Protein 5HZ7 (pdb70)

Nearest PDB structures (foldseek):
  5hz7-assembly1_A  TM=1.002E+00  e=0.000E+00  Neisseria meningitidis
  5gpq-assembly1_A  TM=9.845E-01  e=1.764E-76  Escherichia coli O157:H7
  3jyr-assembly1_A  TM=1.000E+00  e=2.667E-74  Salmonella enterica subsp. enterica serovar Typhimurium
  6xrx-assembly1_A  TM=9.271E-01  e=1.474E-76  Escherichia coli K-12
  6xdj-assembly1_A  TM=9.204E-01  e=8.610E-77  Serratia sp. FS14

GO terms:
  GO:0042597 periplasmic space (C, EXP)
  GO:0005515 protein binding (F, IPI)
  GO:0030288 outer membrane-bounded periplasmic space (C, IDA)
  GO:0015768 maltose transport (P, IDA)
  GO:1901982 maltose binding (F, IDA)
  GO:0034289 detection of maltose stimulus (P, IMP)
  GO:0042956 maltodextrin transmembrane transport (P, IMP)
  GO:0015768 maltose transport (P, IMP)
  GO:0060326 cell chemotaxis (P, IMP)
  GO:0042597 periplasmic space (C, IDA)
  GO:0006974 DNA damage response (P, IEP)
  GO:0015768 maltose transport (P, IGI)
  GO:0043190 ATP-binding cassette (ABC) transporter complex (C, IGI)
  GO:0055052 ATP-binding cassette (ABC) transporter complex, substrate-binding subunit-containing (C, IGI)
  GO:0008643 carbohydrate transport (P, IGI)
  GO:0042956 maltodextrin transmembrane transport (P, IDA)
  GO:0016020 membrane (C, IDA)

CATH classification: 3.30.700.50

Sequence (490 aa):
MKIEEGKLVIWINGDKGYNGLAEVGKKFEKDTGIKVTVEHPDDKLEEKFPQVAATGDGPDIIFWAHDRFGGYAQSGLLAEITPAAAFQDKLYPFTWDDAVRYNGKLIAYPIAVEALSLIYNKDLLPNPPKTWEEIPALDKELKAKGKSALMFNLQEPYFTTWPLIAADGGYAFKYAAGKYDIKDVGVDNAGAKAGLTFLVDLIKNKHMNADTDYSIAEAAFNKGETAMTINGPWAWSSNIDTSAVNYGVTVLPTFKGQPSKPFVGVLSAGINAASPNKELAKKKEFLENYLLTDEGLEAVNKDKPLGAVALKSYEEELAKDPRIAATMMENAQKGEIMPNIPQMSAFWYAVRTAVINAASGRQTTVDAALAAAQTNAAAASEFEKAKINAVRAALLENAHFMEKFYLQNGRFKQTSTKWPSLPIKEAEGFCIRLNGIARGALDSKFMMLKAVAIDKDKNPFIIKMNENLVTFICKKSASSCSDGLDYFKGNDKDCKLFK

B-factor: mean 29.07, std 8.74, range [15.07, 70.73]

Foldseek 3Di:
DAADPQEFEEEDAPLFLQVLLLVLQVVLCVVPVHHYHYDHDPPLLVVQLVQLLVNDDGQKYKDWLQSQQQCVLSVWFDFDDDDPVLVVQFDVVQQVSQAYPRTRGWAFWFKKWKWKKFFCVLPVPADQAPVCQVVVQVVVVVVQAAAEAEALLFVLQQQLQLPFQPADQFDQDPHGGHLLHHRLQDPSSLQRLVSVLVCCVVVNYPLPGHHVNRLVCVLAVRYGIYMDIQSSVVSSVVGPTDMDTAFDHHYPPGGRARAMTTTTMTGTSSDPCNVVVSCSVRVRCLDLSNVVSRCVSGNRAQTRRVVNNVVVCPPVNSVRRVVNNVRHDYNHNHSLVVQLRVLSSQLSSCCNVVVDPNNVSSVRSSDSSSDDDPVLVVLVVFVLVLVVQQLVVQVVVCVVPVFQAPDLFGGDDTPPQDDSQWGKAKEDTSHPDDGHKTKMKIGGQDCVSHQWMKMAMNVGWIKIARADPDHPPPPDRYHYDDTHRIDTDD

Structure (mmCIF, N/CA/C/O backbone):
data_5HZ7
#
_entry.id   5HZ7
#
_cell.length_a   63.570
_cell.length_b   68.440
_cell.length_c   109.580
_cell.angle_alpha   90.00
_cell.angle_beta   90.00
_cell.angle_gamma   90.00
#
_symmetry.space_group_name_H-M   'P 21 21 21'
#
loop_
_entity.id
_entity.type
_entity.pdbx_description
1 polymer ComP
2 branched alpha-D-glucopyranose-(1-4)-alpha-D-glucopyranose-(1-4)-alpha-D-glucopyranose
3 non-polymer 1,2-ETHANEDIOL
4 non-polymer beta-D-glucopyranose
5 non-polymer 'SODIUM ION'
6 water water
#
loop_
_atom_site.group_PDB
_atom_site.id
_atom_site.type_symbol
_atom_site.label_atom_id
_atom_site.label_alt_id
_atom_site.label_comp_id
_atom_site.label_asym_id
_atom_site.label_entity_id
_atom_site.label_seq_id
_atom_site.pdbx_PDB_ins_code
_atom_site.Cartn_x
_atom_site.Cartn_y
_atom_site.Cartn_z
_atom_site.occupancy
_atom_site.B_iso_or_equiv
_atom_site.auth_seq_id
_atom_site.auth_comp_id
_atom_site.auth_asym_id
_atom_site.auth_atom_id
_atom_site.pdbx_PDB_model_num
ATOM 1 N N . MET A 1 1 ? 3.997 -18.311 4.320 0.90 47.15 1 MET A N 1
ATOM 2 C CA . MET A 1 1 ? 3.966 -17.560 5.608 0.98 46.74 1 MET A CA 1
ATOM 3 C C . MET A 1 1 ? 4.036 -16.060 5.354 0.54 45.96 1 MET A C 1
ATOM 4 O O . MET A 1 1 ? 3.163 -15.308 5.785 0.72 45.03 1 MET A O 1
ATOM 10 N N . LYS A 1 2 ? 5.076 -15.630 4.647 1.00 45.88 2 LYS A N 1
ATOM 11 C CA . LYS A 1 2 ? 5.287 -14.211 4.412 1.00 45.06 2 LYS A CA 1
ATOM 12 C C . LYS A 1 2 ? 4.439 -13.726 3.242 1.00 40.96 2 LYS A C 1
ATOM 13 O O . LYS A 1 2 ? 4.125 -14.478 2.315 1.00 40.70 2 LYS A O 1
ATOM 23 N N . ILE A 1 3 ? 4.071 -12.447 3.298 1.00 36.13 3 ILE A N 1
ATOM 24 C CA . ILE A 1 3 ? 3.308 -11.830 2.221 1.00 31.24 3 ILE A CA 1
ATOM 25 C C . ILE A 1 3 ? 4.195 -11.702 0.990 1.00 29.08 3 ILE A C 1
ATOM 26 O O . ILE A 1 3 ? 5.369 -11.311 1.082 1.00 28.73 3 ILE A O 1
ATOM 42 N N . GLU A 1 4 ? 3.640 -12.035 -0.174 1.00 27.04 4 GLU A N 1
ATOM 43 C CA . GLU A 1 4 ? 4.422 -12.064 -1.403 1.00 28.42 4 GLU A CA 1
ATOM 44 C C . GLU A 1 4 ? 4.639 -10.654 -1.941 1.00 26.62 4 GLU A C 1
ATOM 45 O O . GLU A 1 4 ? 3.693 -9.871 -2.071 1.00 26.69 4 GLU A O 1
ATOM 57 N N . GLU A 1 5 ? 5.893 -10.337 -2.255 1.00 26.88 5 GLU A N 1
ATOM 58 C CA . GLU A 1 5 ? 6.227 -9.058 -2.862 1.00 27.24 5 GLU A CA 1
ATOM 59 C C . GLU A 1 5 ? 5.834 -9.058 -4.336 1.00 26.81 5 GLU A C 1
ATOM 60 O O . GLU A 1 5 ? 5.994 -10.058 -5.041 1.00 27.64 5 GLU A O 1
ATOM 72 N N . GLY A 1 6 ? 5.304 -7.930 -4.800 1.00 24.94 6 GLY A N 1
ATOM 73 C CA . GLY A 1 6 ? 4.973 -7.777 -6.203 1.00 26.25 6 GLY A CA 1
ATOM 74 C C . GLY A 1 6 ? 3.553 -8.141 -6.566 1.00 27.03 6 GLY A C 1
ATOM 75 O O . GLY A 1 6 ? 3.263 -8.340 -7.751 1.00 28.62 6 GLY A O 1
ATOM 79 N N . LYS A 1 7 ? 2.662 -8.234 -5.580 1.00 26.79 7 LYS A N 1
ATOM 80 C CA . LYS A 1 7 ? 1.257 -8.553 -5.779 1.00 27.72 7 LYS A CA 1
ATOM 81 C C . LYS A 1 7 ? 0.492 -7.893 -4.641 1.00 25.70 7 LYS A C 1
ATOM 82 O O . LYS A 1 7 ? 1.078 -7.511 -3.624 1.00 25.83 7 LYS A O 1
ATOM 101 N N . LEU A 1 8 ? -0.817 -7.731 -4.824 1.00 22.82 8 LEU A N 1
ATOM 102 C CA . LEU A 1 8 ? -1.693 -7.252 -3.761 1.00 21.08 8 LEU A CA 1
ATOM 103 C C . LEU A 1 8 ? -2.766 -8.292 -3.480 1.00 21.21 8 LEU A C 1
ATOM 104 O O . LEU A 1 8 ? -3.482 -8.718 -4.393 1.00 23.40 8 LEU A O 1
ATOM 120 N N . VAL A 1 9 ? -2.864 -8.700 -2.220 1.00 20.10 9 VAL A N 1
ATOM 121 C CA . VAL A 1 9 ? -3.939 -9.556 -1.736 1.00 19.58 9 VAL A CA 1
ATOM 122 C C . VAL A 1 9 ? -4.843 -8.694 -0.866 1.00 18.47 9 VAL A C 1
ATOM 123 O O . VAL A 1 9 ? -4.364 -8.001 0.042 1.00 20.02 9 VAL A O 1
ATOM 136 N N . ILE A 1 10 ? -6.143 -8.717 -1.163 1.00 19.16 10 ILE A N 1
ATOM 137 C CA . ILE A 1 10 ? -7.135 -7.887 -0.492 1.00 19.14 10 ILE A CA 1
ATOM 138 C C . ILE A 1 10 ? -8.170 -8.792 0.157 1.00 20.43 10 ILE A C 1
ATOM 139 O O . ILE A 1 10 ? -8.647 -9.744 -0.468 1.00 20.92 10 ILE A O 1
ATOM 155 N N . TRP A 1 11 ? -8.531 -8.480 1.401 1.00 19.26 11 TRP A N 1
ATOM 156 C CA . TRP A 1 11 ? -9.643 -9.131 2.087 1.00 18.53 11 TRP A CA 1
ATOM 157 C C . TRP A 1 11 ? -10.779 -8.138 2.262 1.00 18.64 11 TRP A C 1
ATOM 158 O O . TRP A 1 11 ? -10.557 -7.006 2.708 1.00 19.25 11 TRP A O 1
ATOM 179 N N . ILE A 1 12 ? -11.989 -8.571 1.921 1.00 19.71 12 ILE A N 1
ATOM 180 C CA . ILE A 1 12 ? -13.191 -7.764 2.092 1.00 18.06 12 ILE A CA 1
ATOM 181 C C . ILE A 1 12 ? -14.341 -8.711 2.395 1.00 18.58 12 ILE A C 1
ATOM 182 O O . ILE A 1 12 ? -14.350 -9.862 1.957 1.00 19.13 12 ILE A O 1
ATOM 198 N N . ASN A 1 13 ? -15.308 -8.228 3.164 1.00 18.67 13 ASN A N 1
ATOM 199 C CA . ASN A 1 13 ? -16.373 -9.095 3.654 1.00 18.28 13 ASN A CA 1
ATOM 200 C C . ASN A 1 13 ? -17.294 -9.544 2.524 1.00 19.42 13 ASN A C 1
ATOM 201 O O . ASN A 1 13 ? -17.498 -8.842 1.532 1.00 20.13 13 ASN A O 1
ATOM 212 N N . GLY A 1 14 ? -17.867 -10.734 2.701 1.00 19.96 14 GLY A N 1
ATOM 213 C CA . GLY A 1 14 ? -18.663 -11.359 1.665 1.00 20.26 14 GLY A CA 1
ATOM 214 C C . GLY A 1 14 ? -19.983 -10.679 1.377 1.00 21.97 14 GLY A C 1
ATOM 215 O O . GLY A 1 14 ? -20.627 -11.037 0.383 1.00 22.99 14 GLY A O 1
ATOM 219 N N . ASP A 1 15 ? -20.406 -9.722 2.206 1.00 21.17 15 ASP A N 1
ATOM 220 C CA . ASP A 1 15 ? -21.598 -8.947 1.902 1.00 21.31 15 ASP A CA 1
ATOM 221 C C . ASP A 1 15 ? -21.312 -7.687 1.093 1.00 20.18 15 ASP A C 1
ATOM 222 O O . ASP A 1 15 ? -22.258 -6.975 0.742 1.00 22.26 15 ASP A O 1
ATOM 231 N N . LYS A 1 16 ? -20.054 -7.417 0.748 1.00 19.28 16 LYS A N 1
ATOM 232 C CA . LYS A 1 16 ? -19.691 -6.242 -0.033 1.00 19.39 16 LYS A CA 1
ATOM 233 C C . LYS A 1 16 ? -19.433 -6.613 -1.498 1.00 18.91 16 LYS A C 1
ATOM 234 O O . LYS A 1 16 ? -19.415 -7.784 -1.880 1.00 20.36 16 LYS A O 1
ATOM 253 N N . GLY A 1 17 ? -19.234 -5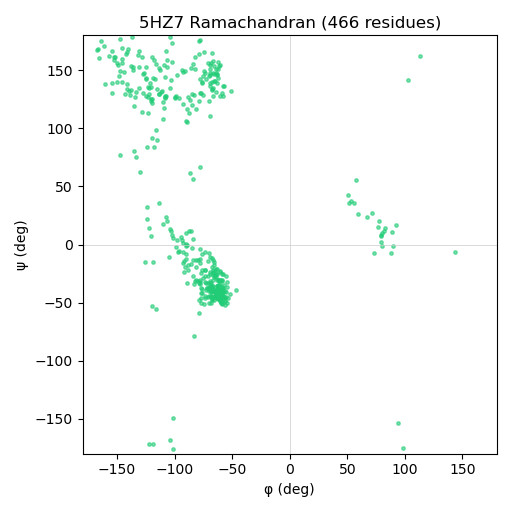.584 -2.323 1.00 20.76 17 GLY A N 1
ATOM 254 C CA . GLY A 1 17 ? -19.065 -5.772 -3.753 1.00 20.24 17 GLY A CA 1
ATOM 255 C C . GLY A 1 17 ? -17.683 -6.248 -4.156 1.00 19.85 17 GLY A C 1
ATOM 256 O O . GLY A 1 17 ? -16.943 -5.531 -4.839 1.00 19.40 17 GLY A O 1
ATOM 260 N N . TYR A 1 18 ? -17.329 -7.474 -3.762 1.00 20.51 18 TYR A N 1
ATOM 261 C CA . TYR A 1 18 ? -15.971 -7.952 -3.997 1.00 19.48 18 TYR A CA 1
ATOM 262 C C . TYR A 1 18 ? -15.694 -8.231 -5.471 1.00 19.70 18 TYR A C 1
ATOM 263 O O . TYR A 1 18 ? -14.538 -8.159 -5.901 1.00 20.58 18 TYR A O 1
ATOM 281 N N . ASN A 1 19 ? -16.715 -8.565 -6.262 1.00 20.81 19 ASN A N 1
ATOM 282 C CA . ASN A 1 19 ? -16.485 -8.741 -7.691 1.00 20.93 19 ASN A CA 1
ATOM 283 C C . ASN A 1 19 ? -16.243 -7.402 -8.381 1.00 20.39 19 ASN A C 1
ATOM 284 O O . ASN A 1 19 ? -15.406 -7.305 -9.287 1.00 21.92 19 ASN A O 1
ATOM 295 N N . GLY A 1 20 ? -16.955 -6.355 -7.960 1.00 20.21 20 GLY A N 1
ATOM 296 C CA . GLY A 1 20 ? -16.648 -5.022 -8.454 1.00 20.23 20 GLY A CA 1
ATOM 297 C C . GLY A 1 20 ? -15.253 -4.574 -8.064 1.00 19.82 20 GLY A C 1
ATOM 298 O O . GLY A 1 20 ? -14.528 -3.983 -8.869 1.00 20.27 20 GLY A O 1
ATOM 302 N N . LEU A 1 21 ? -14.849 -4.858 -6.824 1.00 19.07 21 LEU A N 1
ATOM 303 C CA . LEU A 1 21 ? -13.495 -4.513 -6.404 1.00 19.08 21 LEU A CA 1
ATOM 304 C C . LEU A 1 21 ? -12.457 -5.249 -7.244 1.00 18.06 21 LEU A C 1
ATOM 305 O O . LEU A 1 21 ? -11.419 -4.683 -7.602 1.00 18.67 21 LEU A O 1
ATOM 321 N N . ALA A 1 22 ? -12.715 -6.516 -7.572 1.00 18.93 22 ALA A N 1
ATOM 322 C CA . ALA A 1 22 ? -11.793 -7.249 -8.432 1.00 19.34 22 ALA A CA 1
ATOM 323 C C . ALA A 1 22 ? -11.680 -6.608 -9.811 1.00 19.49 22 ALA A C 1
ATOM 324 O O . ALA A 1 22 ? -10.623 -6.693 -10.446 1.00 19.83 22 ALA A O 1
ATOM 331 N N . GLU A 1 23 ? -12.750 -5.966 -10.298 1.00 20.46 23 GLU A N 1
ATOM 332 C CA . GLU A 1 23 ? -12.655 -5.239 -11.561 1.00 21.73 23 GLU A CA 1
ATOM 333 C C . GLU A 1 23 ? -11.680 -4.074 -11.446 1.00 20.15 23 GLU A C 1
ATOM 334 O O . GLU A 1 23 ? -10.923 -3.793 -12.383 1.00 21.24 23 GLU A O 1
ATOM 346 N N . VAL A 1 24 ? -11.682 -3.385 -10.304 1.00 20.00 24 VAL A N 1
ATOM 347 C CA . VAL A 1 24 ? -10.686 -2.343 -10.071 1.00 19.81 24 VAL A CA 1
ATOM 348 C C . VAL A 1 24 ? -9.291 -2.956 -10.057 1.00 18.57 24 VAL A C 1
ATOM 349 O O . VAL A 1 24 ? -8.343 -2.398 -10.622 1.00 19.26 24 VAL A O 1
ATOM 362 N N . GLY A 1 25 ? -9.152 -4.132 -9.443 1.00 18.65 25 GLY A N 1
ATOM 363 C CA . GLY A 1 25 ? -7.863 -4.808 -9.442 1.00 18.57 25 GLY A CA 1
ATOM 364 C C . GLY A 1 25 ? -7.409 -5.191 -10.838 1.00 19.81 25 GLY A C 1
ATOM 365 O O . GLY A 1 25 ? -6.216 -5.160 -11.146 1.00 20.70 25 GLY A O 1
ATOM 369 N N . LYS A 1 26 ? -8.355 -5.566 -11.702 1.00 21.35 26 LYS A N 1
ATOM 370 C CA . LYS A 1 26 ? -8.013 -5.883 -13.084 1.00 22.60 26 LYS A CA 1
ATOM 371 C C . LYS A 1 26 ? -7.449 -4.660 -13.800 1.00 21.45 26 LYS A C 1
ATOM 372 O O . LYS A 1 26 ? -6.457 -4.758 -14.533 1.00 22.15 26 LYS A O 1
ATOM 381 N N . LYS A 1 27 ? -8.063 -3.494 -13.595 1.00 21.44 27 LYS A N 1
ATOM 382 C CA . LYS A 1 27 ? -7.534 -2.276 -14.198 1.00 22.38 27 LYS A CA 1
ATOM 383 C C . LYS A 1 27 ? -6.148 -1.954 -13.652 1.00 22.14 27 LYS A C 1
ATOM 384 O O . LYS A 1 27 ? -5.259 -1.532 -14.402 1.00 23.20 27 LYS A O 1
ATOM 403 N N . PHE A 1 28 ? -5.946 -2.139 -12.345 1.00 22.10 28 PHE A N 1
ATOM 404 C CA . PHE A 1 28 ? -4.637 -1.888 -11.752 1.00 22.19 28 PHE A CA 1
ATOM 405 C C . PHE A 1 28 ? -3.576 -2.774 -12.393 1.00 20.88 28 PHE A C 1
ATOM 406 O O . PHE A 1 28 ? -2.480 -2.304 -12.726 1.00 21.65 28 PHE A O 1
ATOM 423 N N . GLU A 1 29 ? -3.896 -4.053 -12.607 1.00 22.03 29 GLU A N 1
ATOM 424 C CA . GLU A 1 29 ? -2.932 -4.969 -13.211 1.00 21.35 29 GLU A CA 1
ATOM 425 C C . GLU A 1 29 ? -2.644 -4.595 -14.661 1.00 22.38 29 GLU A C 1
ATOM 426 O O . GLU A 1 29 ? -1.500 -4.702 -15.119 1.00 22.25 29 GLU A O 1
ATOM 438 N N . LYS A 1 30 ? -3.664 -4.167 -15.406 1.00 23.35 30 LYS A N 1
ATOM 439 C CA . LYS A 1 30 ? -3.429 -3.736 -16.779 1.00 24.60 30 LYS A CA 1
ATOM 440 C C . LYS A 1 30 ? -2.434 -2.580 -16.825 1.00 24.58 30 LYS A C 1
ATOM 441 O O . LYS A 1 30 ? -1.569 -2.532 -17.705 1.00 26.58 30 LYS A O 1
ATOM 460 N N . ASP A 1 31 ? -2.531 -1.647 -15.873 1.00 24.05 31 ASP A N 1
ATOM 461 C CA . ASP A 1 31 ? -1.697 -0.448 -15.906 1.00 25.55 31 ASP A CA 1
ATOM 462 C C . ASP A 1 31 ? -0.302 -0.682 -15.342 1.00 26.24 31 ASP A C 1
ATOM 463 O O . ASP A 1 31 ? 0.649 -0.023 -15.776 1.00 28.22 31 ASP A O 1
ATOM 472 N N . THR A 1 32 ? -0.160 -1.585 -14.369 1.00 25.65 32 THR A N 1
ATOM 473 C CA . THR A 1 32 ? 1.063 -1.702 -13.590 1.00 25.35 32 THR A CA 1
ATOM 474 C C . THR A 1 32 ? 1.752 -3.049 -13.712 1.00 25.44 32 THR A C 1
ATOM 475 O O . THR A 1 32 ? 2.919 -3.159 -13.319 1.00 27.39 32 THR A O 1
ATOM 486 N N . GLY A 1 33 ? 1.074 -4.070 -14.225 1.00 25.71 33 GLY A N 1
ATOM 487 C CA . GLY A 1 33 ? 1.591 -5.417 -14.196 1.00 26.08 33 GLY A CA 1
ATOM 488 C C . GLY A 1 33 ? 1.408 -6.133 -12.876 1.00 25.96 33 GLY A C 1
ATOM 489 O O . GLY A 1 33 ? 1.787 -7.308 -12.772 1.00 27.45 33 GLY A O 1
ATOM 493 N N . ILE A 1 34 ? 0.834 -5.472 -11.874 1.00 25.16 34 ILE A N 1
ATOM 494 C CA . ILE A 1 34 ? 0.703 -6.031 -10.533 1.00 25.07 34 ILE A CA 1
ATOM 495 C C . ILE A 1 34 ? -0.651 -6.716 -10.429 1.00 23.90 34 ILE A C 1
ATOM 496 O O . ILE A 1 34 ? -1.696 -6.081 -10.598 1.00 24.38 34 ILE A O 1
ATOM 512 N N . LYS A 1 35 ? -0.638 -8.009 -10.137 1.00 23.78 35 LYS A N 1
ATOM 513 C CA . LYS A 1 35 ? -1.884 -8.736 -9.981 1.00 23.57 35 LYS A CA 1
ATOM 514 C C . LYS A 1 35 ? -2.501 -8.436 -8.624 1.00 24.10 35 LYS A C 1
ATOM 515 O O . LYS A 1 35 ? -1.799 -8.301 -7.617 1.00 25.05 35 LYS A O 1
ATOM 524 N N . VAL A 1 36 ? -3.826 -8.343 -8.605 1.00 23.56 36 VAL A N 1
ATOM 525 C CA . VAL A 1 36 ? -4.594 -8.057 -7.400 1.00 22.23 36 VAL A CA 1
ATOM 526 C C . VAL A 1 36 ? -5.519 -9.242 -7.167 1.00 22.81 36 VAL A C 1
ATOM 527 O O . VAL A 1 36 ? -6.315 -9.591 -8.045 1.00 25.04 36 VAL A O 1
ATOM 540 N N . THR A 1 37 ? -5.398 -9.872 -6.001 1.00 21.72 37 THR A N 1
ATOM 541 C CA . THR A 1 37 ? -6.265 -10.975 -5.606 1.00 20.32 37 THR A CA 1
ATOM 542 C C . THR A 1 37 ? -7.187 -10.496 -4.494 1.00 19.72 37 THR A C 1
ATOM 553 N N . VAL A 1 38 ? -8.493 -10.517 -4.779 1.00 19.48 38 VAL A N 1
ATOM 554 C CA . VAL A 1 38 ? -9.528 -10.165 -3.821 1.00 20.00 38 VAL A CA 1
ATOM 555 C C . VAL A 1 38 ? -10.101 -11.450 -3.256 1.00 21.74 38 VAL A C 1
ATOM 556 O O . VAL A 1 38 ? -10.548 -12.322 -4.009 1.00 22.26 38 VAL A O 1
ATOM 569 N N . GLU A 1 39 ? -10.101 -11.560 -1.936 1.00 21.21 39 GLU A N 1
ATOM 570 C CA . GLU A 1 39 ? -10.644 -12.712 -1.239 1.00 20.55 39 GLU A CA 1
ATOM 571 C C . GLU A 1 39 ? -11.677 -12.224 -0.235 1.00 20.58 39 GLU A C 1
ATOM 572 O O . GLU A 1 39 ? -11.607 -11.087 0.242 1.00 20.93 39 GLU A O 1
ATOM 584 N N . HIS A 1 40 ? -12.647 -13.083 0.079 1.00 20.19 40 HIS A N 1
ATOM 585 C CA . HIS A 1 40 ? -13.686 -12.764 1.060 1.00 19.62 40 HIS A CA 1
ATOM 586 C C . HIS A 1 40 ? -13.816 -13.886 2.087 1.00 21.01 40 HIS A C 1
ATOM 587 O O . HIS A 1 40 ? -14.873 -14.503 2.234 1.00 22.53 40 HIS A O 1
ATOM 601 N N . PRO A 1 41 ? -12.758 -14.149 2.849 1.00 20.42 41 PRO A N 1
ATOM 602 C CA . PRO A 1 41 ? -12.815 -15.243 3.825 1.00 21.46 41 PRO A CA 1
ATOM 603 C C . PRO A 1 41 ? -13.846 -14.983 4.912 1.00 21.36 41 PRO A C 1
ATOM 604 O O . PRO A 1 41 ? -14.107 -13.842 5.300 1.00 22.36 41 PRO A O 1
ATOM 615 N N . ASP A 1 42 ? -14.455 -16.064 5.395 1.00 23.11 42 ASP A N 1
ATOM 616 C CA A ASP A 1 42 ? -15.324 -15.973 6.560 0.52 24.64 42 ASP A CA 1
ATOM 617 C CA B ASP A 1 42 ? -15.328 -15.939 6.548 0.48 23.83 42 ASP A CA 1
ATOM 618 C C . ASP A 1 42 ? -14.518 -15.512 7.768 1.00 23.70 42 ASP A C 1
ATOM 619 O O . ASP A 1 42 ? -13.349 -15.870 7.929 1.00 24.50 42 ASP A O 1
ATOM 635 N N . LYS A 1 43 ? -15.155 -14.724 8.628 1.00 23.68 43 LYS A N 1
ATOM 636 C CA . LYS A 1 43 ? -14.543 -14.274 9.878 1.00 25.12 43 LYS A CA 1
ATOM 637 C C . LYS A 1 43 ? -13.219 -13.556 9.632 1.00 22.41 43 LYS A C 1
ATOM 638 O O . LYS A 1 43 ? -12.286 -13.663 10.428 1.00 21.67 43 LYS A O 1
ATOM 657 N N . LEU A 1 44 ? -13.135 -12.811 8.525 1.00 21.55 44 LEU A N 1
ATOM 658 C CA . LEU A 1 44 ? -11.866 -12.189 8.161 1.00 20.91 44 LEU A CA 1
ATOM 659 C C . LEU A 1 44 ? -11.401 -11.209 9.227 1.00 20.88 44 LEU A C 1
ATOM 660 O O . LEU A 1 44 ? -10.193 -11.016 9.409 1.00 20.77 44 LEU A O 1
ATOM 676 N N . GLU A 1 45 ? -12.339 -10.581 9.936 1.00 20.26 45 GLU A N 1
ATOM 677 C CA . GLU A 1 45 ? -11.977 -9.589 10.941 1.00 20.65 45 GLU A CA 1
ATOM 678 C C . GLU A 1 45 ? -11.394 -10.227 12.193 1.00 20.84 45 GLU A C 1
ATOM 679 O O . GLU A 1 45 ? -10.687 -9.549 12.948 1.00 22.10 45 GLU A O 1
ATOM 691 N N . GLU A 1 46 ? -11.678 -11.508 12.431 1.00 21.78 46 GLU A N 1
ATOM 692 C CA . GLU A 1 46 ? -11.014 -12.268 13.481 1.00 22.92 46 GLU A CA 1
ATOM 693 C C . GLU A 1 46 ? -9.744 -12.948 12.992 1.00 23.31 46 GLU A C 1
ATOM 694 O O . GLU A 1 46 ? -8.791 -13.086 13.766 1.00 24.27 46 GLU A O 1
ATOM 706 N N . LYS A 1 47 ? -9.711 -13.377 11.727 1.00 22.94 47 LYS A N 1
ATOM 707 C CA . LYS A 1 47 ? -8.513 -14.014 11.188 1.00 22.66 47 LYS A CA 1
ATOM 708 C C . LYS A 1 47 ? -7.373 -13.018 11.034 1.00 23.04 47 LYS A C 1
ATOM 709 O O . LYS A 1 47 ? -6.206 -13.370 11.250 1.00 23.95 47 LYS A O 1
ATOM 728 N N . PHE A 1 48 ? -7.682 -11.776 10.659 1.00 22.55 48 PHE A N 1
ATOM 729 C CA . PHE A 1 48 ? -6.620 -10.815 10.370 1.00 22.27 48 PHE A CA 1
ATOM 730 C C . PHE A 1 48 ? -5.653 -10.635 11.529 1.00 22.89 48 PHE A C 1
ATOM 731 O O . PHE A 1 48 ? -4.433 -10.742 11.311 1.00 24.11 48 PHE A O 1
ATOM 748 N N . PRO A 1 49 ? -6.097 -10.351 12.755 1.00 24.81 49 PRO A N 1
ATOM 749 C CA . PRO A 1 49 ? -5.131 -10.174 13.850 1.00 26.61 49 PRO A CA 1
ATOM 750 C C . PRO A 1 49 ? -4.389 -11.446 14.206 1.00 29.54 49 PRO A C 1
ATOM 751 O O . PRO A 1 49 ? -3.283 -11.369 14.759 1.00 31.30 49 PRO A O 1
ATOM 762 N N . GLN A 1 50 ? -4.958 -12.612 13.903 1.00 31.17 50 GLN A N 1
ATOM 763 C CA . GLN A 1 50 ? -4.257 -13.866 14.143 1.00 33.14 50 GLN A CA 1
ATOM 764 C C . GLN A 1 50 ? -3.090 -14.030 13.177 1.00 32.99 50 GLN A C 1
ATOM 765 O O . GLN A 1 50 ? -1.960 -14.311 13.595 1.00 36.14 50 GLN A O 1
ATOM 779 N N . VAL A 1 51 ? -3.339 -13.843 11.881 1.00 32.27 51 VAL A N 1
ATOM 780 C CA . VAL A 1 51 ? -2.300 -14.089 10.884 1.00 31.68 51 VAL A CA 1
ATOM 781 C C . VAL A 1 51 ? -1.374 -12.888 10.726 1.00 31.50 51 VAL A C 1
ATOM 782 O O . VAL A 1 51 ? -0.175 -13.057 10.469 1.00 33.19 51 VAL A O 1
ATOM 795 N N . ALA A 1 52 ? -1.896 -11.668 10.870 1.00 31.37 52 ALA A N 1
ATOM 796 C CA . ALA A 1 52 ? -1.053 -10.486 10.741 1.00 30.42 52 ALA A CA 1
ATOM 797 C C . ALA A 1 52 ? -0.069 -10.356 11.895 1.00 31.40 52 ALA A C 1
ATOM 798 O O . ALA A 1 52 ? 0.975 -9.715 11.733 1.00 31.10 52 ALA A O 1
ATOM 805 N N . ALA A 1 53 ? -0.374 -10.952 13.050 1.00 32.68 53 ALA A N 1
ATOM 806 C CA . ALA A 1 53 ? 0.563 -10.924 14.167 1.00 34.70 53 ALA A CA 1
ATOM 807 C C . ALA A 1 53 ? 1.859 -11.643 13.825 1.00 36.23 53 ALA A C 1
ATOM 808 O O . ALA A 1 53 ? 2.907 -11.346 14.412 1.00 36.43 53 ALA A O 1
ATOM 815 N N . THR A 1 54 ? 1.813 -12.584 12.884 1.00 36.72 54 THR A N 1
ATOM 816 C CA . THR A 1 54 ? 2.981 -13.363 12.498 1.00 36.83 54 THR A CA 1
ATOM 817 C C . THR A 1 54 ? 3.658 -12.826 11.243 1.00 35.89 54 THR A C 1
ATOM 818 O O . THR A 1 54 ? 4.620 -13.435 10.766 1.00 37.66 54 THR A O 1
ATOM 829 N N . GLY A 1 55 ? 3.186 -11.707 10.700 1.00 34.37 55 GLY A N 1
ATOM 830 C CA . GLY A 1 55 ? 3.702 -11.188 9.452 1.00 34.76 55 GLY A CA 1
ATOM 831 C C . GLY A 1 55 ? 3.001 -11.717 8.223 1.00 34.84 55 GLY A C 1
ATOM 832 O O . GLY A 1 55 ? 3.488 -11.498 7.107 1.00 36.98 55 GLY A O 1
ATOM 836 N N . ASP A 1 56 ? 1.880 -12.407 8.397 1.00 32.21 56 ASP A N 1
ATOM 837 C CA . ASP A 1 56 ? 1.101 -12.995 7.324 1.00 31.37 56 ASP A CA 1
ATOM 838 C C . ASP A 1 56 ? -0.133 -12.126 7.082 1.00 29.76 56 ASP A C 1
ATOM 839 O O . ASP A 1 56 ? -0.233 -11.003 7.589 1.00 29.37 56 ASP A O 1
ATOM 848 N N . GLY A 1 57 ? -1.088 -12.642 6.307 1.00 27.66 57 GLY A N 1
ATOM 849 C CA . GLY A 1 57 ? -2.314 -11.934 6.032 1.00 26.60 57 GLY A CA 1
ATOM 850 C C . GLY A 1 57 ? -2.302 -11.204 4.701 1.00 24.58 57 GLY A C 1
ATOM 851 O O . GLY A 1 57 ? -1.359 -11.302 3.910 1.00 24.77 57 GLY A O 1
ATOM 855 N N . PRO A 1 58 ? -3.364 -10.455 4.436 1.00 21.28 58 PRO A N 1
ATOM 856 C CA . PRO A 1 58 ? -3.460 -9.702 3.185 1.00 21.21 58 PRO A CA 1
ATOM 857 C C . PRO A 1 58 ? -2.639 -8.427 3.255 1.00 20.55 58 PRO A C 1
ATOM 858 O O . PRO A 1 58 ? -2.253 -7.963 4.327 1.00 21.04 58 PRO A O 1
ATOM 869 N N . ASP A 1 59 ? -2.384 -7.853 2.078 1.00 18.81 59 ASP A N 1
ATOM 870 C CA . ASP A 1 59 ? -1.793 -6.519 2.036 1.00 18.27 59 ASP A CA 1
ATOM 871 C C . ASP A 1 59 ? -2.785 -5.466 2.502 1.00 17.94 59 ASP A C 1
ATOM 872 O O . ASP A 1 59 ? -2.398 -4.493 3.158 1.00 18.67 59 ASP A O 1
ATOM 881 N N . ILE A 1 60 ? -4.061 -5.637 2.160 1.00 17.15 60 ILE A N 1
ATOM 882 C CA . ILE A 1 60 ? -5.101 -4.653 2.438 1.00 17.34 60 ILE A CA 1
ATOM 883 C C . ILE A 1 60 ? -6.276 -5.377 3.074 1.00 17.37 60 ILE A C 1
ATOM 884 O O . ILE A 1 60 ? -6.710 -6.419 2.572 1.00 17.58 60 ILE A O 1
ATOM 900 N N . ILE A 1 61 ? -6.815 -4.808 4.146 1.00 18.28 61 ILE A N 1
ATOM 901 C CA . ILE A 1 61 ? -7.967 -5.371 4.840 1.00 18.23 61 ILE A CA 1
ATOM 902 C C . ILE A 1 61 ? -9.080 -4.332 4.869 1.00 17.76 61 ILE A C 1
ATOM 903 O O . ILE A 1 61 ? -8.853 -3.176 5.247 1.00 17.78 61 ILE A O 1
ATOM 919 N N . PHE A 1 62 ? -10.276 -4.745 4.453 1.00 18.82 62 PHE A N 1
ATOM 920 C CA . PHE A 1 62 ? -11.476 -3.919 4.516 1.00 18.30 62 PHE A CA 1
ATOM 921 C C . PHE A 1 62 ? -12.367 -4.374 5.664 1.00 18.55 62 PHE A C 1
ATOM 922 O O . PHE A 1 62 ? -12.624 -5.570 5.823 1.00 18.98 62 PHE A O 1
ATOM 939 N N . TRP A 1 63 ? -12.865 -3.412 6.439 1.00 17.14 63 TRP A N 1
ATOM 940 C CA . TRP A 1 63 ? -13.903 -3.643 7.443 1.00 17.18 63 TRP A CA 1
ATOM 941 C C . TRP A 1 63 ? -14.420 -2.270 7.846 1.00 15.71 63 TRP A C 1
ATOM 942 O O . TRP A 1 63 ? -13.821 -1.247 7.510 1.00 17.73 63 TRP A O 1
ATOM 963 N N . ALA A 1 64 ? -15.533 -2.243 8.575 1.00 16.52 64 ALA A N 1
ATOM 964 C CA . ALA A 1 64 ? -15.931 -0.985 9.189 1.00 16.51 64 ALA A CA 1
ATOM 965 C C . ALA A 1 64 ? -14.855 -0.536 10.172 1.00 16.73 64 ALA A C 1
ATOM 966 O O . ALA A 1 64 ? -14.107 -1.348 10.729 1.00 17.95 64 ALA A O 1
ATOM 973 N N . HIS A 1 65 ? -14.787 0.776 10.387 1.00 17.63 65 HIS A N 1
ATOM 974 C CA . HIS A 1 65 ? -13.675 1.366 11.119 1.00 16.93 65 HIS A CA 1
ATOM 975 C C . HIS A 1 65 ? -13.633 0.949 12.583 1.00 17.23 65 HIS A C 1
ATOM 976 O O . HIS A 1 65 ? -12.599 1.135 13.230 1.00 17.59 65 HIS A O 1
ATOM 990 N N . ASP A 1 66 ? -14.710 0.379 13.126 1.00 16.70 66 ASP A N 1
ATOM 991 C CA . ASP A 1 66 ? -14.719 0.073 14.551 1.00 17.49 66 ASP A CA 1
ATOM 992 C C . ASP A 1 66 ? -13.691 -0.983 14.931 1.00 17.87 66 ASP A C 1
ATOM 993 O O . ASP A 1 66 ? -13.288 -1.036 16.095 1.00 19.20 66 ASP A O 1
ATOM 1002 N N . ARG A 1 67 ? -13.265 -1.819 13.988 1.00 17.89 67 ARG A N 1
ATOM 1003 C CA . ARG A 1 67 ? -12.256 -2.835 14.265 1.00 18.09 67 ARG A CA 1
ATOM 1004 C C . ARG A 1 67 ? -10.833 -2.298 14.244 1.00 17.22 67 ARG A C 1
ATOM 1005 O O . ARG A 1 67 ? -9.926 -2.990 14.722 1.00 18.25 67 ARG A O 1
ATOM 1026 N N . PHE A 1 68 ? -10.611 -1.090 13.724 1.00 17.71 68 PHE A N 1
ATOM 1027 C CA . PHE A 1 68 ? -9.257 -0.709 13.331 1.00 16.70 68 PHE A CA 1
ATOM 1028 C C . PHE A 1 68 ? -8.394 -0.237 14.496 1.00 17.26 68 PHE A C 1
ATOM 1029 O O . PHE A 1 68 ? -7.174 -0.431 14.463 1.00 17.13 68 PHE A O 1
ATOM 1046 N N . GLY A 1 69 ? -8.974 0.367 15.532 1.00 17.87 69 GLY A N 1
ATOM 1047 C CA . GLY A 1 69 ? -8.165 0.719 16.690 1.00 17.19 69 GLY A CA 1
ATOM 1048 C C . GLY A 1 69 ? -7.509 -0.492 17.327 1.00 18.43 69 GLY A C 1
ATOM 1049 O O . GLY A 1 69 ? -6.343 -0.444 17.725 1.00 18.62 69 GLY A O 1
ATOM 1053 N N . GLY A 1 70 ? -8.248 -1.596 17.430 1.00 17.62 70 GLY A N 1
ATOM 1054 C CA . GLY A 1 70 ? -7.660 -2.824 17.942 1.00 20.00 70 GLY A CA 1
ATOM 1055 C C . GLY A 1 70 ? -6.517 -3.327 17.081 1.00 18.69 70 GLY A C 1
ATOM 1056 O O . GLY A 1 70 ? -5.490 -3.782 17.597 1.00 20.23 70 GLY A O 1
ATOM 1060 N N . TYR A 1 71 ? -6.679 -3.270 15.756 1.00 17.93 71 TYR A N 1
ATOM 1061 C CA . TYR A 1 71 ? -5.587 -3.677 14.874 1.00 18.11 71 TYR A CA 1
ATOM 1062 C C . TYR A 1 71 ? -4.374 -2.780 15.066 1.00 18.06 71 TYR A C 1
ATOM 1063 O O . TYR A 1 71 ? -3.232 -3.254 15.061 1.00 19.61 71 TYR A O 1
ATOM 1081 N N . ALA A 1 72 ? -4.596 -1.477 15.234 1.00 18.19 72 ALA A N 1
ATOM 1082 C CA . ALA A 1 72 ? -3.480 -0.559 15.431 1.00 19.91 72 ALA A CA 1
ATOM 1083 C C . ALA A 1 72 ? -2.803 -0.795 16.772 1.00 19.77 72 ALA A C 1
ATOM 1084 O O . ALA A 1 72 ? -1.573 -0.730 16.867 1.00 20.67 72 ALA A O 1
ATOM 1091 N N . GLN A 1 73 ? -3.584 -1.060 17.820 1.00 19.54 73 GLN A N 1
ATOM 1092 C CA . GLN A 1 73 ? -2.999 -1.367 19.122 1.00 21.96 73 GLN A CA 1
ATOM 1093 C C . GLN A 1 73 ? -2.059 -2.563 19.035 1.00 23.13 73 GLN A C 1
ATOM 1094 O O . GLN A 1 73 ? -1.042 -2.617 19.737 1.00 24.07 73 GLN A O 1
ATOM 1108 N N . SER A 1 74 ? -2.390 -3.535 18.188 1.00 23.43 74 SER A N 1
ATOM 1109 C CA . SER A 1 74 ? -1.581 -4.729 17.987 1.00 24.26 74 SER A CA 1
ATOM 1110 C C . SER A 1 74 ? -0.453 -4.521 16.982 1.00 23.99 74 SER A C 1
ATOM 1111 O O . SER A 1 74 ? 0.253 -5.488 16.667 1.00 25.20 74 SER A O 1
ATOM 1119 N N . GLY A 1 75 ? -0.260 -3.298 16.485 1.00 24.04 75 GLY A N 1
ATOM 1120 C CA . GLY A 1 75 ? 0.833 -3.007 15.572 1.00 23.59 75 GLY A CA 1
ATOM 1121 C C . GLY A 1 75 ? 0.669 -3.598 14.193 1.00 23.49 75 GLY A C 1
ATOM 1122 O O . GLY A 1 75 ? 1.666 -3.850 13.507 1.00 25.01 75 GLY A O 1
ATOM 1126 N N . LEU A 1 76 ? -0.566 -3.808 13.752 1.00 21.12 76 LEU A N 1
ATOM 1127 C CA . LEU A 1 76 ? -0.831 -4.535 12.521 1.00 20.43 76 LEU A CA 1
ATOM 1128 C C . LEU A 1 76 ? -1.050 -3.644 11.308 1.00 19.98 76 LEU A C 1
ATOM 1129 O O . LEU A 1 76 ? -1.174 -4.175 10.199 1.00 20.42 76 LEU A O 1
ATOM 1145 N N . LEU A 1 77 ? -1.117 -2.322 11.476 1.00 19.41 77 LEU A N 1
ATOM 1146 C CA . LEU A 1 77 ? -1.481 -1.418 10.393 1.00 19.75 77 LEU A CA 1
ATOM 1147 C C . LEU A 1 77 ? -0.386 -0.395 10.127 1.00 20.29 77 LEU A C 1
ATOM 1148 O O . LEU A 1 77 ? 0.208 0.159 11.060 1.00 21.99 77 LEU A O 1
ATOM 1164 N N . ALA A 1 78 ? -0.142 -0.139 8.842 1.00 19.82 78 ALA A N 1
ATOM 1165 C CA . ALA A 1 78 ? 0.735 0.947 8.430 1.00 19.67 78 ALA A CA 1
ATOM 1166 C C . ALA A 1 78 ? 0.036 2.291 8.599 1.00 19.09 78 ALA A C 1
ATOM 1167 O O . ALA A 1 78 ? -1.170 2.412 8.384 1.00 19.98 78 ALA A O 1
ATOM 1174 N N . GLU A 1 79 ? 0.800 3.315 8.967 1.00 19.49 79 GLU A N 1
ATOM 1175 C CA . GLU A 1 79 ? 0.234 4.655 9.016 1.00 19.48 79 GLU A CA 1
ATOM 1176 C C . GLU A 1 79 ? -0.070 5.139 7.603 1.00 20.10 79 GLU A C 1
ATOM 1177 O O . GLU A 1 79 ? 0.706 4.915 6.669 1.00 21.02 79 GLU A O 1
ATOM 1189 N N . ILE A 1 80 ? -1.217 5.798 7.457 1.00 19.77 80 ILE A N 1
ATOM 1190 C CA . ILE A 1 80 ? -1.686 6.353 6.191 1.00 21.92 80 ILE A CA 1
ATOM 1191 C C . ILE A 1 80 ? -1.352 7.842 6.174 1.00 22.47 80 ILE A C 1
ATOM 1192 O O . ILE A 1 80 ? -1.688 8.572 7.115 1.00 21.84 80 ILE A O 1
ATOM 1208 N N . THR A 1 81 ? -0.691 8.296 5.108 1.00 22.12 81 THR A N 1
ATOM 1209 C CA . THR A 1 81 ? -0.209 9.678 5.001 1.00 24.13 81 THR A CA 1
ATOM 1210 C C . THR A 1 81 ? -0.556 10.245 3.630 1.00 24.41 81 THR A C 1
ATOM 1211 O O . THR A 1 81 ? 0.314 10.403 2.766 1.00 25.29 81 THR A O 1
ATOM 1222 N N . PRO A 1 82 ? -1.816 10.594 3.406 1.00 24.62 82 PRO A N 1
ATOM 1223 C CA . PRO A 1 82 ? -2.191 11.172 2.115 1.00 24.78 82 PRO A CA 1
ATOM 1224 C C . PRO A 1 82 ? -1.709 12.609 2.002 1.00 25.40 82 PRO A C 1
ATOM 1225 O O . PRO A 1 82 ? -1.598 13.333 2.994 1.00 26.30 82 PRO A O 1
ATOM 1236 N N . ALA A 1 83 ? -1.414 13.015 0.772 1.00 25.21 83 ALA A N 1
ATOM 1237 C CA . ALA A 1 83 ? -1.163 14.420 0.499 1.00 28.03 83 ALA A CA 1
ATOM 1238 C C . ALA A 1 83 ? -2.415 15.233 0.811 1.00 28.35 83 ALA A C 1
ATOM 1239 O O . ALA A 1 83 ? -3.536 14.717 0.820 1.00 27.77 83 ALA A O 1
ATOM 1246 N N . ALA A 1 84 ? -2.215 16.527 1.067 1.00 29.93 84 ALA A N 1
ATOM 1247 C CA . ALA A 1 84 ? -3.335 17.381 1.450 1.00 30.73 84 ALA A CA 1
ATOM 1248 C C . ALA A 1 84 ? -4.401 17.415 0.360 1.00 30.00 84 ALA A C 1
ATOM 1249 O O . ALA A 1 84 ? -5.603 17.384 0.654 1.00 29.09 84 ALA A O 1
ATOM 1256 N N . ALA A 1 85 ? -3.984 17.465 -0.907 1.00 29.15 85 ALA A N 1
ATOM 1257 C CA . ALA A 1 85 ? -4.954 17.522 -1.995 1.00 28.36 85 ALA A CA 1
ATOM 1258 C C . ALA A 1 85 ? -5.813 16.266 -2.032 1.00 26.91 85 ALA A C 1
ATOM 1259 O O . ALA A 1 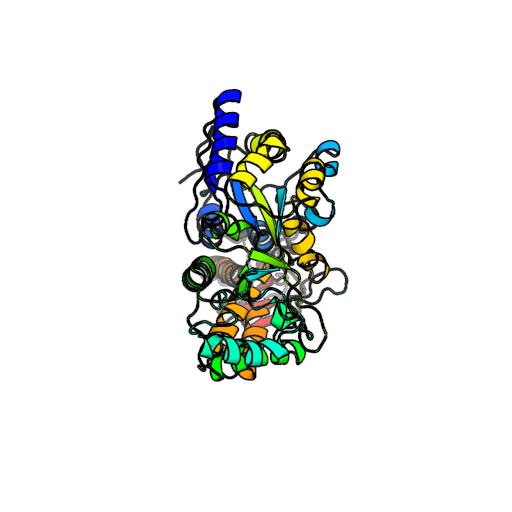85 ? -7.005 16.335 -2.348 1.00 27.90 85 ALA A O 1
ATOM 1266 N N . PHE A 1 86 ? -5.232 15.107 -1.713 1.00 24.93 86 PHE A N 1
ATOM 1267 C CA . PHE A 1 86 ? -6.043 13.895 -1.676 1.00 23.44 86 PHE A CA 1
ATOM 1268 C C . PHE A 1 86 ? -6.948 13.883 -0.453 1.00 22.89 86 PHE A C 1
ATOM 1269 O O . PHE A 1 86 ? -8.134 13.556 -0.551 1.00 22.30 86 PHE A O 1
ATOM 1286 N N . GLN A 1 87 ? -6.406 14.242 0.705 1.00 23.29 87 GLN A N 1
ATOM 1287 C CA . GLN A 1 87 ? -7.202 14.246 1.924 1.00 24.30 87 GLN A CA 1
ATOM 1288 C C . GLN A 1 87 ? -8.450 15.109 1.764 1.00 23.25 87 GLN A C 1
ATOM 1289 O O . GLN A 1 87 ? -9.545 14.717 2.188 1.00 23.10 87 GLN A O 1
ATOM 1303 N N . ASP A 1 88 ? -8.318 16.267 1.111 1.00 23.64 88 ASP A N 1
ATOM 1304 C CA . ASP A 1 88 ? -9.456 17.162 0.926 1.00 24.09 88 ASP A CA 1
ATOM 1305 C C . ASP A 1 88 ? -10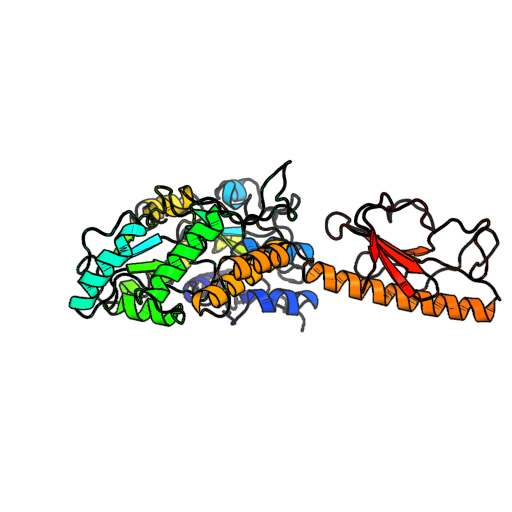.530 16.591 0.005 1.00 22.54 88 ASP A C 1
ATOM 1306 O O . ASP A 1 88 ? -11.626 17.158 -0.058 1.00 22.11 88 ASP A O 1
ATOM 1315 N N . LYS A 1 89 ? -10.257 15.500 -0.708 1.00 20.81 89 LYS A N 1
ATOM 1316 C CA . LYS A 1 89 ? -11.268 14.899 -1.569 1.00 20.06 89 LYS A CA 1
ATOM 1317 C C . LYS A 1 89 ? -12.284 14.070 -0.796 1.00 18.08 89 LYS A C 1
ATOM 1318 O O . LYS A 1 89 ? -13.303 13.682 -1.380 1.00 18.45 89 LYS A O 1
ATOM 1337 N N . LEU A 1 90 ? -12.020 13.761 0.474 1.00 18.19 90 LEU A N 1
ATOM 1338 C CA . LEU A 1 90 ? -12.906 12.952 1.300 1.00 19.21 90 LEU A CA 1
ATOM 1339 C C . LEU A 1 90 ? -13.431 13.784 2.468 1.00 19.12 90 LEU A C 1
ATOM 1340 O O . LEU A 1 90 ? -12.807 14.764 2.887 1.00 20.04 90 LEU A O 1
ATOM 1356 N N . TYR A 1 91 ? -14.589 13.396 2.995 1.00 18.74 91 TYR A N 1
ATOM 1357 C CA . TYR A 1 91 ? -15.215 14.174 4.064 1.00 18.91 91 TYR A CA 1
ATOM 1358 C C . TYR A 1 91 ? -14.384 14.092 5.343 1.00 17.37 91 TYR A C 1
ATOM 1359 O O . TYR A 1 91 ? -13.956 12.996 5.734 1.00 17.59 91 TYR A O 1
ATOM 1377 N N . PRO A 1 92 ? -14.131 15.216 6.020 1.00 18.37 92 PRO A N 1
ATOM 1378 C CA . PRO A 1 92 ? -13.317 15.161 7.246 1.00 17.84 92 PRO A CA 1
ATOM 1379 C C . PRO A 1 92 ? -13.805 14.183 8.299 1.00 17.14 92 PRO A C 1
ATOM 1380 O O . PRO A 1 92 ? -12.979 13.583 8.994 1.00 18.37 92 PRO A O 1
ATOM 1391 N N . PHE A 1 93 ? -15.119 14.015 8.468 1.00 18.51 93 PHE A N 1
ATOM 1392 C CA . PHE A 1 93 ? -15.576 13.104 9.510 1.00 17.82 93 PHE A CA 1
ATOM 1393 C C . PHE A 1 93 ? -15.208 11.662 9.197 1.00 17.61 93 PHE A C 1
ATOM 1394 O O . PHE A 1 93 ? -15.119 10.848 10.122 1.00 17.75 93 PHE A O 1
ATOM 1411 N N . THR A 1 94 ? -14.964 11.336 7.923 1.00 16.33 94 THR A N 1
ATOM 1412 C CA . THR A 1 94 ? -14.570 9.971 7.591 1.00 16.63 94 THR A CA 1
ATOM 1413 C C . THR A 1 94 ? -13.106 9.729 7.936 1.00 15.88 94 THR A C 1
ATOM 1414 O O . THR A 1 94 ? -12.762 8.651 8.427 1.00 17.30 94 THR A O 1
ATOM 1425 N N . TRP A 1 95 ? -12.243 10.730 7.720 1.00 16.81 95 TRP A N 1
ATOM 1426 C CA . TRP A 1 95 ? -10.873 10.652 8.213 1.00 17.34 95 TRP A CA 1
ATOM 1427 C C . TRP A 1 95 ? -10.841 10.551 9.730 1.00 18.17 95 TRP A C 1
ATOM 1428 O O . TRP A 1 95 ? -10.024 9.815 10.292 1.00 18.53 95 TRP A O 1
ATOM 1449 N N A ASP A 1 96 ? -11.722 11.272 10.417 0.58 18.44 96 ASP A N 1
ATOM 1450 N N B ASP A 1 96 ? -11.713 11.310 10.412 0.42 18.87 96 ASP A N 1
ATOM 1451 C CA A ASP A 1 96 ? -11.702 11.211 11.870 0.58 19.49 96 ASP A CA 1
ATOM 1452 C CA B ASP A 1 96 ? -11.806 11.253 11.871 0.42 19.81 96 ASP A CA 1
ATOM 1453 C C A ASP A 1 96 ? -12.105 9.830 12.372 0.58 19.62 96 ASP A C 1
ATOM 1454 C C B ASP A 1 96 ? -12.092 9.835 12.345 0.42 19.41 96 ASP A C 1
ATOM 1455 O O A ASP A 1 96 ? -11.627 9.391 13.427 0.58 20.28 96 ASP A O 1
ATOM 1456 O O B ASP A 1 96 ? -11.534 9.378 13.351 0.42 19.79 96 ASP A O 1
ATOM 1473 N N . ALA A 1 97 ? -12.962 9.125 11.626 1.00 17.84 97 ALA A N 1
ATOM 1474 C CA . ALA A 1 97 ? -13.319 7.761 12.000 1.00 17.16 97 ALA A CA 1
ATOM 1475 C C . ALA A 1 97 ? -12.122 6.819 11.948 1.00 17.34 97 ALA A C 1
ATOM 1476 O O . ALA A 1 97 ? -12.098 5.816 12.673 1.00 19.62 97 ALA A O 1
ATOM 1483 N N . VAL A 1 98 ? -11.129 7.118 11.111 1.00 16.92 98 VAL A N 1
ATOM 1484 C CA . VAL A 1 98 ? -9.961 6.260 10.936 1.00 17.19 98 VAL A CA 1
ATOM 1485 C C . VAL A 1 98 ? -8.705 6.894 11.527 1.00 17.22 98 VAL A C 1
ATOM 1486 O O . VAL A 1 98 ? -7.597 6.481 11.202 1.00 17.63 98 VAL A O 1
ATOM 1499 N N . ARG A 1 99 ? -8.861 7.882 12.399 1.00 18.61 99 ARG A N 1
ATOM 1500 C CA . ARG A 1 99 ? -7.735 8.495 13.087 1.00 17.52 99 ARG A CA 1
ATOM 1501 C C . ARG A 1 99 ? -7.642 7.898 14.483 1.00 18.50 99 ARG A C 1
ATOM 1502 O O . ARG A 1 99 ? -8.626 7.893 15.229 1.00 19.14 99 ARG A O 1
ATOM 1523 N N . TYR A 1 100 ? -6.462 7.396 14.831 1.00 19.28 100 TYR A N 1
ATOM 1524 C CA . TYR A 1 100 ? -6.265 6.693 16.091 1.00 20.15 100 TYR A CA 1
ATOM 1525 C C . TYR A 1 100 ? -4.980 7.193 16.718 1.00 21.05 100 TYR A C 1
ATOM 1526 O O . TYR A 1 100 ? -3.910 7.056 16.123 1.00 20.46 100 TYR A O 1
ATOM 1544 N N . ASN A 1 101 ? -5.095 7.772 17.910 1.00 23.47 101 ASN A N 1
ATOM 1545 C CA . ASN A 1 101 ? -3.945 8.324 18.619 1.00 25.62 101 ASN A CA 1
ATOM 1546 C C . ASN A 1 101 ? -3.131 9.252 17.719 1.00 24.51 101 ASN A C 1
ATOM 1547 O O . ASN A 1 101 ? -1.898 9.231 17.717 1.00 26.32 101 ASN A O 1
ATOM 1558 N N . GLY A 1 102 ? -3.837 10.088 16.956 1.00 24.71 102 GLY A N 1
ATOM 1559 C CA . GLY A 1 102 ? -3.219 11.119 16.150 1.00 25.18 102 GLY A CA 1
ATOM 1560 C C . GLY A 1 102 ? -2.803 10.701 14.753 1.00 23.68 102 GLY A C 1
ATOM 1561 O O . GLY A 1 102 ? -2.397 11.564 13.962 1.00 26.57 102 GLY A O 1
ATOM 1565 N N . LYS A 1 103 ? -2.889 9.418 14.418 1.00 21.80 103 LYS A N 1
ATOM 1566 C CA . LYS A 1 103 ? -2.428 8.913 13.133 1.00 21.79 103 LYS A CA 1
ATOM 1567 C C . LYS A 1 103 ? -3.601 8.341 12.352 1.00 19.30 103 LYS A C 1
ATOM 1568 O O . LYS A 1 103 ? -4.496 7.714 12.927 1.00 19.56 103 LYS A O 1
ATOM 1583 N N . LEU A 1 104 ? -3.596 8.558 11.043 1.00 18.24 104 LEU A N 1
ATOM 1584 C CA . LEU A 1 104 ? -4.551 7.888 10.173 1.00 17.48 104 LEU A CA 1
ATOM 1585 C C . LEU A 1 104 ? -4.105 6.448 9.969 1.00 18.27 104 LEU A C 1
ATOM 1586 O O . LEU A 1 104 ? -2.939 6.192 9.646 1.00 18.67 104 LEU A O 1
ATOM 1602 N N . ILE A 1 105 ? -5.031 5.506 10.165 1.00 17.35 105 ILE A N 1
ATOM 1603 C CA . ILE A 1 105 ? -4.700 4.089 10.150 1.00 17.46 105 ILE A CA 1
ATOM 1604 C C . ILE A 1 105 ? -5.472 3.320 9.086 1.00 15.57 105 ILE A C 1
ATOM 1605 O O . ILE A 1 105 ? -5.367 2.091 9.014 1.00 17.00 105 ILE A O 1
ATOM 1621 N N . ALA A 1 106 ? -6.210 4.018 8.228 1.00 16.35 106 ALA A N 1
ATOM 1622 C CA . ALA A 1 106 ? -6.921 3.396 7.120 1.00 17.80 106 ALA A CA 1
ATOM 1623 C C . ALA A 1 106 ? -7.386 4.498 6.183 1.00 17.52 106 ALA A C 1
ATOM 1624 O O . ALA A 1 106 ? -7.342 5.684 6.520 1.00 17.85 106 ALA A O 1
ATOM 1631 N N . TYR A 1 107 ? -7.821 4.086 4.987 1.00 16.95 107 TYR A N 1
ATOM 1632 C CA . TYR A 1 107 ? -8.518 4.971 4.061 1.00 16.23 107 TYR A CA 1
ATOM 1633 C C . TYR A 1 107 ? -10.011 4.772 4.227 1.00 16.53 107 TYR A C 1
ATOM 1634 O O . TYR A 1 107 ? -10.486 3.632 4.120 1.00 17.10 107 TYR A O 1
ATOM 1652 N N . PRO A 1 108 ? -10.785 5.825 4.465 1.00 16.31 108 PRO A N 1
ATOM 1653 C CA . PRO A 1 108 ? -12.244 5.675 4.465 1.00 16.53 108 PRO A CA 1
ATOM 1654 C C . PRO A 1 108 ? -12.789 5.493 3.057 1.00 16.00 108 PRO A C 1
ATOM 1655 O O . PRO A 1 108 ? -12.321 6.122 2.106 1.00 18.16 108 PRO A O 1
ATOM 1666 N N . ILE A 1 109 ? -13.808 4.636 2.933 1.00 15.32 109 ILE A N 1
ATOM 1667 C CA . ILE A 1 109 ? -14.411 4.302 1.652 1.00 16.24 109 ILE A CA 1
ATOM 1668 C C . ILE A 1 109 ? -15.870 4.743 1.578 1.00 16.70 109 ILE A C 1
ATOM 1669 O O . ILE A 1 109 ? -16.266 5.460 0.657 1.00 16.70 109 ILE A O 1
ATOM 1685 N N . ALA A 1 110 ? -16.693 4.297 2.528 1.00 16.60 110 ALA A N 1
ATOM 1686 C CA . ALA A 1 110 ? -18.126 4.531 2.444 1.00 17.33 110 ALA A CA 1
ATOM 1687 C C . ALA A 1 110 ? -18.721 4.645 3.837 1.00 17.17 110 ALA A C 1
ATOM 1688 O O . ALA A 1 110 ? -18.198 4.087 4.801 1.00 18.44 110 ALA A O 1
ATOM 1695 N N . VAL A 1 111 ? -19.843 5.351 3.922 1.00 16.88 111 VAL A N 1
ATOM 1696 C CA . VAL A 1 111 ? -20.531 5.603 5.183 1.00 16.81 111 VAL A CA 1
ATOM 1697 C C . VAL A 1 111 ? -21.825 4.804 5.187 1.00 16.61 111 VAL A C 1
ATOM 1698 O O . VAL A 1 111 ? -22.665 4.963 4.291 1.00 18.36 111 VAL A O 1
ATOM 1711 N N . GLU A 1 112 ? -21.977 3.953 6.198 1.00 17.59 112 GLU A N 1
ATOM 1712 C CA . GLU A 1 112 ? -23.055 2.974 6.280 1.00 16.80 112 GLU A CA 1
ATOM 1713 C C . GLU A 1 112 ? -23.960 3.276 7.463 1.00 16.96 112 GLU A C 1
ATOM 1714 O O . GLU A 1 112 ? -23.482 3.489 8.582 1.00 18.30 112 GLU A O 1
ATOM 1726 N N . ALA A 1 113 ? -25.269 3.231 7.228 1.00 17.86 113 ALA A N 1
ATOM 1727 C CA . ALA A 1 113 ? -26.235 3.220 8.311 1.00 16.94 113 ALA A CA 1
ATOM 1728 C C . ALA A 1 113 ? -27.392 2.326 7.913 1.00 18.09 113 ALA A C 1
ATOM 1729 O O . ALA A 1 113 ? -27.732 2.219 6.733 1.00 18.10 113 ALA A O 1
ATOM 1736 N N . LEU A 1 114 ? -27.991 1.685 8.912 1.00 17.92 114 LEU A N 1
ATOM 1737 C CA . LEU A 1 114 ? -29.168 0.867 8.690 1.00 17.40 114 LEU A CA 1
ATOM 1738 C C . LEU A 1 114 ? -30.382 1.752 8.443 1.00 18.47 114 LEU A C 1
ATOM 1739 O O . LEU A 1 114 ? -30.496 2.855 8.986 1.00 19.25 114 LEU A O 1
ATOM 1755 N N . SER A 1 115 ? -31.288 1.255 7.608 1.00 17.01 115 SER A N 1
ATOM 1756 C CA . SER A 1 115 ? -32.575 1.886 7.377 1.00 18.08 115 SER A CA 1
ATOM 1757 C C . SER A 1 115 ? -33.675 0.844 7.504 1.00 17.82 115 SER A C 1
ATOM 1758 O O . SER A 1 115 ? -33.436 -0.368 7.510 1.00 18.38 115 SER A O 1
ATOM 1766 N N . LEU A 1 116 ? -34.899 1.337 7.584 1.00 20.26 116 LEU A N 1
ATOM 1767 C CA . LEU A 1 116 ? -36.079 0.492 7.501 1.00 18.56 116 LEU A CA 1
ATOM 1768 C C . LEU A 1 116 ? -36.432 0.314 6.029 1.00 19.98 116 LEU A C 1
ATOM 1769 O O . LEU A 1 116 ? -36.581 1.302 5.301 1.00 20.91 116 LEU A O 1
ATOM 1785 N N . ILE A 1 117 ? -36.522 -0.938 5.588 1.00 20.42 117 ILE A N 1
ATOM 1786 C CA . ILE A 1 117 ? -36.842 -1.284 4.206 1.00 18.71 117 ILE A CA 1
ATOM 1787 C C . ILE A 1 117 ? -38.219 -1.929 4.211 1.00 20.50 117 ILE A C 1
ATOM 1788 O O . ILE A 1 117 ? -38.477 -2.823 5.021 1.00 21.30 117 ILE A O 1
ATOM 1804 N N . TYR A 1 118 ? -39.107 -1.469 3.327 1.00 20.85 118 TYR A N 1
ATOM 1805 C CA . TYR A 1 118 ? -40.500 -1.896 3.380 1.00 21.29 118 TYR A CA 1
ATOM 1806 C C . TYR A 1 118 ? -41.033 -2.223 1.991 1.00 20.95 118 TYR A C 1
ATOM 1807 O O . TYR A 1 118 ? -40.604 -1.657 0.983 1.00 21.93 118 TYR A O 1
ATOM 1825 N N . ASN A 1 119 ? -41.988 -3.152 1.965 1.00 20.41 119 ASN A N 1
ATOM 1826 C CA . ASN A 1 119 ? -42.638 -3.605 0.740 1.00 21.33 119 ASN A CA 1
ATOM 1827 C C . ASN A 1 119 ? -43.823 -2.686 0.465 1.00 22.81 119 ASN A C 1
ATOM 1828 O O . ASN A 1 119 ? -44.810 -2.701 1.206 1.00 23.01 119 ASN A O 1
ATOM 1839 N N . LYS A 1 120 ? -43.745 -1.906 -0.618 1.00 22.97 120 LYS A N 1
ATOM 1840 C CA . LYS A 1 120 ? -44.766 -0.893 -0.866 1.00 24.13 120 LYS A CA 1
ATOM 1841 C C . LYS A 1 120 ? -46.119 -1.491 -1.221 1.00 24.86 120 LYS A C 1
ATOM 1842 O O . LYS A 1 120 ? -47.138 -0.827 -1.017 1.00 25.66 120 LYS A O 1
ATOM 1861 N N . ASP A 1 121 ? -46.161 -2.711 -1.762 1.00 26.13 121 ASP A N 1
ATOM 1862 C CA . ASP A 1 121 ? -47.452 -3.318 -2.074 1.00 27.05 121 ASP A CA 1
ATOM 1863 C C . ASP A 1 121 ? -48.146 -3.824 -0.816 1.00 28.74 121 ASP A C 1
ATOM 1864 O O . ASP A 1 121 ? -49.366 -3.695 -0.685 1.00 30.99 121 ASP A O 1
ATOM 1873 N N . LEU A 1 122 ? -47.394 -4.390 0.129 1.00 28.05 122 LEU A N 1
ATOM 1874 C CA . LEU A 1 122 ? -48.005 -4.808 1.385 1.00 28.95 122 LEU A CA 1
ATOM 1875 C C . LEU A 1 122 ? -48.238 -3.633 2.321 1.00 28.97 122 LEU A C 1
ATOM 1876 O O . LEU A 1 122 ? -49.183 -3.653 3.115 1.00 31.62 122 LEU A O 1
ATOM 1892 N N . LEU A 1 123 ? -47.394 -2.608 2.252 1.00 28.54 123 LEU A N 1
ATOM 1893 C CA . LEU A 1 123 ? -47.349 -1.576 3.286 1.00 29.12 123 LEU A CA 1
ATOM 1894 C C . LEU A 1 123 ? -46.982 -0.241 2.657 1.00 29.63 123 LEU A C 1
ATOM 1895 O O . LEU A 1 123 ? -45.841 0.226 2.761 1.00 29.31 123 LEU A O 1
ATOM 1911 N N . PRO A 1 124 ? -47.934 0.406 1.981 1.00 29.89 124 PRO A N 1
ATOM 1912 C CA . PRO A 1 124 ? -47.618 1.696 1.346 1.00 32.00 124 PRO A CA 1
ATOM 1913 C C . PRO A 1 124 ? -47.270 2.798 2.329 1.00 32.58 124 PRO A C 1
ATOM 1914 O O . PRO A 1 124 ? -46.545 3.725 1.951 1.00 32.63 124 PRO A O 1
ATOM 1925 N N . ASN A 1 125 ? -47.756 2.730 3.573 1.00 33.35 125 ASN A N 1
ATOM 1926 C CA . ASN A 1 125 ? -47.478 3.736 4.599 1.00 34.76 125 ASN A CA 1
ATOM 1927 C C . ASN A 1 125 ? -46.860 3.044 5.812 1.00 32.94 125 ASN A C 1
ATOM 1928 O O . ASN A 1 125 ? -47.563 2.716 6.779 1.00 33.56 125 ASN A O 1
ATOM 1939 N N . PRO A 1 126 ? -45.549 2.821 5.807 1.00 31.55 126 PRO A N 1
ATOM 1940 C CA . PRO A 1 126 ? -44.924 2.065 6.899 1.00 30.58 126 PRO A CA 1
ATOM 1941 C C . PRO A 1 126 ? -44.997 2.822 8.213 1.00 29.04 126 PRO A C 1
ATOM 1942 O O . PRO A 1 126 ? -45.145 4.055 8.231 1.00 28.69 126 PRO A O 1
ATOM 1953 N N . PRO A 1 127 ? -44.888 2.114 9.336 1.00 28.73 127 PRO A N 1
ATOM 1954 C CA . PRO A 1 127 ? -45.051 2.761 10.642 1.00 28.68 127 PRO A CA 1
ATOM 1955 C C . PRO A 1 127 ? -43.912 3.711 10.968 1.00 28.87 127 PRO A C 1
ATOM 1956 O O . PRO A 1 127 ? -42.752 3.470 10.627 1.00 29.73 127 PRO A O 1
ATOM 1967 N N . LYS A 1 128 ? -44.260 4.791 11.661 1.00 28.21 128 LYS A N 1
ATOM 1968 C CA . LYS A 1 128 ? -43.277 5.723 12.189 1.00 26.80 128 LYS A CA 1
ATOM 1969 C C . LYS A 1 128 ? -42.739 5.316 13.556 1.00 26.66 128 LYS A C 1
ATOM 1970 O O . LYS A 1 128 ? -41.684 5.825 13.959 1.00 26.27 128 LYS A O 1
ATOM 1989 N N . THR A 1 129 ? -43.419 4.412 14.273 1.00 26.04 129 THR A N 1
ATOM 1990 C CA . THR A 1 129 ? -43.034 4.032 15.627 1.00 25.51 129 THR A CA 1
ATOM 1991 C C . THR A 1 129 ? -42.890 2.519 15.740 1.00 25.71 129 THR A C 1
ATOM 1992 O O . THR A 1 129 ? -43.593 1.758 15.070 1.00 25.86 129 THR A O 1
ATOM 2003 N N . TRP A 1 130 ? -41.964 2.090 16.606 1.00 24.95 130 TRP A N 1
ATOM 2004 C CA . TRP A 1 130 ? -41.878 0.674 16.950 1.00 25.67 130 TRP A CA 1
ATOM 2005 C C . TRP A 1 130 ? -43.151 0.216 17.634 1.00 27.05 130 TRP A C 1
ATOM 2006 O O . TRP A 1 130 ? -43.557 -0.946 17.494 1.00 27.04 130 TRP A O 1
ATOM 2027 N N . GLU A 1 131 ? -43.797 1.128 18.363 1.00 26.95 131 GLU A N 1
ATOM 2028 C CA . GLU A 1 131 ? -44.925 0.765 19.209 1.00 28.02 131 GLU A CA 1
ATOM 2029 C C . GLU A 1 131 ? -46.101 0.241 18.399 1.00 28.08 131 GLU A C 1
ATOM 2030 O O . GLU A 1 131 ? -46.908 -0.541 18.917 1.00 27.97 131 GLU A O 1
ATOM 2042 N N . GLU A 1 132 ? -46.217 0.635 17.133 1.00 28.56 132 GLU A N 1
ATOM 2043 C CA . GLU A 1 132 ? -47.340 0.181 16.326 1.00 31.67 132 GLU A CA 1
ATOM 2044 C C . GLU A 1 132 ? -47.052 -1.115 15.573 1.00 29.85 132 GLU A C 1
ATOM 2045 O O . GLU A 1 132 ? -47.944 -1.636 14.898 1.00 29.07 132 GLU A O 1
ATOM 2057 N N . ILE A 1 133 ? -45.844 -1.670 15.690 1.00 29.20 133 ILE A N 1
ATOM 2058 C CA . ILE A 1 133 ? -45.525 -2.914 14.978 1.00 29.40 133 ILE A CA 1
ATOM 2059 C C . ILE A 1 133 ? -46.356 -4.094 15.454 1.00 28.90 133 ILE A C 1
ATOM 2060 O O . ILE A 1 133 ? -46.779 -4.906 14.616 1.00 29.67 133 ILE A O 1
ATOM 2072 N N . PRO A 1 134 ? -46.613 -4.285 16.753 1.00 29.19 134 PRO A N 1
ATOM 2073 C CA . PRO A 1 134 ? -47.450 -5.427 17.164 1.00 29.02 134 PRO A CA 1
ATOM 2074 C C . PRO A 1 134 ? -48.821 -5.444 16.504 1.00 28.64 134 PRO A C 1
ATOM 2075 O O . PRO A 1 134 ? -49.247 -6.484 15.983 1.00 28.29 134 PRO A O 1
ATOM 2086 N N . ALA A 1 135 ? -49.529 -4.313 16.513 1.00 29.07 135 ALA A N 1
ATOM 2087 C CA . ALA A 1 135 ? -50.831 -4.256 15.857 1.00 29.88 135 ALA A CA 1
ATOM 2088 C C . ALA A 1 135 ? -50.704 -4.534 14.365 1.00 28.76 135 ALA A C 1
ATOM 2089 O O . ALA A 1 135 ? -51.508 -5.276 13.793 1.00 29.87 135 ALA A O 1
ATOM 2096 N N . LEU A 1 136 ? -49.693 -3.955 13.714 1.00 27.55 136 LEU A N 1
ATOM 2097 C CA . LEU A 1 136 ? -49.525 -4.175 12.282 1.00 28.26 136 LEU A CA 1
ATOM 2098 C C . LEU A 1 136 ? -49.256 -5.645 11.980 1.00 28.23 136 LEU A C 1
ATOM 2099 O O . LEU A 1 136 ? -49.770 -6.189 10.992 1.00 26.70 136 LEU A O 1
ATOM 2111 N N . ASP A 1 137 ? -48.449 -6.304 12.817 1.00 27.83 137 ASP A N 1
ATOM 2112 C CA . ASP A 1 137 ? -48.176 -7.723 12.616 1.00 28.20 137 ASP A CA 1
ATOM 2113 C C . ASP A 1 137 ? -49.449 -8.551 12.745 1.00 29.26 137 ASP A C 1
ATOM 2114 O O . ASP A 1 137 ? -49.666 -9.497 11.979 1.00 28.89 137 ASP A O 1
ATOM 2123 N N . LYS A 1 138 ? -50.306 -8.213 13.711 1.00 29.93 138 LYS A N 1
ATOM 2124 C CA . LYS A 1 138 ? -51.568 -8.932 13.853 1.00 30.87 138 LYS A CA 1
ATOM 2125 C C . LYS A 1 138 ? -52.371 -8.871 12.559 1.00 30.38 138 LYS A C 1
ATOM 2126 O O . LYS A 1 138 ? -52.885 -9.894 12.091 1.00 30.11 138 LYS A O 1
ATOM 2145 N N . GLU A 1 139 ? -52.458 -7.686 11.948 1.00 29.63 139 GLU A N 1
ATOM 2146 C CA . GLU A 1 139 ? -53.197 -7.548 10.697 1.00 31.14 139 GLU A CA 1
ATOM 2147 C C . GLU A 1 139 ? -52.561 -8.383 9.593 1.00 30.41 139 GLU A C 1
ATOM 2148 O O . GLU A 1 139 ? -53.260 -9.055 8.826 1.00 30.40 139 GLU A O 1
ATOM 2160 N N . LEU A 1 140 ? -51.234 -8.361 9.507 1.00 29.63 140 LEU A N 1
ATOM 2161 C CA . LEU A 1 140 ? -50.540 -9.088 8.450 1.00 29.63 140 LEU A CA 1
ATOM 2162 C C . LEU A 1 140 ? -50.571 -10.591 8.682 1.00 29.13 140 LEU A C 1
ATOM 2163 O O . LEU A 1 140 ? -50.614 -11.362 7.716 1.00 28.38 140 LEU A O 1
ATOM 2179 N N . LYS A 1 141 ? -50.543 -11.026 9.945 1.00 30.06 141 LYS A N 1
ATOM 2180 C CA . LYS A 1 141 ? -50.664 -12.450 10.240 1.00 31.74 141 LYS A CA 1
ATOM 2181 C C . LYS A 1 141 ? -51.990 -13.010 9.749 1.00 32.25 141 LYS A C 1
ATOM 2182 O O . LYS A 1 141 ? -52.051 -14.171 9.326 1.00 31.21 141 LYS A O 1
ATOM 2201 N N . ALA A 1 142 ? -53.060 -12.208 9.789 1.00 32.35 142 ALA A N 1
ATOM 2202 C CA . ALA A 1 142 ? -54.339 -12.647 9.242 1.00 33.79 142 ALA A CA 1
ATOM 2203 C C . ALA A 1 142 ? -54.281 -12.830 7.732 1.00 34.85 142 ALA A C 1
ATOM 2204 O O . ALA A 1 142 ? -55.156 -13.497 7.164 1.00 34.91 142 ALA A O 1
ATOM 2211 N N . LYS A 1 143 ? -53.277 -12.251 7.075 1.00 35.55 143 LYS A N 1
ATOM 2212 C CA . LYS A 1 143 ? -53.085 -12.374 5.637 1.00 36.89 143 LYS A CA 1
ATOM 2213 C C . LYS A 1 143 ? -51.980 -13.362 5.275 1.00 35.71 143 LYS A C 1
ATOM 2214 O O . LYS A 1 143 ? -51.562 -13.414 4.113 1.00 36.55 143 LYS A O 1
ATOM 2226 N N . GLY A 1 144 ? -51.505 -14.151 6.238 1.00 34.08 144 GLY A N 1
ATOM 2227 C CA . GLY A 1 144 ? -50.429 -15.090 5.993 1.00 33.74 144 GLY A CA 1
ATOM 2228 C C . GLY A 1 144 ? -49.048 -14.481 5.914 1.00 33.77 144 GLY A C 1
ATOM 2229 O O . GLY A 1 144 ? -48.124 -15.151 5.437 1.00 35.60 144 GLY A O 1
ATOM 2233 N N . LYS A 1 145 ? -48.877 -13.239 6.361 1.00 32.30 145 LYS A N 1
ATOM 2234 C CA . LYS A 1 145 ? -47.603 -12.531 6.315 1.00 31.89 145 LYS A CA 1
ATOM 2235 C C . LYS A 1 145 ? -47.163 -12.185 7.737 1.00 30.04 145 LYS A C 1
ATOM 2236 O O . LYS A 1 145 ? -47.757 -12.623 8.724 1.00 30.55 145 LYS A O 1
ATOM 2255 N N . SER A 1 146 ? -46.108 -11.379 7.832 1.00 28.16 146 SER A N 1
ATOM 2256 C CA . SER A 1 146 ? -45.683 -10.807 9.100 1.00 25.98 146 SER A CA 1
ATOM 2257 C C . SER A 1 146 ? -45.231 -9.375 8.855 1.00 24.96 146 SER A C 1
ATOM 2258 O O . SER A 1 146 ? -45.011 -8.959 7.717 1.00 24.78 146 SER A O 1
ATOM 2266 N N . ALA A 1 147 ? -45.097 -8.619 9.943 1.00 24.71 147 ALA A N 1
ATOM 2267 C CA . ALA A 1 147 ? -44.747 -7.206 9.822 1.00 24.63 147 ALA A CA 1
ATOM 2268 C C . ALA A 1 147 ? -43.265 -7.010 9.523 1.00 24.69 147 ALA A C 1
ATOM 2269 O O . ALA A 1 147 ? -42.904 -6.220 8.643 1.00 24.66 147 ALA A O 1
ATOM 2276 N N . LEU A 1 148 ? -42.392 -7.718 10.241 1.00 24.62 148 LEU A N 1
ATOM 2277 C CA . LEU A 1 148 ? -40.995 -7.313 10.328 1.00 24.20 148 LEU A CA 1
ATOM 2278 C C . LEU A 1 148 ? -40.118 -8.521 10.621 1.00 24.41 148 LEU A C 1
ATOM 2279 O O . LEU A 1 148 ? -40.390 -9.278 11.558 1.00 26.62 148 LEU A O 1
ATOM 2295 N N . MET A 1 149 ? -39.051 -8.675 9.841 1.00 22.86 149 MET A N 1
ATOM 2296 C CA . MET A 1 149 ? -38.031 -9.677 10.115 1.00 22.94 149 MET A CA 1
ATOM 2297 C C . MET A 1 149 ? -36.673 -9.058 9.836 1.00 21.92 149 MET A C 1
ATOM 2298 O O . MET A 1 149 ? -36.485 -8.416 8.800 1.00 21.43 149 MET A O 1
ATOM 2312 N N . PHE A 1 150 ? -35.746 -9.234 10.774 1.00 21.38 150 PHE A N 1
ATOM 2313 C CA . PHE A 1 150 ? -34.389 -8.742 10.605 1.00 21.81 150 PHE A CA 1
ATOM 2314 C C . PHE A 1 150 ? -33.457 -9.589 11.460 1.00 22.99 150 PHE A C 1
ATOM 2315 O O . PHE A 1 150 ? -33.893 -10.357 12.321 1.00 23.90 150 PHE A O 1
ATOM 2332 N N . ASN A 1 151 ? -32.158 -9.452 11.200 1.00 23.14 151 ASN A N 1
ATOM 2333 C CA . ASN A 1 151 ? -31.149 -10.331 11.786 1.00 24.16 151 ASN A CA 1
ATOM 2334 C C . ASN A 1 151 ? -31.030 -10.076 13.283 1.00 25.12 151 ASN A C 1
ATOM 2335 O O . ASN A 1 151 ? -30.523 -9.029 13.698 1.00 26.62 151 ASN A O 1
ATOM 2346 N N . LEU A 1 152 ? -31.476 -11.033 14.098 1.00 26.39 152 LEU A N 1
ATOM 2347 C CA . LEU A 1 152 ? -31.370 -10.918 15.547 1.00 27.35 152 LEU A CA 1
ATOM 2348 C C . LEU A 1 152 ? -30.111 -11.566 16.110 1.00 28.79 152 LEU A C 1
ATOM 2349 O O . LEU A 1 152 ? -29.949 -11.601 17.334 1.00 30.72 152 LEU A O 1
ATOM 2365 N N . GLN A 1 153 ? -29.229 -12.088 15.260 1.00 27.29 153 GLN A N 1
ATOM 2366 C CA . GLN A 1 153 ? -28.023 -12.752 15.722 1.00 27.41 153 GLN A CA 1
ATOM 2367 C C . GLN A 1 153 ? -26.838 -11.808 15.824 1.00 27.29 153 GLN A C 1
ATOM 2368 O O . GLN A 1 153 ? -25.837 -12.165 16.453 1.00 28.84 153 GLN A O 1
ATOM 2382 N N . GLU A 1 154 ? -26.930 -10.619 15.234 1.00 24.70 154 GLU A N 1
ATOM 2383 C CA . GLU A 1 154 ? -25.845 -9.656 15.262 1.00 22.56 154 GLU A CA 1
ATOM 2384 C C . GLU A 1 154 ? -26.310 -8.371 15.938 1.00 21.78 154 GLU A C 1
ATOM 2385 O O . GLU A 1 154 ? -27.317 -7.784 15.517 1.00 22.67 154 GLU A O 1
ATOM 2397 N N . PRO A 1 155 ? -25.611 -7.902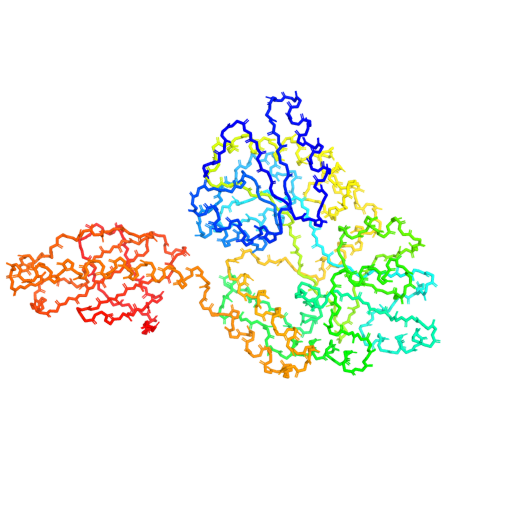 16.976 1.00 21.77 155 PRO A N 1
ATOM 2398 C CA . PRO A 1 155 ? -26.105 -6.739 17.737 1.00 21.07 155 PRO A CA 1
ATOM 2399 C C . PRO A 1 155 ? -26.171 -5.448 16.936 1.00 22.42 155 PRO A C 1
ATOM 2400 O O . PRO A 1 155 ? -26.899 -4.525 17.325 1.00 21.74 155 PRO A O 1
ATOM 2411 N N . TYR A 1 156 ? -25.420 -5.349 15.844 1.00 20.32 156 TYR A N 1
ATOM 2412 C CA . TYR A 1 156 ? -25.502 -4.200 14.948 1.00 20.05 156 TYR A CA 1
ATOM 2413 C C . TYR A 1 156 ? -26.947 -3.837 14.620 1.00 20.62 156 TYR A C 1
ATOM 2414 O O . TYR A 1 156 ? -27.298 -2.653 14.544 1.00 18.94 156 TYR A O 1
ATOM 2432 N N . PHE A 1 157 ? -27.800 -4.845 14.425 1.00 19.75 157 PHE A N 1
ATOM 2433 C CA . PHE A 1 157 ? -29.155 -4.601 13.934 1.00 20.58 157 PHE A CA 1
ATOM 2434 C C . PHE A 1 157 ? -30.125 -4.228 15.048 1.00 22.03 157 PHE A C 1
ATOM 2435 O O . PHE A 1 157 ? -31.123 -3.544 14.787 1.00 23.19 157 PHE A O 1
ATOM 2452 N N A THR A 1 158 ? -29.864 -4.664 16.277 0.71 21.55 158 THR A N 1
ATOM 2453 N N B THR A 1 158 ? -29.863 -4.673 16.278 0.29 21.13 158 THR A N 1
ATOM 2454 C CA A THR A 1 158 ? -30.722 -4.319 17.400 0.71 22.94 158 THR A CA 1
ATOM 2455 C CA B THR A 1 158 ? -30.710 -4.340 17.416 0.29 20.63 158 THR A CA 1
ATOM 2456 C C A THR A 1 158 ? -30.254 -3.069 18.130 0.71 23.07 158 THR A C 1
ATOM 2457 C C B THR A 1 158 ? -30.242 -3.098 18.161 0.29 21.61 158 THR A C 1
ATOM 2458 O O A THR A 1 158 ? -31.063 -2.421 18.805 0.71 23.29 158 THR A O 1
ATOM 2459 O O B THR A 1 158 ? -31.036 -2.496 18.893 0.29 21.60 158 THR A O 1
ATOM 2480 N N . TRP A 1 159 ? -28.981 -2.707 17.998 1.00 22.13 159 TRP A N 1
ATOM 2481 C CA . TRP A 1 159 ? -28.469 -1.526 18.685 1.00 21.71 159 TRP A CA 1
ATOM 2482 C C . TRP A 1 159 ? -29.281 -0.259 18.449 1.00 20.97 159 TRP A C 1
ATOM 2483 O O . TRP A 1 159 ? -29.423 0.529 19.397 1.00 22.35 159 TRP A O 1
ATOM 2504 N N . PRO A 1 160 ? -29.793 0.031 17.253 1.00 22.09 160 PRO A N 1
ATOM 2505 C CA . PRO A 1 160 ? -30.512 1.305 17.090 1.00 20.67 160 PRO A CA 1
ATOM 2506 C C . PRO A 1 160 ? -31.700 1.438 18.037 1.00 21.72 160 PRO A C 1
ATOM 2507 O O . PRO A 1 160 ? -32.016 2.551 18.485 1.00 22.19 160 PRO A O 1
ATOM 2518 N N . LEU A 1 161 ? -32.347 0.321 18.379 1.00 21.44 161 LEU A N 1
ATOM 2519 C CA . LEU A 1 161 ? -33.447 0.321 19.342 1.00 22.30 161 LEU A CA 1
ATOM 2520 C C . LEU A 1 161 ? -32.949 0.422 20.785 1.00 23.49 161 LEU A C 1
ATOM 2521 O O . LEU A 1 161 ? -33.546 1.136 21.600 1.00 23.65 161 LEU A O 1
ATOM 2537 N N . ILE A 1 162 ? -31.879 -0.305 21.125 1.00 22.73 162 ILE A N 1
ATOM 2538 C CA . ILE A 1 162 ? -31.293 -0.229 22.464 1.00 23.89 162 ILE A CA 1
ATOM 2539 C C . ILE A 1 162 ? -30.829 1.191 22.770 1.00 23.94 162 ILE A C 1
ATOM 2540 O O . ILE A 1 162 ? -30.988 1.684 23.894 1.00 24.59 162 ILE A O 1
ATOM 2556 N N . ALA A 1 163 ? -30.233 1.864 21.783 1.00 23.57 163 ALA A N 1
ATOM 2557 C CA . ALA A 1 163 ? -29.699 3.205 21.990 1.00 24.27 163 ALA A CA 1
ATOM 2558 C C . ALA A 1 163 ? -30.781 4.278 22.033 1.00 24.69 163 ALA A C 1
ATOM 2559 O O . ALA A 1 163 ? -30.543 5.357 22.588 1.00 25.39 163 ALA A O 1
ATOM 2566 N N . ALA A 1 164 ? -31.958 4.010 21.470 1.00 25.09 164 ALA A N 1
ATOM 2567 C CA . ALA A 1 164 ? -32.939 5.069 21.245 1.00 26.41 164 ALA A CA 1
ATOM 2568 C C . ALA A 1 164 ? -33.286 5.813 22.534 1.00 27.46 164 ALA A C 1
ATOM 2569 O O . ALA A 1 164 ? -33.294 7.051 22.565 1.00 25.85 164 ALA A O 1
ATOM 2576 N N . ASP A 1 165 ? -33.585 5.079 23.607 1.00 27.59 165 ASP A N 1
ATOM 2577 C CA . ASP A 1 165 ? -34.030 5.687 24.856 1.00 28.66 165 ASP A CA 1
ATOM 2578 C C . ASP A 1 165 ? -32.897 5.928 25.856 1.00 27.50 165 ASP A C 1
ATOM 2579 O O . ASP A 1 165 ? -33.171 6.325 26.994 1.00 28.97 165 ASP A O 1
ATOM 2588 N N . GLY A 1 166 ? -31.637 5.708 25.472 1.00 27.36 166 GLY A N 1
ATOM 2589 C CA . GLY A 1 166 ? -30.541 6.087 26.350 1.00 27.75 166 GLY A CA 1
ATOM 2590 C C . GLY A 1 166 ? -29.338 5.165 26.370 1.00 25.38 166 GLY A C 1
ATOM 2591 O O . GLY A 1 166 ? -28.328 5.477 27.011 1.00 26.16 166 GLY A O 1
ATOM 2595 N N . GLY A 1 167 ? -29.422 4.022 25.697 1.00 24.97 167 GLY A N 1
ATOM 2596 C CA . GLY A 1 167 ? -28.276 3.136 25.640 1.00 23.97 167 GLY A CA 1
ATOM 2597 C C . GLY A 1 167 ? -27.103 3.790 24.936 1.00 23.47 167 GLY A C 1
ATOM 2598 O O . GLY A 1 167 ? -27.270 4.592 24.016 1.00 24.08 167 GLY A O 1
ATOM 2602 N N . TYR A 1 168 ? -25.897 3.447 25.389 1.00 21.80 168 TYR A N 1
ATOM 2603 C CA . TYR A 1 168 ? -24.679 3.879 24.721 1.00 22.79 168 TYR A CA 1
ATOM 2604 C C . TYR A 1 168 ? -23.588 2.862 25.002 1.00 22.05 168 TYR A C 1
ATOM 2605 O O . TYR A 1 168 ? -23.696 2.048 25.921 1.00 23.14 168 TYR A O 1
ATOM 2623 N N . ALA A 1 169 ? -22.545 2.901 24.175 1.00 21.68 169 ALA A N 1
ATOM 2624 C CA . ALA A 1 169 ? -21.408 2.007 24.337 1.00 21.99 169 ALA A CA 1
ATOM 2625 C C . ALA A 1 169 ? -20.453 2.571 25.378 1.00 22.00 169 ALA A C 1
ATOM 2626 O O . ALA A 1 169 ? -20.460 2.126 26.526 1.00 23.97 169 ALA A O 1
ATOM 2633 N N . PHE A 1 170 ? -19.646 3.558 24.993 1.00 21.76 170 PHE A N 1
ATOM 2634 C CA . PHE A 1 170 ? -18.700 4.202 25.895 1.00 21.76 170 PHE A CA 1
ATOM 2635 C C . PHE A 1 170 ? -18.965 5.698 25.866 1.00 22.63 170 PHE A C 1
ATOM 2636 O O . PHE A 1 170 ? -19.025 6.302 24.791 1.00 24.92 170 PHE A O 1
ATOM 2653 N N . LYS A 1 171 ? -19.139 6.288 27.043 1.00 23.27 171 LYS A N 1
ATOM 2654 C CA . LYS A 1 171 ? -19.374 7.720 27.126 1.00 24.31 171 LYS A CA 1
ATOM 2655 C C . LYS A 1 171 ? -18.133 8.474 26.680 1.00 24.69 171 LYS A C 1
ATOM 2656 O O . LYS A 1 171 ? -17.012 8.143 27.076 1.00 24.90 171 LYS A O 1
ATOM 2668 N N . TYR A 1 172 ? -18.330 9.490 25.848 1.00 23.82 172 TYR A N 1
ATOM 2669 C CA . TYR A 1 172 ? -17.236 10.366 25.450 1.00 24.12 172 TYR A CA 1
ATOM 2670 C C . TYR A 1 172 ? -17.144 11.506 26.455 1.00 26.43 172 TYR A C 1
ATOM 2671 O O . TYR A 1 172 ? -18.080 12.301 26.590 1.00 28.76 172 TYR A O 1
ATOM 2689 N N . ALA A 1 173 ? -16.021 11.578 27.164 1.00 27.48 173 ALA A N 1
ATOM 2690 C CA . ALA A 1 173 ? -15.833 12.599 28.183 1.00 30.11 173 ALA A CA 1
ATOM 2691 C C . ALA A 1 173 ? -14.359 12.960 28.263 1.00 30.85 173 ALA A C 1
ATOM 2692 O O . ALA A 1 173 ? -13.484 12.110 28.080 1.00 31.64 173 ALA A O 1
ATOM 2699 N N . ALA A 1 174 ? -14.094 14.235 28.538 1.00 31.70 174 ALA A N 1
ATOM 2700 C CA . ALA A 1 174 ? -12.728 14.715 28.731 1.00 32.20 174 ALA A CA 1
ATOM 2701 C C . ALA A 1 174 ? -11.834 14.332 27.553 1.00 31.24 174 ALA A C 1
ATOM 2702 O O . ALA A 1 174 ? -10.662 13.978 27.717 1.00 31.22 174 ALA A O 1
ATOM 2709 N N . GLY A 1 175 ? -12.403 14.387 26.352 1.00 30.40 175 GLY A N 1
ATOM 2710 C CA . GLY A 1 175 ? -11.644 14.205 25.132 1.00 28.29 175 GLY A CA 1
ATOM 2711 C C . GLY A 1 175 ? -11.368 12.776 24.727 1.00 26.72 175 GLY A C 1
ATOM 2712 O O . GLY A 1 175 ? -10.554 12.560 23.824 1.00 28.68 175 GLY A O 1
ATOM 2716 N N . LYS A 1 176 ? -12.013 11.792 25.350 1.00 26.77 176 LYS A N 1
ATOM 2717 C CA . LYS A 1 176 ? -11.818 10.407 24.946 1.00 25.55 176 LYS A CA 1
ATOM 2718 C C . LYS A 1 176 ? -13.068 9.604 25.268 1.00 23.69 176 LYS A C 1
ATOM 2719 O O . LYS A 1 176 ? -13.875 9.983 26.121 1.00 25.45 176 LYS A O 1
ATOM 2738 N N . TYR A 1 177 ? -13.215 8.477 24.580 1.00 23.29 177 TYR A N 1
ATOM 2739 C CA . TYR A 1 177 ? -14.209 7.494 24.983 1.00 23.36 177 TYR A CA 1
ATOM 2740 C C . TYR A 1 177 ? -13.748 6.841 26.283 1.00 24.23 177 TYR A C 1
ATOM 2741 O O . TYR A 1 177 ? -12.625 6.329 26.372 1.00 25.49 177 TYR A O 1
ATOM 2759 N N . ASP A 1 178 ? -14.596 6.909 27.303 1.00 24.19 178 ASP A N 1
ATOM 2760 C CA . ASP A 1 178 ? -14.267 6.443 28.645 1.00 24.32 178 ASP A CA 1
ATOM 2761 C C . ASP A 1 178 ? -14.676 4.980 28.756 1.00 24.58 178 ASP A C 1
ATOM 2762 O O . ASP A 1 178 ? -15.866 4.667 28.850 1.00 24.29 178 ASP A O 1
ATOM 2771 N N . ILE A 1 179 ? -13.694 4.077 28.753 1.00 24.86 179 ILE A N 1
ATOM 2772 C CA . ILE A 1 179 ? -14.014 2.654 28.755 1.00 27.27 179 ILE A CA 1
ATOM 2773 C C . ILE A 1 179 ? -14.528 2.169 30.101 1.00 28.14 179 ILE A C 1
ATOM 2774 O O . ILE A 1 179 ? -14.952 1.015 30.205 1.00 28.76 179 ILE A O 1
ATOM 2790 N N . LYS A 1 180 ? -14.500 3.016 31.130 1.00 28.64 180 LYS A N 1
ATOM 2791 C CA . LYS A 1 180 ? -15.102 2.682 32.414 1.00 29.82 180 LYS A CA 1
ATOM 2792 C C . LYS A 1 180 ? -16.542 3.155 32.529 1.00 29.21 180 LYS A C 1
ATOM 2793 O O . LYS A 1 180 ? -17.200 2.839 33.525 1.00 32.15 180 LYS A O 1
ATOM 2802 N N . ASP A 1 181 ? -17.042 3.905 31.551 1.00 27.37 181 ASP A N 1
ATOM 2803 C CA . ASP A 1 181 ? -18.408 4.424 31.574 1.00 26.07 181 ASP A CA 1
ATOM 2804 C C . ASP A 1 181 ? -19.165 3.787 30.411 1.00 26.40 181 ASP A C 1
ATOM 2805 O O . ASP A 1 181 ? -19.192 4.324 29.302 1.00 26.22 181 ASP A O 1
ATOM 2814 N N . VAL A 1 182 ? -19.776 2.635 30.679 1.00 25.97 182 VAL A N 1
ATOM 2815 C CA . VAL A 1 182 ? -20.492 1.855 29.677 1.00 25.47 182 VAL A CA 1
ATOM 2816 C C . VAL A 1 182 ? -21.983 2.073 29.880 1.00 25.65 182 VAL A C 1
ATOM 2817 O O . VAL A 1 182 ? -22.459 2.145 31.022 1.00 27.42 182 VAL A O 1
ATOM 2830 N N . GLY A 1 183 ? -22.724 2.169 28.775 1.00 25.47 183 GLY A N 1
ATOM 2831 C CA . GLY A 1 183 ? -24.146 2.479 28.820 1.00 24.70 183 GLY A CA 1
ATOM 2832 C C . GLY A 1 183 ? -25.045 1.349 28.357 1.00 23.73 183 GLY A C 1
ATOM 2833 O O . GLY A 1 183 ? -26.087 1.586 27.739 1.00 25.75 183 GLY A O 1
ATOM 2837 N N . VAL A 1 184 ? -24.652 0.113 28.656 1.00 23.88 184 VAL A N 1
ATOM 2838 C CA . VAL A 1 184 ? -25.372 -1.064 28.178 1.00 25.05 184 VAL A CA 1
ATOM 2839 C C . VAL A 1 184 ? -26.501 -1.510 29.105 1.00 25.42 184 VAL A C 1
ATOM 2840 O O . VAL A 1 184 ? -27.425 -2.206 28.652 1.00 25.26 184 VAL A O 1
ATOM 2853 N N . ASP A 1 185 ? -26.465 -1.133 30.383 1.00 26.65 185 ASP A N 1
ATOM 2854 C CA . ASP A 1 185 ? -27.468 -1.598 31.336 1.00 27.86 185 ASP A CA 1
ATOM 2855 C C . ASP A 1 185 ? -28.185 -0.454 32.046 1.00 28.25 185 ASP A C 1
ATOM 2856 O O . ASP A 1 185 ? -28.749 -0.658 33.126 1.00 30.13 185 ASP A O 1
ATOM 2865 N N . ASN A 1 186 ? -28.192 0.742 31.460 1.00 26.83 186 ASN A N 1
ATOM 2866 C CA . ASN A 1 186 ? -28.984 1.825 32.019 1.00 27.38 186 ASN A CA 1
ATOM 2867 C C . ASN A 1 186 ? -30.454 1.628 31.649 1.00 27.86 186 ASN A C 1
ATOM 2868 O O . ASN A 1 186 ? -30.824 0.706 30.914 1.00 28.81 186 ASN A O 1
ATOM 2879 N N . ALA A 1 187 ? -31.306 2.512 32.169 1.00 28.54 187 ALA A N 1
ATOM 2880 C CA . ALA A 1 187 ? -32.744 2.341 31.996 1.00 29.02 187 ALA A CA 1
ATOM 2881 C C . ALA A 1 187 ? -33.132 2.362 30.524 1.00 29.22 187 ALA A C 1
ATOM 2882 O O . ALA A 1 187 ? -33.999 1.593 30.095 1.00 29.53 187 ALA A O 1
ATOM 2889 N N . GLY A 1 188 ? -32.488 3.221 29.731 1.00 28.69 188 GLY A N 1
ATOM 2890 C CA . GLY A 1 188 ? -32.857 3.337 28.329 1.00 28.59 188 GLY A CA 1
ATOM 2891 C C . GLY A 1 188 ? -32.518 2.088 27.538 1.00 28.81 188 GLY A C 1
ATOM 2892 O O . GLY A 1 188 ? -33.319 1.612 26.728 1.00 28.53 188 GLY A O 1
ATOM 2896 N N . ALA A 1 189 ? -31.316 1.553 27.746 1.00 28.09 189 ALA A N 1
ATOM 2897 C CA . ALA A 1 189 ? -30.934 0.302 27.101 1.00 27.29 189 ALA A CA 1
ATOM 2898 C C . ALA A 1 189 ? -31.909 -0.812 27.462 1.00 27.97 189 ALA A C 1
ATOM 2899 O O . ALA A 1 189 ? -32.349 -1.575 26.593 1.00 27.76 189 ALA A O 1
ATOM 2906 N N . LYS A 1 190 ? -32.259 -0.915 28.748 1.00 28.17 190 LYS A N 1
ATOM 2907 C CA . LYS A 1 190 ? -33.185 -1.952 29.191 1.00 28.09 190 LYS A CA 1
ATOM 2908 C C . LYS A 1 190 ? -34.561 -1.777 28.554 1.00 28.49 190 LYS A C 1
ATOM 2909 O O . LYS A 1 190 ? -35.204 -2.762 28.171 1.00 28.79 190 LYS A O 1
ATOM 2924 N N . ALA A 1 191 ? -35.033 -0.533 28.434 1.00 27.13 191 ALA A N 1
ATOM 2925 C CA . ALA A 1 191 ? -36.318 -0.293 27.789 1.00 28.71 191 ALA A CA 1
ATOM 2926 C C . ALA A 1 191 ? -36.314 -0.815 26.355 1.00 27.27 191 ALA A C 1
ATOM 2927 O O . ALA A 1 191 ? -37.250 -1.495 25.926 1.00 26.63 191 ALA A O 1
ATOM 2934 N N . GLY A 1 192 ? -35.260 -0.516 25.597 1.00 26.94 192 GLY A N 1
ATOM 2935 C CA . GLY A 1 192 ? -35.248 -0.909 24.198 1.00 27.43 192 GLY A CA 1
ATOM 2936 C C . GLY A 1 192 ? -35.161 -2.413 24.007 1.00 25.79 192 GLY A C 1
ATOM 2937 O O . GLY A 1 192 ? -35.865 -2.983 23.171 1.00 24.66 192 GLY A O 1
ATOM 2941 N N . LEU A 1 193 ? -34.286 -3.080 24.760 1.00 24.76 193 LEU A N 1
ATOM 2942 C CA . LEU A 1 193 ? -34.189 -4.529 24.615 1.00 27.19 193 LEU A CA 1
ATOM 2943 C C . LEU A 1 193 ? -35.445 -5.212 25.131 1.00 28.43 193 LEU A C 1
ATOM 2944 O O . LEU A 1 193 ? -35.864 -6.246 24.592 1.00 27.49 193 LEU A O 1
ATOM 2960 N N . THR A 1 194 ? -36.064 -4.645 26.165 1.00 29.75 194 THR A N 1
ATOM 2961 C CA . THR A 1 194 ? -37.323 -5.190 26.649 1.00 29.36 194 THR A CA 1
ATOM 2962 C C . THR A 1 194 ? -38.359 -5.201 25.541 1.00 30.04 194 THR A C 1
ATOM 2963 O O . THR A 1 194 ? -39.107 -6.172 25.387 1.00 30.48 194 THR A O 1
ATOM 2972 N N . PHE A 1 195 ? -38.401 -4.139 24.738 1.00 28.24 195 PHE A N 1
ATOM 2973 C CA . PHE A 1 195 ? -39.402 -4.085 23.683 1.00 27.98 195 PHE A CA 1
ATOM 2974 C C . PHE A 1 195 ? -39.148 -5.163 22.636 1.00 27.60 195 PHE A C 1
ATOM 2975 O O . PHE A 1 195 ? -40.079 -5.839 22.191 1.00 27.71 195 PHE A O 1
ATOM 2992 N N . LEU A 1 196 ? -37.891 -5.335 22.229 1.00 27.56 196 LEU A N 1
ATOM 2993 C CA . LEU A 1 196 ? -37.553 -6.416 21.308 1.00 28.88 196 LEU A CA 1
ATOM 2994 C C . LEU A 1 196 ? -37.949 -7.769 21.888 1.00 29.70 196 LEU A C 1
ATOM 2995 O O . LEU A 1 196 ? -38.505 -8.618 21.186 1.00 29.67 196 LEU A O 1
ATOM 3007 N N . VAL A 1 197 ? -37.652 -7.997 23.169 1.00 30.78 197 VAL A N 1
ATOM 3008 C CA . VAL A 1 197 ? -38.018 -9.272 23.784 1.00 33.07 197 VAL A CA 1
ATOM 3009 C C . VAL A 1 197 ? -39.533 -9.430 23.822 1.00 33.32 197 VAL A C 1
ATOM 3010 O O . VAL A 1 197 ? -40.060 -10.528 23.602 1.00 33.80 197 VAL A O 1
ATOM 3023 N N . ASP A 1 198 ? -40.259 -8.342 24.097 1.00 33.70 198 ASP A N 1
ATOM 3024 C CA . ASP A 1 198 ? -41.717 -8.416 24.090 1.00 36.32 198 ASP A CA 1
ATOM 3025 C C . ASP A 1 198 ? -42.242 -8.847 22.723 1.00 34.51 198 ASP A C 1
ATOM 3026 O O . ASP A 1 198 ? -43.159 -9.670 22.636 1.00 34.56 198 ASP A O 1
ATOM 3035 N N . LEU A 1 199 ? -41.665 -8.318 21.641 1.00 31.79 199 LEU A N 1
ATOM 3036 C CA . LEU A 1 199 ? -42.083 -8.736 20.305 1.00 30.92 199 LEU A CA 1
ATOM 3037 C C . LEU A 1 199 ? -41.905 -10.238 20.116 1.00 31.55 199 LEU A C 1
ATOM 3038 O O . LEU A 1 199 ? -42.734 -10.894 19.476 1.00 30.64 199 LEU A O 1
ATOM 3054 N N . ILE A 1 200 ? -40.825 -10.799 20.659 1.00 32.45 200 ILE A N 1
ATOM 3055 C CA . ILE A 1 200 ? -40.559 -12.225 20.490 1.00 34.34 200 ILE A CA 1
ATOM 3056 C C . ILE A 1 200 ? -41.509 -13.047 21.351 1.00 37.70 200 ILE A C 1
ATOM 3057 O O . ILE A 1 200 ? -42.092 -14.037 20.892 1.00 36.95 200 ILE A O 1
ATOM 3073 N N . LYS A 1 201 ? -41.669 -12.653 22.618 1.00 41.04 201 LYS A N 1
ATOM 3074 C CA . LYS A 1 201 ? -42.621 -13.330 23.492 1.00 42.80 201 LYS A CA 1
ATOM 3075 C C . LYS A 1 201 ? -43.992 -13.417 22.839 1.00 41.45 201 LYS A C 1
ATOM 3076 O O . LYS A 1 201 ? -44.649 -14.463 22.888 1.00 40.72 201 LYS A O 1
ATOM 3080 N N . ASN A 1 202 ? -44.430 -12.331 22.204 1.00 40.23 202 ASN A N 1
ATOM 3081 C CA . ASN A 1 202 ? -45.759 -12.248 21.616 1.00 38.25 202 ASN A CA 1
ATOM 3082 C C . ASN A 1 202 ? -45.815 -12.780 20.189 1.00 37.76 202 ASN A C 1
ATOM 3083 O O . ASN A 1 202 ? -46.821 -12.571 19.502 1.00 37.72 202 ASN A O 1
ATOM 3094 N N . LYS A 1 203 ? -44.767 -13.462 19.730 1.00 38.40 203 LYS A N 1
ATOM 3095 C CA . LYS A 1 203 ? -44.764 -14.148 18.443 1.00 38.67 203 LYS A CA 1
ATOM 3096 C C . LYS A 1 203 ? -44.820 -13.188 17.263 1.00 37.32 203 LYS A C 1
ATOM 3097 O O . LYS A 1 203 ? -45.271 -13.566 16.177 1.00 38.76 203 LYS A O 1
ATOM 3112 N N . HIS A 1 204 ? -44.382 -11.944 17.456 1.00 34.29 204 HIS A N 1
ATOM 3113 C CA . HIS A 1 204 ? -44.221 -11.012 16.352 1.00 32.13 204 HIS A CA 1
ATOM 3114 C C . HIS A 1 204 ? -42.850 -11.119 15.714 1.00 31.65 204 HIS A C 1
ATOM 3115 O O . HIS A 1 204 ? -42.661 -10.639 14.592 1.00 32.53 204 HIS A O 1
ATOM 3129 N N . MET A 1 205 ? -41.897 -11.730 16.411 1.00 31.67 205 MET A N 1
ATOM 3130 C CA . MET A 1 205 ? -40.611 -12.079 15.835 1.00 30.83 205 MET A CA 1
ATOM 3131 C C . MET A 1 205 ? -40.154 -13.380 16.472 1.00 30.82 205 MET A C 1
ATOM 3132 O O . MET A 1 205 ? -40.616 -13.761 17.550 1.00 31.28 205 MET A O 1
ATOM 3146 N N . ASN A 1 206 ? -39.245 -14.062 15.787 1.00 31.91 206 ASN A N 1
ATOM 3147 C CA . ASN A 1 206 ? -38.683 -15.316 16.264 1.00 32.73 206 ASN A CA 1
ATOM 3148 C C . ASN A 1 206 ? -37.203 -15.120 16.565 1.00 32.33 206 ASN A C 1
ATOM 3149 O O . ASN A 1 206 ? -36.456 -14.585 15.734 1.00 31.38 206 ASN A O 1
ATOM 3156 N N . ALA A 1 207 ? -36.790 -15.542 17.762 1.00 31.72 207 ALA A N 1
ATOM 3157 C CA . ALA A 1 207 ? -35.438 -15.277 18.239 1.00 32.39 207 ALA A CA 1
ATOM 3158 C C . ALA A 1 207 ? -34.369 -15.878 17.338 1.00 32.31 207 ALA A C 1
ATOM 3159 O O . ALA A 1 207 ? -33.227 -15.406 17.356 1.00 32.91 207 ALA A O 1
ATOM 3166 N N . ASP A 1 208 ? -34.702 -16.903 16.557 1.00 32.41 208 ASP A N 1
ATOM 3167 C CA . ASP A 1 208 ? -33.712 -17.584 15.733 1.00 33.50 208 ASP A CA 1
ATOM 3168 C C . ASP A 1 208 ? -33.472 -16.898 14.392 1.00 31.73 208 ASP A C 1
ATOM 3169 O O . ASP A 1 208 ? -32.602 -17.343 13.634 1.00 32.82 208 ASP A O 1
ATOM 3178 N N . THR A 1 209 ? -34.199 -15.825 14.087 1.00 29.00 209 THR A N 1
ATOM 3179 C CA . THR A 1 209 ? -34.091 -15.200 12.775 1.00 28.36 209 THR A CA 1
ATOM 3180 C C . THR A 1 209 ? -32.689 -14.632 12.577 1.00 28.45 209 THR A C 1
ATOM 3181 O O . THR A 1 209 ? -32.162 -13.923 13.443 1.00 29.15 209 THR A O 1
ATOM 3192 N N . ASP A 1 210 ? -32.085 -14.948 11.434 1.00 27.84 210 ASP A N 1
ATOM 3193 C CA . ASP A 1 210 ? -30.738 -14.496 11.109 1.00 26.47 210 ASP A CA 1
ATOM 3194 C C . ASP A 1 210 ? -30.767 -13.710 9.793 1.00 24.85 210 ASP A C 1
ATOM 3195 O O . ASP A 1 210 ? -31.832 -13.398 9.253 1.00 25.23 210 ASP A O 1
ATOM 3204 N N . TYR A 1 211 ? -29.580 -13.374 9.280 1.00 24.84 211 TYR A N 1
ATOM 3205 C CA . TYR A 1 211 ? -29.506 -12.547 8.079 1.00 23.89 211 TYR A CA 1
ATOM 3206 C C . TYR A 1 211 ? -30.199 -13.219 6.899 1.00 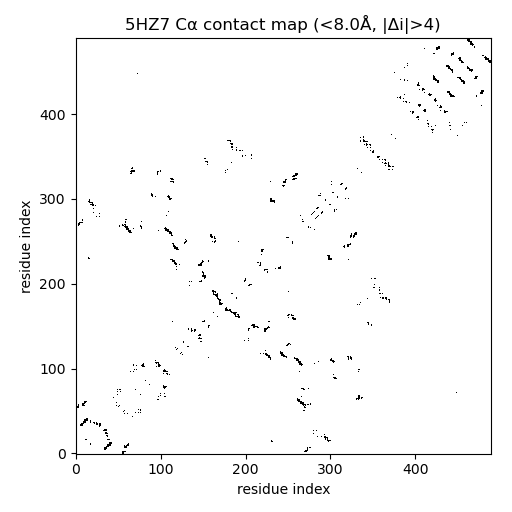24.62 211 TYR A C 1
ATOM 3207 O O . TYR A 1 211 ? -31.012 -12.598 6.207 1.00 24.56 211 TYR A O 1
ATOM 3225 N N . SER A 1 212 ? -29.883 -14.493 6.644 1.00 25.17 212 SER A N 1
ATOM 3226 C CA . SER A 1 212 ? -30.418 -15.147 5.454 1.00 27.00 212 SER A CA 1
ATOM 3227 C C . SER A 1 212 ? -31.919 -15.386 5.578 1.00 26.12 212 SER A C 1
ATOM 3228 O O . SER A 1 212 ? -32.656 -15.235 4.598 1.00 25.79 212 SER A O 1
ATOM 3236 N N . ILE A 1 213 ? -32.387 -15.756 6.773 1.00 26.17 213 ILE A N 1
ATOM 3237 C CA . ILE A 1 213 ? -33.818 -15.972 6.995 1.00 27.07 213 ILE A CA 1
ATOM 3238 C C . ILE A 1 213 ? -34.595 -14.687 6.733 1.00 25.40 213 ILE A C 1
ATOM 3239 O O . ILE A 1 213 ? -35.624 -14.685 6.042 1.00 25.13 213 ILE A O 1
ATOM 3255 N N . ALA A 1 214 ? -34.126 -13.575 7.300 1.00 25.71 214 ALA A N 1
ATOM 3256 C CA . ALA A 1 214 ? -34.846 -12.316 7.149 1.00 24.11 214 ALA A CA 1
ATOM 3257 C C . ALA A 1 214 ? -34.777 -11.811 5.714 1.00 23.05 214 ALA A C 1
ATOM 3258 O O . ALA A 1 214 ? -35.757 -11.266 5.193 1.00 23.92 214 ALA A O 1
ATOM 3265 N N . GLU A 1 215 ? -33.631 -11.990 5.055 1.00 22.60 215 GLU A N 1
ATOM 3266 C CA . GLU A 1 215 ? -33.495 -11.552 3.670 1.00 22.49 215 GLU A CA 1
ATOM 3267 C C . GLU A 1 215 ? -34.422 -12.335 2.750 1.00 23.12 215 GLU A C 1
ATOM 3268 O O . GLU A 1 215 ? -35.066 -11.760 1.865 1.00 24.74 215 GLU A O 1
ATOM 3280 N N . ALA A 1 216 ? -34.487 -13.654 2.925 1.00 23.15 216 ALA A N 1
ATOM 3281 C CA . ALA A 1 216 ? -35.350 -14.456 2.070 1.00 23.69 216 ALA A CA 1
ATOM 3282 C C . ALA A 1 216 ? -36.812 -14.092 2.281 1.00 24.44 216 ALA A C 1
ATOM 3283 O O . ALA A 1 216 ? -37.573 -13.963 1.314 1.00 25.74 216 ALA A O 1
ATOM 3290 N N . ALA A 1 217 ? -37.222 -13.901 3.537 1.00 24.06 217 ALA A N 1
ATOM 3291 C CA . ALA A 1 217 ? -38.617 -13.573 3.809 1.00 25.24 217 ALA A CA 1
ATOM 3292 C C . ALA A 1 217 ? -38.996 -12.242 3.181 1.00 23.31 217 ALA A C 1
ATOM 3293 O O . ALA A 1 217 ? -40.060 -12.121 2.565 1.00 24.13 217 ALA A O 1
ATOM 3300 N N . PHE A 1 218 ? -38.141 -11.226 3.316 1.00 22.40 218 PHE A N 1
ATOM 3301 C CA . PHE A 1 218 ? -38.477 -9.941 2.718 1.00 22.71 218 PHE A CA 1
ATOM 3302 C C . PHE A 1 218 ? -38.468 -10.026 1.200 1.00 22.32 218 PHE A C 1
ATOM 3303 O O . PHE A 1 218 ? -39.396 -9.556 0.533 1.00 22.48 218 PHE A O 1
ATOM 3320 N N . ASN A 1 219 ? -37.418 -10.613 0.628 1.00 22.15 219 ASN A N 1
ATOM 3321 C CA . ASN A 1 219 ? -37.277 -10.608 -0.819 1.00 22.31 219 ASN A CA 1
ATOM 3322 C C . ASN A 1 219 ? -38.297 -11.508 -1.508 1.00 23.53 219 ASN A C 1
ATOM 3323 O O . ASN A 1 219 ? -38.486 -11.382 -2.724 1.00 25.69 219 ASN A O 1
ATOM 3334 N N . LYS A 1 220 ? -38.967 -12.390 -0.766 1.00 22.79 220 LYS A N 1
ATOM 3335 C CA . LYS A 1 220 ? -40.020 -13.236 -1.316 1.00 23.82 220 LYS A CA 1
ATOM 3336 C C . LYS A 1 220 ? -41.416 -12.725 -0.983 1.00 23.56 220 LYS A C 1
ATOM 3337 O O . LYS A 1 220 ? -42.405 -13.397 -1.302 1.00 23.87 220 LYS A O 1
ATOM 3356 N N . GLY A 1 221 ? -41.517 -11.554 -0.363 1.00 23.77 221 GLY A N 1
ATOM 3357 C CA . GLY A 1 221 ? -42.803 -10.938 -0.109 1.00 24.85 221 GLY A CA 1
ATOM 3358 C C . GLY A 1 221 ? -43.564 -11.521 1.054 1.00 25.97 221 GLY A C 1
ATOM 3359 O O . GLY A 1 221 ? -44.782 -11.332 1.138 1.00 25.61 221 GLY A O 1
ATOM 3363 N N . GLU A 1 222 ? -42.880 -12.212 1.963 1.00 26.10 222 GLU A N 1
ATOM 3364 C CA . GLU A 1 222 ? -43.522 -12.870 3.091 1.00 25.10 222 GLU A CA 1
ATOM 3365 C C . GLU A 1 222 ? -43.594 -11.990 4.328 1.00 25.48 222 GLU A C 1
ATOM 3366 O O . GLU A 1 222 ? -44.447 -12.228 5.190 1.00 25.48 222 GLU A O 1
ATOM 3378 N N . THR A 1 223 ? -42.713 -10.999 4.448 1.00 24.80 223 THR A N 1
ATOM 3379 C CA . THR A 1 223 ? -42.751 -10.048 5.546 1.00 24.32 223 THR A CA 1
ATOM 3380 C C . THR A 1 223 ? -42.735 -8.644 4.962 1.00 23.98 223 THR A C 1
ATOM 3381 O O . THR A 1 223 ? -42.141 -8.405 3.908 1.00 24.49 223 THR A O 1
ATOM 3392 N N . ALA A 1 224 ? -43.424 -7.722 5.642 1.00 22.07 224 ALA A N 1
ATOM 3393 C CA . ALA A 1 224 ? -43.622 -6.381 5.110 1.00 20.90 224 ALA A CA 1
ATOM 3394 C C . ALA A 1 224 ? -42.396 -5.492 5.242 1.00 21.44 224 ALA A C 1
ATOM 3395 O O . ALA A 1 224 ? -42.267 -4.533 4.473 1.00 20.94 224 ALA A O 1
ATOM 3402 N N . MET A 1 225 ? -41.510 -5.775 6.193 1.00 21.61 225 MET A N 1
ATOM 3403 C CA . MET A 1 225 ? -40.396 -4.882 6.482 1.00 21.23 225 MET A CA 1
ATOM 3404 C C . MET A 1 225 ? -39.174 -5.682 6.899 1.00 20.68 225 MET A C 1
ATOM 3405 O O . MET A 1 225 ? -39.275 -6.806 7.399 1.00 22.10 225 MET A O 1
ATOM 3419 N N . THR A 1 226 ? -38.011 -5.062 6.704 1.00 20.85 226 THR A N 1
ATOM 3420 C CA . THR A 1 226 ? -36.757 -5.566 7.232 1.00 21.01 226 THR A CA 1
ATOM 3421 C C . THR A 1 226 ? -35.894 -4.365 7.600 1.00 21.59 226 THR A C 1
ATOM 3422 O O . THR A 1 226 ? -36.225 -3.217 7.289 1.00 20.61 226 THR A O 1
ATOM 3433 N N . ILE A 1 227 ? -34.799 -4.635 8.307 1.00 20.56 227 ILE A N 1
ATOM 3434 C CA . ILE A 1 227 ? -33.803 -3.631 8.661 1.00 19.67 227 ILE A CA 1
ATOM 3435 C C . ILE A 1 227 ? -32.491 -4.098 8.067 1.00 19.02 227 ILE A C 1
ATOM 3436 O O . ILE A 1 227 ? -32.041 -5.218 8.338 1.00 20.13 227 ILE A O 1
ATOM 3452 N N . ASN A 1 228 ? -31.885 -3.261 7.239 1.00 18.87 228 ASN A N 1
ATOM 3453 C CA . ASN A 1 228 ? -30.643 -3.673 6.613 1.00 19.32 228 ASN A CA 1
ATOM 3454 C C . ASN A 1 228 ? -29.949 -2.447 6.055 1.00 19.05 228 ASN A C 1
ATOM 3455 O O . ASN A 1 228 ? -30.472 -1.332 6.112 1.00 18.19 228 ASN A O 1
ATOM 3466 N N . GLY A 1 229 ? -28.740 -2.675 5.547 1.00 18.60 229 GLY A N 1
ATOM 3467 C CA . GLY A 1 229 ? -27.914 -1.626 4.995 1.00 18.35 229 GLY A CA 1
ATOM 3468 C C . GLY A 1 229 ? -27.889 -1.629 3.479 1.00 17.58 229 GLY A C 1
ATOM 3469 O O . GLY A 1 229 ? -28.519 -2.464 2.819 1.00 17.89 229 GLY A O 1
ATOM 3473 N N . PRO A 1 230 ? -27.164 -0.672 2.896 1.00 17.98 230 PRO A N 1
ATOM 3474 C CA . PRO A 1 230 ? -27.188 -0.523 1.429 1.00 18.04 230 PRO A CA 1
ATOM 3475 C C . PRO A 1 230 ? -26.713 -1.742 0.660 1.00 18.39 230 PRO A C 1
ATOM 3476 O O . PRO A 1 230 ? -27.184 -1.973 -0.460 1.00 18.41 230 PRO A O 1
ATOM 3487 N N . TRP A 1 231 ? -25.796 -2.528 1.228 1.00 18.78 231 TRP A N 1
ATOM 3488 C CA . TRP A 1 231 ? -25.302 -3.729 0.557 1.00 19.82 231 TRP A CA 1
ATOM 3489 C C . TRP A 1 231 ? -26.430 -4.695 0.217 1.00 20.66 231 TRP A C 1
ATOM 3490 O O . TRP A 1 231 ? -26.299 -5.501 -0.713 1.00 21.63 231 TRP A O 1
ATOM 3511 N N . ALA A 1 232 ? -27.537 -4.633 0.957 1.00 18.86 232 ALA A N 1
ATOM 3512 C CA . ALA A 1 232 ? -28.653 -5.553 0.769 1.00 20.08 232 ALA A CA 1
ATOM 3513 C C . ALA A 1 232 ? -29.529 -5.203 -0.425 1.00 19.37 232 ALA A C 1
ATOM 3514 O O . ALA A 1 232 ? -30.306 -6.053 -0.873 1.00 20.08 232 ALA A O 1
ATOM 3521 N N . TRP A 1 233 ? -29.429 -3.986 -0.962 1.00 20.24 233 TRP A N 1
ATOM 3522 C CA . TRP A 1 233 ? -30.386 -3.569 -1.981 1.00 20.73 233 TRP A CA 1
ATOM 3523 C C . TRP A 1 233 ? -30.237 -4.369 -3.271 1.00 20.30 233 TRP A C 1
ATOM 3524 O O . TRP A 1 233 ? -31.218 -4.538 -4.003 1.00 20.79 233 TRP A O 1
ATOM 3545 N N A SER A 1 234 ? -29.029 -4.853 -3.577 0.49 21.40 234 SER A N 1
ATOM 3546 N N B SER A 1 234 ? -29.033 -4.867 -3.564 0.51 21.34 234 SER A N 1
ATOM 3547 C CA A SER A 1 234 ? -28.818 -5.585 -4.824 0.49 22.25 234 SER A CA 1
ATOM 3548 C CA B SER A 1 234 ? -28.805 -5.581 -4.817 0.51 21.63 234 SER A CA 1
ATOM 3549 C C A SER A 1 234 ? -29.747 -6.787 -4.919 0.49 21.59 234 SER A C 1
ATOM 3550 C C B SER A 1 234 ? -29.711 -6.802 -4.932 0.51 21.01 234 SER A C 1
ATOM 3551 O O A SER A 1 234 ? -30.429 -6.983 -5.932 0.49 21.39 234 SER A O 1
ATOM 3552 O O B SER A 1 234 ? -30.339 -7.029 -5.973 0.51 20.08 234 SER A O 1
ATOM 3567 N N . ASN A 1 235 ? -29.777 -7.614 -3.874 1.00 21.52 235 ASN A N 1
ATOM 3568 C CA . ASN A 1 235 ? -30.614 -8.805 -3.914 1.00 21.05 235 ASN A CA 1
ATOM 3569 C C . ASN A 1 235 ? -32.092 -8.448 -3.943 1.00 21.06 235 ASN A C 1
ATOM 3570 O O . ASN A 1 235 ? -32.886 -9.172 -4.548 1.00 22.60 235 ASN A O 1
ATOM 3581 N N . ILE A 1 236 ? -32.482 -7.326 -3.335 1.00 21.52 236 ILE A N 1
ATOM 3582 C CA . ILE A 1 236 ? -33.879 -6.919 -3.429 1.00 20.64 236 ILE A CA 1
ATOM 3583 C C . ILE A 1 236 ? -34.219 -6.511 -4.859 1.00 21.35 236 ILE A C 1
ATOM 3584 O O . ILE A 1 236 ? -35.309 -6.803 -5.361 1.00 21.88 236 ILE A O 1
ATOM 3600 N N . ASP A 1 237 ? -33.295 -5.834 -5.545 1.00 20.43 237 ASP A N 1
ATOM 3601 C CA . ASP A 1 237 ? -33.538 -5.460 -6.935 1.00 21.42 237 ASP A CA 1
ATOM 3602 C C . ASP A 1 237 ? -33.802 -6.687 -7.797 1.00 22.48 237 ASP A C 1
ATOM 3603 O O . ASP A 1 237 ? -34.606 -6.635 -8.735 1.00 22.83 237 ASP A O 1
ATOM 3612 N N . THR A 1 238 ? -33.111 -7.792 -7.516 1.00 23.48 238 THR A N 1
ATOM 3613 C CA . THR A 1 238 ? -33.332 -9.014 -8.282 1.00 25.36 238 THR A CA 1
ATOM 3614 C C . THR A 1 238 ? -34.724 -9.579 -8.029 1.00 25.33 238 THR A C 1
ATOM 3615 O O . THR A 1 238 ? -35.284 -10.268 -8.889 1.00 26.87 238 THR A O 1
ATOM 3626 N N . SER A 1 239 ? -35.292 -9.287 -6.868 1.00 24.25 239 SER A N 1
ATOM 3627 C CA . SER A 1 239 ? -36.580 -9.817 -6.464 1.00 24.77 239 SER A CA 1
ATOM 3628 C C . SER A 1 239 ? -37.716 -9.058 -7.147 1.00 25.11 239 SER A C 1
ATOM 3629 O O . SER A 1 239 ? -37.511 -8.066 -7.852 1.00 25.78 239 SER A O 1
ATOM 3637 N N . ALA A 1 240 ? -38.937 -9.541 -6.926 1.00 25.24 240 ALA A N 1
ATOM 3638 C CA . ALA A 1 240 ? -40.135 -8.893 -7.438 1.00 26.60 240 ALA A CA 1
ATOM 3639 C C . ALA A 1 240 ? -40.720 -7.872 -6.467 1.00 26.54 240 ALA A C 1
ATOM 3640 O O . ALA A 1 240 ? -41.830 -7.384 -6.696 1.00 29.06 240 ALA A O 1
ATOM 3647 N N . VAL A 1 241 ? -40.015 -7.531 -5.396 1.00 25.59 241 VAL A N 1
ATOM 3648 C CA . VAL A 1 241 ? -40.558 -6.631 -4.385 1.00 25.00 241 VAL A CA 1
ATOM 3649 C C . VAL A 1 241 ? -40.308 -5.190 -4.807 1.00 24.64 241 VAL A C 1
ATOM 3650 O O . VAL A 1 241 ? -39.178 -4.815 -5.148 1.00 24.51 241 VAL A O 1
ATOM 3663 N N . ASN A 1 242 ? -41.362 -4.377 -4.773 1.00 23.94 242 ASN A N 1
ATOM 3664 C CA . ASN A 1 242 ? -41.233 -2.935 -4.934 1.00 25.44 242 ASN A CA 1
ATOM 3665 C C . ASN A 1 242 ? -41.005 -2.354 -3.547 1.00 25.23 242 ASN A C 1
ATOM 3666 O O . ASN A 1 242 ? -41.934 -2.278 -2.737 1.00 26.19 242 ASN A O 1
ATOM 3677 N N . TYR A 1 243 ? -39.773 -1.951 -3.265 1.00 23.11 243 TYR A N 1
ATOM 3678 C CA . TYR A 1 243 ? -39.389 -1.610 -1.908 1.00 22.16 243 TYR A CA 1
ATOM 3679 C C . TYR A 1 243 ? -39.082 -0.126 -1.782 1.00 22.73 243 TYR A C 1
ATOM 3680 O O . TYR A 1 243 ? -38.691 0.535 -2.751 1.00 22.95 243 TYR A O 1
ATOM 3698 N N . GLY A 1 244 ? -39.293 0.384 -0.573 1.00 22.60 244 GLY A N 1
ATOM 3699 C CA . GLY A 1 244 ? -38.830 1.702 -0.196 1.00 22.23 244 GLY A CA 1
ATOM 3700 C C . GLY A 1 244 ? -37.841 1.616 0.946 1.00 21.34 244 GLY A C 1
ATOM 3701 O O . GLY A 1 244 ? -37.796 0.611 1.667 1.00 19.86 244 GLY A O 1
ATOM 3705 N N . VAL A 1 245 ? -37.025 2.658 1.092 1.00 20.73 245 VAL A N 1
ATOM 3706 C CA . VAL A 1 245 ? -36.024 2.766 2.144 1.00 19.30 245 VAL A CA 1
ATOM 3707 C C . VAL A 1 245 ? -36.318 4.050 2.904 1.00 19.19 245 VAL A C 1
ATOM 3708 O O . VAL A 1 245 ? -36.437 5.120 2.296 1.00 21.32 245 VAL A O 1
ATOM 3721 N N . THR A 1 246 ? -36.442 3.953 4.223 1.00 18.98 246 THR A N 1
ATOM 3722 C CA . THR A 1 246 ? -36.943 5.091 4.978 1.00 18.15 246 THR A CA 1
ATOM 3723 C C . THR A 1 246 ? -36.303 5.143 6.364 1.00 20.00 246 THR A C 1
ATOM 3724 O O . THR A 1 246 ? -35.509 4.280 6.753 1.00 20.11 246 THR A O 1
ATOM 3735 N N . VAL A 1 247 ? -36.659 6.195 7.104 1.00 21.59 247 VAL A N 1
ATOM 3736 C CA . VAL A 1 247 ? -36.188 6.369 8.471 1.00 22.91 247 VAL A CA 1
ATOM 3737 C C . VAL A 1 247 ? -36.681 5.222 9.345 1.00 21.97 247 VAL A C 1
ATOM 3738 O O . VAL A 1 247 ? -37.814 4.741 9.210 1.00 22.81 247 VAL A O 1
ATOM 3751 N N . LEU A 1 248 ? -35.833 4.807 10.276 1.00 21.34 248 LEU A N 1
ATOM 3752 C CA . LEU A 1 248 ? -36.175 3.756 11.215 1.00 20.82 248 LEU A CA 1
ATOM 3753 C C . LEU A 1 248 ? -37.298 4.226 12.143 1.00 22.38 248 LEU A C 1
ATOM 3754 O O . LEU A 1 248 ? -37.457 5.430 12.380 1.00 22.86 248 LEU A O 1
ATOM 3770 N N . PRO A 1 249 ? -38.092 3.298 12.686 1.00 22.46 249 PRO A N 1
ATOM 3771 C CA . PRO A 1 249 ? -39.161 3.702 13.604 1.00 24.81 249 PRO A CA 1
ATOM 3772 C C . PRO A 1 249 ? -38.586 4.325 14.865 1.00 24.44 249 PRO A C 1
ATOM 3773 O O . PRO A 1 249 ? -37.468 4.016 15.285 1.00 26.00 249 PRO A O 1
ATOM 3784 N N . THR A 1 250 ? -39.357 5.226 15.466 1.00 25.70 250 THR A N 1
ATOM 3785 C CA . THR A 1 250 ? -38.980 5.783 16.754 1.00 26.38 250 THR A CA 1
ATOM 3786 C C . THR A 1 250 ? -39.387 4.830 17.874 1.00 26.20 250 THR A C 1
ATOM 3787 O O . THR A 1 250 ? -40.231 3.948 17.699 1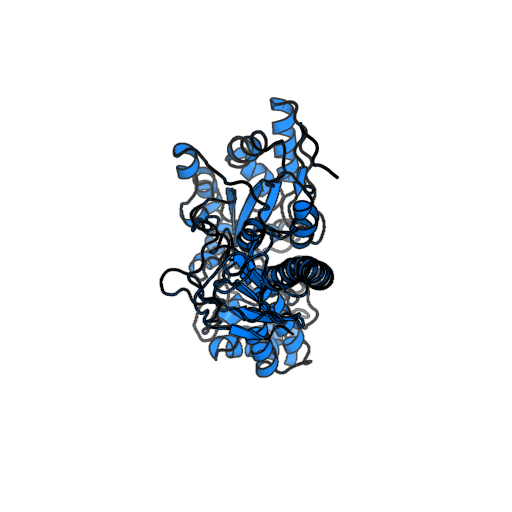.00 27.14 250 THR A O 1
ATOM 3798 N N . PHE A 1 251 ? -38.778 5.025 19.042 1.00 26.29 251 PHE A N 1
ATOM 3799 C CA . PHE A 1 251 ? -39.113 4.263 20.239 1.00 26.79 251 PHE A CA 1
ATOM 3800 C C . PHE A 1 251 ? -39.238 5.233 21.401 1.00 26.91 251 PHE A C 1
ATOM 3801 O O . PHE A 1 251 ? -38.329 6.030 21.645 1.00 27.86 251 PHE A O 1
ATOM 3818 N N . LYS A 1 252 ? -40.366 5.173 22.107 1.00 27.06 252 LYS A N 1
ATOM 3819 C CA . LYS A 1 252 ? -40.665 6.143 23.161 1.00 27.52 252 LYS A CA 1
ATOM 3820 C C . LYS A 1 252 ? -40.512 7.575 22.647 1.00 26.35 252 LYS A C 1
ATOM 3821 O O . LYS A 1 252 ? -40.092 8.484 23.367 1.00 27.42 252 LYS A O 1
ATOM 3836 N N . GLY A 1 253 ? -40.876 7.778 21.385 1.00 27.37 253 GLY A N 1
ATOM 3837 C CA . GLY A 1 253 ? -40.854 9.091 20.780 1.00 27.94 253 GLY A CA 1
ATOM 3838 C C . GLY A 1 253 ? -39.492 9.572 20.329 1.00 28.92 253 GLY A C 1
ATOM 3839 O O . GLY A 1 253 ? -39.385 10.702 19.837 1.00 31.16 253 GLY A O 1
ATOM 3843 N N . GLN A 1 254 ? -38.448 8.758 20.471 1.00 28.28 254 GLN A N 1
ATOM 3844 C CA . GLN A 1 254 ? -37.111 9.184 20.111 1.00 26.97 254 GLN A CA 1
ATOM 3845 C C . GLN A 1 254 ? -36.610 8.387 18.909 1.00 25.97 254 GLN A C 1
ATOM 3846 O O . GLN A 1 254 ? -36.999 7.230 18.724 1.00 26.57 254 GLN A O 1
ATOM 3860 N N . PRO A 1 255 ? -35.752 8.971 18.067 1.00 26.47 255 PRO A N 1
ATOM 3861 C CA . PRO A 1 255 ? -35.260 8.233 16.897 1.00 26.44 255 PRO A CA 1
ATOM 3862 C C . PRO A 1 255 ? -34.456 7.006 17.289 1.00 24.66 255 PRO A C 1
ATOM 3863 O O . PRO A 1 255 ? -33.748 6.990 18.300 1.00 24.67 255 PRO A O 1
ATOM 3874 N N . SER A 1 256 ? -34.567 5.964 16.472 1.00 23.15 256 SER A N 1
ATOM 3875 C CA . SER A 1 256 ? -33.601 4.883 16.557 1.00 23.59 256 SER A CA 1
ATOM 3876 C C . SER A 1 256 ? -32.255 5.446 16.138 1.00 23.72 256 SER A C 1
ATOM 3877 O O . SER A 1 256 ? -32.179 6.284 15.235 1.00 24.88 256 SER A O 1
ATOM 3885 N N . LYS A 1 257 ? -31.195 5.017 16.829 1.00 22.68 257 LYS A N 1
ATOM 3886 C CA . LYS A 1 257 ? -29.866 5.611 16.703 1.00 23.47 257 LYS A CA 1
ATOM 3887 C C . LYS A 1 257 ? -28.902 4.553 16.192 1.00 22.15 257 LYS A C 1
ATOM 3888 O O . LYS A 1 257 ? -28.196 3.912 16.986 1.00 22.88 257 LYS A O 1
ATOM 3907 N N . PRO A 1 258 ? -28.825 4.341 14.885 1.00 21.34 258 PRO A N 1
ATOM 3908 C CA . PRO A 1 258 ? -27.898 3.333 14.375 1.00 21.34 258 PRO A CA 1
ATOM 3909 C C . PRO A 1 258 ? -26.466 3.758 14.623 1.00 19.63 258 PRO A C 1
ATOM 3910 O O . PRO A 1 258 ? -26.141 4.945 14.654 1.00 21.57 258 PRO A O 1
ATOM 3921 N N . PHE A 1 259 ? -25.615 2.770 14.844 1.00 18.88 259 PHE A N 1
ATOM 3922 C CA . PHE A 1 259 ? -24.185 3.027 14.899 1.00 18.90 259 PHE A CA 1
ATOM 3923 C C . PHE A 1 259 ? -23.687 3.141 13.463 1.00 20.64 259 PHE A C 1
ATOM 3924 O O . PHE A 1 259 ? -23.890 2.227 12.653 1.00 23.02 259 PHE A O 1
ATOM 3941 N N . VAL A 1 260 ? -23.068 4.266 13.133 1.00 18.86 260 VAL A N 1
ATOM 3942 C CA . VAL A 1 260 ? -22.656 4.540 11.763 1.00 19.11 260 VAL A CA 1
ATOM 3943 C C . VAL A 1 260 ? -21.259 3.976 11.560 1.00 17.17 260 VAL A C 1
ATOM 3944 O O . VAL A 1 260 ? -20.339 4.254 12.346 1.00 18.15 260 VAL A O 1
ATOM 3957 N N . GLY A 1 261 ? -21.107 3.158 10.528 1.00 17.71 261 GLY A N 1
ATOM 3958 C CA . GLY A 1 261 ? -19.829 2.548 10.190 1.00 17.43 261 GLY A CA 1
ATOM 3959 C C . GLY A 1 261 ? -19.255 3.159 8.927 1.00 17.42 261 GLY A C 1
ATOM 3960 O O . GLY A 1 261 ? -19.984 3.505 7.996 1.00 19.40 261 GLY A O 1
ATOM 3964 N N . VAL A 1 262 ? -17.938 3.292 8.906 1.00 16.42 262 VAL A N 1
ATOM 3965 C CA . VAL A 1 262 ? -17.210 3.731 7.729 1.00 17.15 262 VAL A CA 1
ATOM 3966 C C . VAL A 1 262 ? -16.442 2.517 7.230 1.00 16.22 262 VAL A C 1
ATOM 3967 O O . VAL A 1 262 ? -15.485 2.070 7.872 1.00 16.50 262 VAL A O 1
ATOM 3980 N N . LEU A 1 263 ? -16.881 1.950 6.110 1.00 15.98 263 LEU A N 1
ATOM 3981 C CA . LEU A 1 263 ? -16.087 0.919 5.464 1.00 16.08 263 LEU A CA 1
ATOM 3982 C C . LEU A 1 263 ? -14.735 1.533 5.166 1.00 15.07 263 LEU A C 1
ATOM 3983 O O . LEU A 1 263 ? -14.658 2.622 4.586 1.00 17.02 263 LEU A O 1
ATOM 3999 N N . SER A 1 264 ? -13.678 0.846 5.592 1.00 15.97 264 SER A N 1
ATOM 4000 C CA . SER A 1 264 ? -12.333 1.397 5.577 1.00 16.74 264 SER A CA 1
ATOM 4001 C C . SER A 1 264 ? -11.362 0.336 5.093 1.00 17.20 264 SER A C 1
ATOM 4002 O O . SER A 1 264 ? -11.607 -0.861 5.255 1.00 16.50 264 SER A O 1
ATOM 4010 N N . ALA A 1 265 ? -10.244 0.789 4.516 1.00 17.46 265 ALA A N 1
ATOM 4011 C CA . ALA A 1 265 ? -9.212 -0.085 3.964 1.00 17.14 265 ALA A CA 1
ATOM 4012 C C . ALA A 1 265 ? -7.887 0.238 4.639 1.00 16.55 265 ALA A C 1
ATOM 4013 O O . ALA A 1 265 ? -7.344 1.334 4.460 1.00 18.70 265 ALA A O 1
ATOM 4020 N N . GLY A 1 266 ? -7.371 -0.716 5.414 1.00 17.26 266 GLY A N 1
ATOM 4021 C CA . GLY A 1 266 ? -6.077 -0.584 6.044 1.00 17.46 266 GLY A CA 1
ATOM 4022 C C . GLY A 1 266 ? -5.006 -1.369 5.312 1.00 17.88 266 GLY A C 1
ATOM 4023 O O . GLY A 1 266 ? -5.290 -2.323 4.595 1.00 19.54 266 GLY A O 1
ATOM 4027 N N . ILE A 1 267 ? -3.755 -0.955 5.509 1.00 17.28 267 ILE A N 1
ATOM 4028 C CA . ILE A 1 267 ? -2.599 -1.609 4.908 1.00 17.19 267 ILE A CA 1
ATOM 4029 C C . ILE A 1 267 ? -1.855 -2.364 6.001 1.00 17.76 267 ILE A C 1
ATOM 4030 O O . ILE A 1 267 ? -1.526 -1.793 7.047 1.00 19.19 267 ILE A O 1
ATOM 4046 N N . ASN A 1 268 ? -1.601 -3.648 5.755 1.00 18.14 268 ASN A N 1
ATOM 4047 C CA . ASN A 1 268 ? -0.895 -4.500 6.701 1.00 17.05 268 ASN A CA 1
ATOM 4048 C C . ASN A 1 268 ? 0.510 -3.966 6.961 1.00 19.01 268 ASN A C 1
ATOM 4049 O O . ASN A 1 268 ? 1.282 -3.732 6.025 1.00 19.95 268 ASN A O 1
ATOM 4060 N N . ALA A 1 269 ? 0.845 -3.796 8.245 1.00 19.16 269 ALA A N 1
ATOM 4061 C CA . ALA A 1 269 ? 2.166 -3.300 8.621 1.00 21.27 269 ALA A CA 1
ATOM 4062 C C . ALA A 1 269 ? 3.275 -4.198 8.094 1.00 20.91 269 ALA A C 1
ATOM 4063 O O . ALA A 1 269 ? 4.410 -3.736 7.913 1.00 21.96 269 ALA A O 1
ATOM 4070 N N . ALA A 1 270 ? 2.981 -5.478 7.860 1.00 20.44 270 ALA A N 1
ATOM 4071 C CA . ALA A 1 270 ? 3.980 -6.422 7.371 1.00 21.66 270 ALA A CA 1
ATOM 4072 C C . ALA A 1 270 ? 4.004 -6.529 5.851 1.00 20.72 270 ALA A C 1
ATOM 4073 O O . ALA A 1 270 ? 4.792 -7.311 5.309 1.00 21.83 270 ALA A O 1
ATOM 4080 N N . SER A 1 271 ? 3.181 -5.774 5.152 1.00 21.20 271 SER A N 1
ATOM 4081 C CA . SER A 1 271 ? 3.157 -5.864 3.702 1.00 20.97 271 SER A CA 1
ATOM 4082 C C . SER A 1 271 ? 4.466 -5.332 3.124 1.00 20.74 271 SER A C 1
ATOM 4083 O O . SER A 1 271 ? 4.926 -4.261 3.546 1.00 21.27 271 SER A O 1
ATOM 4091 N N . PRO A 1 272 ? 5.089 -6.033 2.190 1.00 20.93 272 PRO A N 1
ATOM 4092 C CA . PRO A 1 272 ? 6.197 -5.449 1.417 1.00 20.66 272 PRO A CA 1
ATOM 4093 C C . PRO A 1 272 ? 5.742 -4.661 0.200 1.00 20.90 272 PRO A C 1
ATOM 4094 O O . PRO A 1 272 ? 6.583 -4.297 -0.629 1.00 22.27 272 PRO A O 1
ATOM 4105 N N . ASN A 1 273 ? 4.442 -4.388 0.098 1.00 20.01 273 ASN A N 1
ATOM 4106 C CA . ASN A 1 273 ? 3.838 -3.735 -1.053 1.00 20.13 273 ASN A CA 1
ATOM 4107 C C . ASN A 1 273 ? 3.081 -2.477 -0.640 1.00 20.26 273 ASN A C 1
ATOM 4108 O O . ASN A 1 273 ? 2.076 -2.125 -1.255 1.00 20.39 273 ASN A O 1
ATOM 4119 N N . LYS A 1 274 ? 3.556 -1.782 0.395 1.00 19.74 274 LYS A N 1
ATOM 4120 C CA . LYS A 1 274 ? 2.788 -0.666 0.948 1.00 20.69 274 LYS A CA 1
ATOM 4121 C C . LYS A 1 274 ? 2.586 0.452 -0.073 1.00 21.67 274 LYS A C 1
ATOM 4122 O O . LYS A 1 274 ? 1.517 1.066 -0.127 1.00 20.07 274 LYS A O 1
ATOM 4141 N N . GLU A 1 275 ? 3.595 0.747 -0.886 1.00 22.14 275 GLU A N 1
ATOM 4142 C CA . GLU A 1 275 ? 3.438 1.851 -1.828 1.00 23.00 275 GLU A CA 1
ATOM 4143 C C . GLU A 1 275 ? 2.481 1.486 -2.954 1.00 20.52 275 GLU A C 1
ATOM 4144 O O . GLU A 1 275 ? 1.688 2.326 -3.394 1.00 20.22 275 GLU A O 1
ATOM 4156 N N . LEU A 1 276 ? 2.516 0.232 -3.413 1.00 20.04 276 LEU A N 1
ATOM 4157 C CA . LEU A 1 276 ? 1.519 -0.235 -4.372 1.00 19.47 276 LEU A CA 1
ATOM 4158 C C . LEU A 1 276 ? 0.124 -0.186 -3.773 1.00 18.97 276 LEU A C 1
ATOM 4159 O O . LEU A 1 276 ? -0.838 0.201 -4.447 1.00 18.25 276 LEU A O 1
ATOM 4175 N N . ALA A 1 277 ? -0.006 -0.579 -2.507 1.00 18.63 277 ALA A N 1
ATOM 4176 C CA . ALA A 1 277 ? -1.309 -0.543 -1.859 1.00 18.21 277 ALA A CA 1
ATOM 4177 C C . ALA A 1 277 ? -1.846 0.882 -1.802 1.00 18.80 277 ALA A C 1
ATOM 4178 O O . ALA A 1 277 ? -3.027 1.120 -2.079 1.00 18.86 277 ALA A O 1
ATOM 4185 N N A LYS A 1 278 ? -0.994 1.845 -1.456 0.45 18.51 278 LYS A N 1
ATOM 4186 N N C LYS A 1 278 ? -0.989 1.837 -1.434 0.34 19.08 278 LYS A N 1
ATOM 4187 N N D LYS A 1 278 ? -0.990 1.837 -1.438 0.21 19.18 278 LYS A N 1
ATOM 4188 C CA A LYS A 1 278 ? -1.438 3.235 -1.416 0.45 18.50 278 LYS A CA 1
ATOM 4189 C CA C LYS A 1 278 ? -1.383 3.243 -1.412 0.34 19.69 278 LYS A CA 1
ATOM 4190 C CA D LYS A 1 278 ? -1.397 3.237 -1.410 0.21 19.94 278 LYS A CA 1
ATOM 4191 C C A LYS A 1 278 ? -1.851 3.719 -2.800 0.45 19.06 278 LYS A C 1
ATOM 4192 C C C LYS A 1 278 ? -1.842 3.706 -2.789 0.34 19.74 278 LYS A C 1
ATOM 4193 C C D LYS A 1 278 ? -1.847 3.703 -2.790 0.21 19.77 278 LYS A C 1
ATOM 4194 O O A LYS A 1 278 ? -2.837 4.451 -2.944 0.45 18.11 278 LYS A O 1
ATOM 4195 O O C LYS A 1 278 ? -2.852 4.408 -2.916 0.34 19.19 278 LYS A O 1
ATOM 4196 O O D LYS A 1 278 ? -2.855 4.408 -2.919 0.21 19.29 278 LYS A O 1
ATOM 4251 N N . GLU A 1 279 ? -1.109 3.323 -3.834 1.00 19.37 279 GLU A N 1
ATOM 4252 C CA . GLU A 1 279 ? -1.476 3.729 -5.183 1.00 20.70 279 GLU A CA 1
ATOM 4253 C C . GLU A 1 279 ? -2.795 3.103 -5.604 1.00 18.51 279 GLU A C 1
ATOM 4254 O O . GLU A 1 279 ? -3.636 3.767 -6.220 1.00 18.32 279 GLU A O 1
ATOM 4266 N N . PHE A 1 280 ? -3.010 1.835 -5.262 1.00 18.19 280 PHE A N 1
ATOM 4267 C CA . PHE A 1 280 ? -4.280 1.203 -5.588 1.00 18.18 280 PHE A CA 1
ATOM 4268 C C . PHE A 1 280 ? -5.440 1.937 -4.928 1.00 18.75 280 PHE A C 1
ATOM 4269 O O . PHE A 1 280 ? -6.447 2.248 -5.578 1.00 18.79 280 PHE A O 1
ATOM 4286 N N . LEU A 1 281 ? -5.318 2.213 -3.632 1.00 18.38 281 LEU A N 1
ATOM 4287 C CA . LEU A 1 281 ? -6.430 2.786 -2.887 1.00 18.11 281 LEU A CA 1
ATOM 4288 C C . LEU A 1 281 ? -6.681 4.232 -3.288 1.00 17.37 281 LEU A C 1
ATOM 4289 O O . LEU A 1 281 ? -7.828 4.625 -3.526 1.00 18.01 281 LEU A O 1
ATOM 4305 N N . GLU A 1 282 ? -5.622 5.034 -3.401 1.00 17.92 282 GLU A N 1
ATOM 4306 C CA . GLU A 1 282 ? -5.789 6.452 -3.700 1.00 18.77 282 GLU A CA 1
ATOM 4307 C C . GLU A 1 282 ? -6.133 6.701 -5.162 1.00 19.62 282 GLU A C 1
ATOM 4308 O O . GLU A 1 282 ? -6.968 7.558 -5.465 1.00 20.05 282 GLU A O 1
ATOM 4320 N N . ASN A 1 283 ? -5.484 5.993 -6.086 1.00 19.15 283 ASN A N 1
ATOM 4321 C CA . ASN A 1 283 ? -5.535 6.368 -7.493 1.00 20.09 283 ASN A CA 1
ATOM 4322 C C . ASN A 1 283 ? -6.433 5.472 -8.327 1.00 19.78 283 ASN A C 1
ATOM 4323 O O . ASN A 1 283 ? -6.721 5.820 -9.476 1.00 20.94 283 ASN A O 1
ATOM 4334 N N . TYR A 1 284 ? -6.896 4.351 -7.779 1.00 19.54 284 TYR A N 1
ATOM 4335 C CA . TYR A 1 284 ? -7.802 3.460 -8.487 1.00 19.20 284 TYR A CA 1
ATOM 4336 C C . TYR A 1 284 ? -9.130 3.305 -7.769 1.00 18.82 284 TYR A C 1
ATOM 4337 O O . TYR A 1 284 ? -10.182 3.562 -8.370 1.00 19.15 284 TYR A O 1
ATOM 4355 N N . LEU A 1 285 ? -9.121 2.946 -6.485 1.00 17.90 285 LEU A N 1
ATOM 4356 C CA . LEU A 1 285 ? -10.386 2.717 -5.791 1.00 17.04 285 LEU A CA 1
ATOM 4357 C C . LEU A 1 285 ? -11.095 4.030 -5.476 1.00 17.09 285 LEU A C 1
ATOM 4358 O O . LEU A 1 285 ? -12.280 4.184 -5.770 1.00 17.75 285 LEU A O 1
ATOM 4374 N N . LEU A 1 286 ? -10.395 4.983 -4.858 1.00 16.74 286 LEU A N 1
ATOM 4375 C CA . L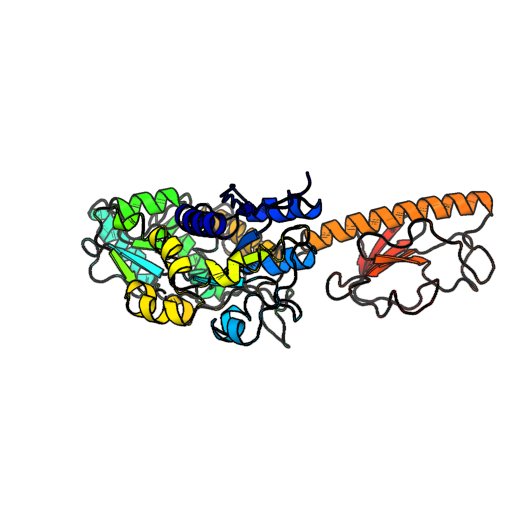EU A 1 286 ? -11.023 6.229 -4.408 1.00 17.10 286 LEU A CA 1
ATOM 4376 C C . LEU A 1 286 ? -11.098 7.258 -5.539 1.00 17.01 286 LEU A C 1
ATOM 4377 O O . LEU A 1 286 ? -10.613 8.389 -5.447 1.00 18.56 286 LEU A O 1
ATOM 4393 N N . THR A 1 287 ? -11.739 6.825 -6.621 1.00 18.10 287 THR A N 1
ATOM 4394 C CA . THR A 1 287 ? -12.079 7.661 -7.759 1.00 18.60 287 THR A CA 1
ATOM 4395 C C . THR A 1 287 ? -13.543 7.399 -8.077 1.00 18.76 287 THR A C 1
ATOM 4396 O O . THR A 1 287 ? -14.113 6.406 -7.630 1.00 18.57 287 THR A O 1
ATOM 4407 N N . ASP A 1 288 ? -14.156 8.294 -8.850 1.00 18.31 288 ASP A N 1
ATOM 4408 C CA . ASP A 1 288 ? -15.542 8.070 -9.255 1.00 18.68 288 ASP A CA 1
ATOM 4409 C C . ASP A 1 288 ? -15.701 6.704 -9.918 1.00 18.72 288 ASP A C 1
ATOM 4410 O O . ASP A 1 288 ? -16.638 5.958 -9.614 1.00 18.07 288 ASP A O 1
ATOM 4419 N N . GLU A 1 289 ? -14.790 6.362 -10.834 1.00 19.18 289 GLU A N 1
ATOM 4420 C CA . GLU A 1 289 ? -14.915 5.111 -11.581 1.00 19.37 289 GLU A CA 1
ATOM 4421 C C . GLU A 1 289 ? -14.659 3.902 -10.692 1.00 18.65 289 GLU A C 1
ATOM 4422 O O . GLU A 1 289 ? -15.300 2.858 -10.856 1.00 19.26 289 GLU A O 1
ATOM 4428 N N . GLY A 1 290 ? -13.713 4.012 -9.760 1.00 18.88 290 GLY A N 1
ATOM 4429 C CA . GLY A 1 290 ? -13.414 2.878 -8.905 1.00 18.64 290 GLY A CA 1
ATOM 4430 C C . GLY A 1 290 ? -14.555 2.568 -7.957 1.00 18.21 290 GLY A C 1
ATOM 4431 O O . GLY A 1 290 ? -14.992 1.421 -7.843 1.00 17.97 290 GLY A O 1
ATOM 4435 N N . LEU A 1 291 ? -15.048 3.588 -7.257 1.00 16.64 291 LEU A N 1
ATOM 4436 C CA . LEU A 1 291 ? -16.172 3.377 -6.354 1.00 17.05 291 LEU A CA 1
ATOM 4437 C C . LEU A 1 291 ? -17.410 2.923 -7.116 1.00 17.50 291 LEU A C 1
ATOM 4438 O O . LEU A 1 291 ? -18.184 2.098 -6.617 1.00 18.56 291 LEU A O 1
ATOM 4454 N N . GLU A 1 292 ? -17.622 3.453 -8.323 1.00 17.86 292 GLU A N 1
ATOM 4455 C CA . GLU A 1 292 ? -18.762 3.014 -9.124 1.00 18.25 292 GLU A CA 1
ATOM 4456 C C . GLU A 1 292 ? -18.709 1.519 -9.393 1.00 18.01 292 GLU A C 1
ATOM 4457 O O . GLU A 1 292 ? -19.738 0.836 -9.347 1.00 18.87 292 GLU A O 1
ATOM 4469 N N . ALA A 1 293 ? -17.527 0.993 -9.707 1.00 17.77 293 ALA A N 1
ATOM 4470 C CA . ALA A 1 293 ? -17.416 -0.431 -10.011 1.00 18.55 293 ALA A CA 1
ATOM 4471 C C . ALA A 1 293 ? -17.810 -1.281 -8.810 1.00 18.70 293 ALA A C 1
ATOM 4472 O O . ALA A 1 293 ? -18.499 -2.298 -8.955 1.00 19.28 293 ALA A O 1
ATOM 4479 N N . VAL A 1 294 ? -17.382 -0.885 -7.611 1.00 18.28 294 VAL A N 1
ATOM 4480 C CA . VAL A 1 294 ? -17.799 -1.600 -6.409 1.00 17.96 294 VAL A CA 1
ATOM 4481 C C . VAL A 1 294 ? -19.283 -1.393 -6.170 1.00 18.01 294 VAL A C 1
ATOM 4482 O O . VAL A 1 294 ? -20.020 -2.345 -5.887 1.00 18.71 294 VAL A O 1
ATOM 4495 N N . ASN A 1 295 ? -19.746 -0.151 -6.324 1.00 19.10 295 ASN A N 1
ATOM 4496 C CA . ASN A 1 295 ? -21.127 0.196 -6.020 1.00 18.79 295 ASN A CA 1
ATOM 4497 C C . ASN A 1 295 ? -22.100 -0.559 -6.913 1.00 19.91 295 ASN A C 1
ATOM 4498 O O . ASN A 1 295 ? -23.187 -0.943 -6.465 1.00 20.43 295 ASN A O 1
ATOM 4509 N N . LYS A 1 296 ? -21.730 -0.773 -8.182 1.00 20.55 296 LYS A N 1
ATOM 4510 C CA . LYS A 1 296 ? -22.584 -1.507 -9.113 1.00 20.83 296 LYS A CA 1
ATOM 4511 C C . LYS A 1 296 ? -22.765 -2.954 -8.678 1.00 21.46 296 LYS A C 1
ATOM 4512 O O . LYS A 1 296 ? -23.787 -3.577 -8.984 1.00 23.62 296 LYS A O 1
ATOM 4524 N N . ASP A 1 297 ? -21.785 -3.503 -7.968 1.00 21.21 297 ASP A N 1
ATOM 4525 C CA . ASP A 1 297 ? -21.863 -4.880 -7.502 1.00 21.74 297 ASP A CA 1
ATOM 4526 C C . ASP A 1 297 ? -22.758 -4.971 -6.270 1.00 21.40 297 ASP A C 1
ATOM 4527 O O . ASP A 1 297 ? -23.777 -5.675 -6.278 1.00 23.12 297 ASP A O 1
ATOM 4536 N N . LYS A 1 298 ? -22.410 -4.241 -5.204 1.00 19.59 298 LYS A N 1
ATOM 4537 C CA . LYS A 1 298 ? -23.274 -4.117 -4.030 1.00 19.44 298 LYS A CA 1
ATOM 4538 C C . LYS A 1 298 ? -23.188 -2.652 -3.605 1.00 19.37 298 LYS A C 1
ATOM 4539 O O . LYS A 1 298 ? -22.074 -2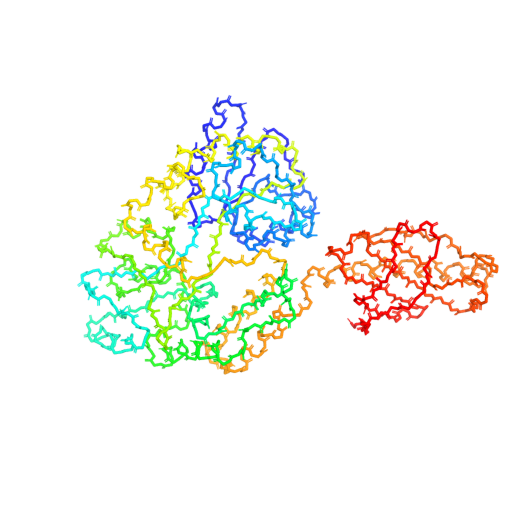.117 -3.456 1.00 18.02 298 LYS A O 1
ATOM 4558 N N . PRO A 1 299 ? -24.311 -1.962 -3.417 1.00 18.79 299 PRO A N 1
ATOM 4559 C CA . PRO A 1 299 ? -24.232 -0.536 -3.081 1.00 18.57 299 PRO A CA 1
ATOM 4560 C C . PRO A 1 299 ? -23.416 -0.295 -1.823 1.00 18.43 299 PRO A C 1
ATOM 4561 O O . PRO A 1 299 ? -23.545 -1.008 -0.826 1.00 18.78 299 PRO A O 1
ATOM 4572 N N . LEU A 1 300 ? -22.560 0.730 -1.890 1.00 17.45 300 LEU A N 1
ATOM 4573 C CA . LEU A 1 300 ? -21.682 1.092 -0.789 1.00 17.24 300 LEU A CA 1
ATOM 4574 C C . LEU A 1 300 ? -22.382 1.923 0.272 1.00 19.84 300 LEU A C 1
ATOM 4575 O O . LEU A 1 300 ? -21.892 2.000 1.404 1.00 21.93 300 LEU A O 1
ATOM 4591 N N . GLY A 1 301 ? -23.502 2.549 -0.071 1.00 20.42 301 GLY A N 1
ATOM 4592 C CA . GLY A 1 301 ? -24.094 3.566 0.774 1.00 21.92 301 GLY A CA 1
ATOM 4593 C C . GLY A 1 301 ? -23.631 4.944 0.350 1.00 21.12 301 GLY A C 1
ATOM 4594 O O . GLY A 1 301 ? -23.287 5.165 -0.814 1.00 20.41 301 GLY A O 1
ATOM 4598 N N . ALA A 1 302 ? -23.619 5.890 1.278 1.00 21.58 302 ALA A N 1
ATOM 4599 C CA . ALA A 1 302 ? -22.944 7.140 0.997 1.00 21.22 302 ALA A CA 1
ATOM 4600 C C . ALA A 1 302 ? -21.458 6.834 0.940 1.00 22.01 302 ALA A C 1
ATOM 4601 O O . ALA A 1 302 ? -20.984 5.900 1.591 1.00 26.27 302 ALA A O 1
ATOM 4608 N N . VAL A 1 303 ? -20.734 7.564 0.099 1.00 19.10 303 VAL A N 1
ATOM 4609 C CA . VAL A 1 303 ? -19.304 7.336 -0.055 1.00 18.43 303 VAL A CA 1
ATOM 4610 C C . VAL A 1 303 ? -18.530 8.496 0.557 1.00 19.15 303 VAL A C 1
ATOM 4611 O O . VAL A 1 303 ? -19.019 9.625 0.670 1.00 20.11 303 VAL A O 1
ATOM 4624 N N . ALA A 1 304 ? -17.290 8.197 0.955 1.00 17.16 304 ALA A N 1
ATOM 4625 C CA . ALA A 1 304 ? -16.423 9.199 1.561 1.00 17.02 304 ALA A CA 1
ATOM 4626 C C . ALA A 1 304 ? -15.892 10.192 0.541 1.00 17.50 304 ALA A C 1
ATOM 4627 O O . ALA A 1 304 ? -15.489 11.298 0.924 1.00 16.63 304 ALA A O 1
ATOM 4634 N N . LEU A 1 305 ? -15.881 9.818 -0.738 1.00 16.55 305 LEU A N 1
ATOM 4635 C CA . LEU A 1 305 ? -15.346 10.658 -1.801 1.00 17.31 305 LEU A CA 1
ATOM 4636 C C . LEU A 1 305 ? -16.397 11.681 -2.209 1.00 16.87 305 LEU A C 1
ATOM 4637 O O . LEU A 1 305 ? -17.457 11.313 -2.728 1.00 17.20 305 LEU A O 1
ATOM 4653 N N . LYS A 1 306 ? -16.092 12.964 -1.996 1.00 17.43 306 LYS A N 1
ATOM 4654 C CA . LYS A 1 306 ? -17.081 14.018 -2.207 1.00 17.69 306 LYS A CA 1
ATOM 4655 C C . LYS A 1 306 ? -17.626 14.010 -3.632 1.00 17.37 306 LYS A C 1
ATOM 4656 O O . LYS A 1 306 ? -18.834 14.157 -3.840 1.00 18.32 306 LYS A O 1
ATOM 4675 N N . SER A 1 307 ? -16.751 13.875 -4.633 1.00 18.54 307 SER A N 1
ATOM 4676 C CA . SER A 1 307 ? -17.199 13.997 -6.018 1.00 19.03 307 SER A CA 1
ATOM 4677 C C . SER A 1 307 ? -18.266 12.963 -6.356 1.00 19.02 307 SER A C 1
ATOM 4678 O O . SER A 1 307 ? -19.267 13.285 -7.010 1.00 21.05 307 SER A O 1
ATOM 4686 N N . TYR A 1 308 ? -18.070 11.714 -5.933 1.00 18.34 308 TYR A N 1
ATOM 4687 C CA . TYR A 1 308 ? -19.028 10.667 -6.270 1.00 18.52 308 TYR A CA 1
ATOM 4688 C C . TYR A 1 308 ? -20.259 10.728 -5.379 1.00 18.55 308 TYR A C 1
ATOM 4689 O O . TYR A 1 308 ? -21.364 10.422 -5.834 1.00 18.69 308 TYR A O 1
ATOM 4707 N N . GLU A 1 309 ? -20.096 11.134 -4.120 1.00 18.44 309 GLU A N 1
ATOM 4708 C CA . GLU A 1 309 ? -21.250 11.274 -3.240 1.00 18.23 309 GLU A CA 1
ATOM 4709 C C . GLU A 1 309 ? -22.257 12.268 -3.797 1.00 19.18 309 GLU A C 1
ATOM 4710 O O . GLU A 1 309 ? -23.462 12.117 -3.571 1.00 19.70 309 GLU A O 1
ATOM 4722 N N . GLU A 1 310 ? -21.797 13.276 -4.537 1.00 21.38 310 GLU A N 1
ATOM 4723 C CA . GLU A 1 310 ? -22.732 14.251 -5.085 1.00 24.05 310 GLU A CA 1
ATOM 4724 C C . GLU A 1 310 ? -23.677 13.613 -6.094 1.00 22.75 310 GLU A C 1
ATOM 4725 O O . GLU A 1 310 ? -24.809 14.076 -6.252 1.00 23.29 310 GLU A O 1
ATOM 4737 N N . GLU A 1 311 ? -23.248 12.537 -6.758 1.00 21.44 311 GLU A N 1
ATOM 4738 C CA . GLU A 1 311 ? -24.136 11.780 -7.638 1.00 20.72 311 GLU A CA 1
ATOM 4739 C C . GLU A 1 311 ? -25.049 10.859 -6.835 1.00 19.60 311 GLU A C 1
ATOM 4740 O O . GLU A 1 311 ? -26.268 10.819 -7.057 1.00 18.30 311 GLU A O 1
ATOM 4752 N N . LEU A 1 312 ? -24.478 10.115 -5.893 1.00 19.75 312 LEU A N 1
ATOM 4753 C CA . LEU A 1 312 ? -25.257 9.138 -5.140 1.00 19.80 312 LEU A CA 1
ATOM 4754 C C . LEU A 1 312 ? -26.316 9.797 -4.268 1.00 19.06 312 LEU A C 1
ATOM 4755 O O . LEU A 1 312 ? -27.354 9.180 -3.987 1.00 19.17 312 LEU A O 1
ATOM 4771 N N . ALA A 1 313 ? -26.077 11.038 -3.833 1.00 19.55 313 ALA A N 1
ATOM 4772 C CA . ALA A 1 313 ? -27.017 11.720 -2.956 1.00 19.24 313 ALA A CA 1
ATOM 4773 C C . ALA A 1 313 ? -28.371 11.943 -3.612 1.00 19.62 313 ALA A C 1
ATOM 4774 O O . ALA A 1 313 ? -29.355 12.139 -2.899 1.00 21.92 313 ALA A O 1
ATOM 4781 N N . LYS A 1 314 ? -28.442 11.927 -4.944 1.00 19.67 314 LYS A N 1
ATOM 4782 C CA . LYS A 1 314 ? -29.711 12.108 -5.639 1.00 20.61 314 LYS A CA 1
ATOM 4783 C C . LYS A 1 314 ? -30.580 10.860 -5.605 1.00 20.14 314 LYS A C 1
ATOM 4784 O O . LYS A 1 314 ? -31.737 10.919 -6.033 1.00 21.62 314 LYS A O 1
ATOM 4803 N N . ASP A 1 315 ? -30.050 9.749 -5.117 1.00 19.34 315 ASP A N 1
ATOM 4804 C CA . ASP A 1 315 ? -30.811 8.514 -5.010 1.00 19.33 315 ASP A CA 1
ATOM 4805 C C . ASP A 1 315 ? -31.593 8.541 -3.700 1.00 18.79 315 ASP A C 1
ATOM 4806 O O . ASP A 1 315 ? -30.985 8.655 -2.632 1.00 18.16 315 ASP A O 1
ATOM 4815 N N . PRO A 1 316 ? -32.926 8.465 -3.731 1.00 20.17 316 PRO A N 1
ATOM 4816 C CA . PRO A 1 316 ? -33.683 8.548 -2.470 1.00 20.35 316 PRO A CA 1
ATOM 4817 C C . PRO A 1 316 ? -33.269 7.519 -1.431 1.00 18.79 316 PRO A C 1
ATOM 4818 O O . PRO A 1 316 ? -33.432 7.766 -0.231 1.00 20.63 316 PRO A O 1
ATOM 4829 N N . ARG A 1 317 ? -32.742 6.368 -1.848 1.00 18.89 317 ARG A N 1
ATOM 4830 C CA . ARG A 1 317 ? -32.314 5.367 -0.878 1.00 18.43 317 ARG A CA 1
ATOM 4831 C C . ARG A 1 317 ? -31.087 5.835 -0.113 1.00 17.86 317 ARG A C 1
ATOM 4832 O O . ARG A 1 317 ? -30.929 5.498 1.066 1.00 17.27 317 ARG A O 1
ATOM 4853 N N . ILE A 1 318 ? -30.215 6.600 -0.778 1.00 18.06 318 ILE A N 1
ATOM 4854 C CA . ILE A 1 318 ? -29.059 7.201 -0.123 1.00 17.61 318 ILE A CA 1
ATOM 4855 C C . ILE A 1 318 ? -29.491 8.351 0.777 1.00 16.48 318 ILE A C 1
ATOM 4856 O O . ILE A 1 318 ? -28.960 8.528 1.881 1.00 17.96 318 ILE A O 1
ATOM 4872 N N . ALA A 1 319 ? -30.465 9.149 0.331 1.00 18.34 319 ALA A N 1
ATOM 4873 C CA . ALA A 1 319 ? -30.993 10.189 1.203 1.00 20.42 319 ALA A CA 1
ATOM 4874 C C . ALA A 1 319 ? -31.537 9.588 2.495 1.00 19.16 319 ALA A C 1
ATOM 4875 O O . ALA A 1 319 ? -31.304 10.126 3.582 1.00 19.85 319 ALA A O 1
ATOM 4882 N N . ALA A 1 320 ? -32.233 8.448 2.401 1.00 19.10 320 ALA A N 1
ATOM 4883 C CA . ALA A 1 320 ? -32.762 7.804 3.599 1.00 19.02 320 ALA A CA 1
ATOM 4884 C C . ALA A 1 320 ? -31.642 7.242 4.464 1.00 18.77 320 ALA A C 1
ATOM 4885 O O . ALA A 1 320 ? -31.698 7.322 5.694 1.00 19.53 320 ALA A O 1
ATOM 4892 N N . THR A 1 321 ? -30.621 6.659 3.836 1.00 18.06 321 THR A N 1
ATOM 4893 C CA . THR A 1 321 ? -29.455 6.203 4.584 1.00 18.54 321 THR A CA 1
ATOM 4894 C C . THR A 1 321 ? -28.848 7.346 5.385 1.00 19.77 321 THR A C 1
ATOM 4895 O O . THR A 1 321 ? -28.509 7.185 6.566 1.00 18.83 321 THR A O 1
ATOM 4906 N N B MET A 1 322 ? -28.701 8.517 4.767 0.42 19.66 322 MET A N 1
ATOM 4907 N N C MET A 1 322 ? -28.695 8.507 4.744 0.58 18.58 322 MET A N 1
ATOM 4908 C CA B MET A 1 322 ? -28.091 9.628 5.482 0.42 21.35 322 MET A CA 1
ATOM 4909 C CA C MET A 1 322 ? -28.128 9.671 5.412 0.58 19.95 322 MET A CA 1
ATOM 4910 C C B MET A 1 322 ? -29.025 10.243 6.513 0.42 21.11 322 MET A C 1
ATOM 4911 C C C MET A 1 322 ? -29.022 10.149 6.545 0.58 19.74 322 MET A C 1
ATOM 4912 O O B MET A 1 322 ? -28.543 10.848 7.474 0.42 21.86 322 MET A O 1
ATOM 4913 O O C MET A 1 322 ? -28.529 10.545 7.607 0.58 20.45 322 MET A O 1
ATOM 4940 N N . GLU A 1 323 ? -30.343 10.104 6.348 1.00 20.95 323 GLU A N 1
ATOM 4941 C CA . GLU A 1 323 ? -31.251 10.542 7.401 1.00 21.46 323 GLU A CA 1
ATOM 4942 C C . GLU A 1 323 ? -31.082 9.686 8.651 1.00 19.99 323 GLU A C 1
ATOM 4943 O O . GLU A 1 323 ? -31.023 10.208 9.770 1.00 22.85 323 GLU A O 1
ATOM 4955 N N . ASN A 1 324 ? -30.969 8.371 8.478 1.00 19.61 324 ASN A N 1
ATOM 4956 C CA . ASN A 1 324 ? -30.733 7.497 9.622 1.00 18.92 324 ASN A CA 1
ATOM 4957 C C . ASN A 1 324 ? -29.342 7.708 10.216 1.00 19.32 324 ASN A C 1
ATOM 4958 O O . ASN A 1 324 ? -29.174 7.654 11.437 1.00 19.95 324 ASN A O 1
ATOM 4969 N N . ALA A 1 325 ? -28.337 7.959 9.373 1.00 19.38 325 ALA A N 1
ATOM 4970 C CA . ALA A 1 325 ? -27.001 8.239 9.889 1.00 19.99 325 ALA A CA 1
ATOM 4971 C C . ALA A 1 325 ? -26.993 9.505 10.736 1.00 19.66 325 ALA A C 1
ATOM 4972 O O . ALA A 1 325 ? -26.305 9.572 11.762 1.00 20.44 325 ALA A O 1
ATOM 4979 N N . GLN A 1 326 ? -27.764 10.517 10.328 1.00 20.55 326 GLN A N 1
ATOM 4980 C CA . GLN A 1 326 ? -27.820 11.777 11.060 1.00 20.71 326 GLN A CA 1
ATOM 4981 C C . GLN A 1 326 ? -28.464 11.616 12.431 1.00 22.20 326 GLN A C 1
ATOM 4982 O O . GLN A 1 326 ? -28.182 12.412 13.334 1.00 23.33 326 GLN A O 1
ATOM 4996 N N . LYS A 1 327 ? -29.310 10.603 12.607 1.00 22.00 327 LYS A N 1
ATOM 4997 C CA . LYS A 1 327 ? -29.935 10.332 13.892 1.00 23.18 327 LYS A CA 1
ATOM 4998 C C . LYS A 1 327 ? -29.128 9.377 14.759 1.00 23.36 327 LYS A C 1
ATOM 4999 O O . LYS A 1 327 ? -29.473 9.186 15.929 1.00 23.23 327 LYS A O 1
ATOM 5018 N N . GLY A 1 328 ? -28.073 8.783 14.225 1.00 22.41 328 GLY A N 1
ATOM 5019 C CA . GLY A 1 328 ? -27.207 7.914 14.985 1.00 21.82 328 GLY A CA 1
ATOM 5020 C C . GLY A 1 328 ? -25.936 8.622 15.396 1.00 21.56 328 GLY A C 1
ATOM 5021 O O . GLY A 1 328 ? -25.912 9.841 15.599 1.00 21.50 328 GLY A O 1
ATOM 5025 N N . GLU A 1 329 ? -24.859 7.857 15.517 1.00 21.80 329 GLU A N 1
ATOM 5026 C CA . GLU A 1 329 ? -23.558 8.473 15.715 1.00 23.44 329 GLU A CA 1
ATOM 5027 C C . GLU A 1 329 ? -22.486 7.503 15.259 1.00 19.91 329 GLU A C 1
ATOM 5028 O O . GLU A 1 329 ? -22.726 6.303 15.098 1.00 21.19 329 GLU A O 1
ATOM 5040 N N . ILE A 1 330 ? -21.298 8.061 15.035 1.00 20.15 330 ILE A N 1
ATOM 5041 C CA . ILE A 1 330 ? -20.182 7.292 14.515 1.00 19.37 330 ILE A CA 1
ATOM 5042 C C . ILE A 1 330 ? -19.737 6.285 15.564 1.00 18.74 330 ILE A C 1
ATOM 5043 O O . ILE A 1 330 ? -19.698 6.585 16.763 1.00 20.72 330 ILE A O 1
ATOM 5059 N N . MET A 1 331 ? -19.413 5.077 15.125 1.00 18.41 331 MET A N 1
ATOM 5060 C CA . MET A 1 331 ? -18.843 4.120 16.053 1.00 17.87 331 MET A CA 1
ATOM 5061 C C . MET A 1 331 ? -17.488 4.630 16.530 1.00 17.25 331 MET A C 1
ATOM 5062 O O . MET A 1 331 ? -16.722 5.196 15.738 1.00 17.62 331 MET A O 1
ATOM 5076 N N . PRO A 1 332 ? -17.151 4.449 17.803 1.00 18.92 332 PRO A N 1
ATOM 5077 C CA . PRO A 1 332 ? -15.749 4.595 18.199 1.00 18.90 332 PRO A CA 1
ATOM 5078 C C . PRO A 1 332 ? -14.914 3.575 17.446 1.00 18.22 332 PRO A C 1
ATOM 5079 O O . PRO A 1 332 ? -15.405 2.526 17.034 1.00 17.85 332 PRO A O 1
ATOM 5090 N N . ASN A 1 333 ? -13.631 3.889 17.267 1.00 17.40 333 ASN A N 1
ATOM 5091 C CA . ASN A 1 333 ? -12.703 2.945 16.661 1.00 18.31 333 ASN A CA 1
ATOM 5092 C C . ASN A 1 333 ? -11.813 2.268 17.688 1.00 18.29 333 ASN A C 1
ATOM 5093 O O . ASN A 1 333 ? -10.920 1.513 17.305 1.00 18.37 333 ASN A O 1
ATOM 5104 N N . ILE A 1 334 ? -12.077 2.467 18.974 1.00 18.90 334 ILE A N 1
ATOM 5105 C CA . ILE A 1 334 ? -11.131 2.081 20.021 1.00 18.35 334 ILE A CA 1
ATOM 5106 C C . ILE A 1 334 ? -11.049 0.565 20.176 1.00 18.14 334 ILE A C 1
ATOM 5107 O O . ILE A 1 334 ? -12.008 -0.150 19.859 1.00 17.95 334 ILE A O 1
ATOM 5123 N N . PRO A 1 335 ? -9.939 0.041 20.697 1.00 18.20 335 PRO A N 1
ATOM 5124 C CA . PRO A 1 335 ? -9.797 -1.420 20.825 1.00 19.86 335 PRO A CA 1
ATOM 5125 C C . PRO A 1 335 ? -10.928 -2.094 21.578 1.00 20.57 335 PRO A C 1
ATOM 5126 O O . PRO A 1 335 ? -11.268 -3.243 21.273 1.00 21.85 335 PRO A O 1
ATOM 5137 N N . GLN A 1 336 ? -11.518 -1.419 22.559 1.00 19.66 336 GLN A N 1
ATOM 5138 C CA . GLN A 1 336 ? -12.542 -2.032 23.394 1.00 21.24 336 GLN A CA 1
ATOM 5139 C C . GLN A 1 336 ? -13.850 -2.291 22.649 1.00 20.81 336 GLN A C 1
ATOM 5140 O O . GLN A 1 336 ? -14.752 -2.926 23.215 1.00 20.21 336 GLN A O 1
ATOM 5154 N N . MET A 1 337 ? -13.992 -1.818 21.410 1.00 19.75 337 MET A N 1
ATOM 5155 C CA . MET A 1 337 ? -15.245 -2.049 20.692 1.00 18.99 337 MET A CA 1
ATOM 5156 C C . MET A 1 337 ? -15.511 -3.533 20.483 1.00 20.31 337 MET A C 1
ATOM 5157 O O . MET A 1 337 ? -16.671 -3.955 20.464 1.00 21.06 337 MET A O 1
ATOM 5171 N N . SER A 1 338 ? -14.463 -4.341 20.335 1.00 21.59 338 SER A N 1
ATOM 5172 C CA . SER A 1 338 ? -14.651 -5.784 20.211 1.00 24.11 338 SER A CA 1
ATOM 5173 C C . SER A 1 338 ? -15.339 -6.354 21.445 1.00 24.16 338 SER A C 1
ATOM 5174 O O . SER A 1 338 ? -16.316 -7.104 21.338 1.00 22.81 338 SER A O 1
ATOM 5182 N N . ALA A 1 339 ? -14.827 -6.022 22.630 1.00 23.63 339 ALA A N 1
ATOM 5183 C CA . ALA A 1 339 ? -15.435 -6.513 23.860 1.00 22.56 339 ALA A CA 1
ATOM 5184 C C . ALA A 1 339 ? -16.875 -6.036 23.979 1.00 22.10 339 ALA A C 1
ATOM 5185 O O . ALA A 1 339 ? -17.752 -6.791 24.413 1.00 23.05 339 ALA A O 1
ATOM 5192 N N . PHE A 1 340 ? -17.136 -4.783 23.596 1.00 21.95 340 PHE A N 1
ATOM 5193 C CA . PHE A 1 340 ? -18.501 -4.264 23.616 1.00 21.54 340 PHE A CA 1
ATOM 5194 C C . PHE A 1 340 ? -19.422 -5.099 22.733 1.00 21.55 340 PHE A C 1
ATOM 5195 O O . PHE A 1 340 ? -20.489 -5.535 23.174 1.00 21.35 340 PHE A O 1
ATOM 5212 N N . TRP A 1 341 ? -19.032 -5.330 21.477 1.00 20.66 341 TRP A N 1
ATOM 5213 C CA . TRP A 1 341 ? -19.926 -6.025 20.553 1.00 20.91 341 TRP A CA 1
ATOM 5214 C C . TRP A 1 341 ? -20.169 -7.465 20.991 1.00 22.48 341 TRP A C 1
ATOM 5215 O O . TRP A 1 341 ? -21.313 -7.932 21.000 1.00 21.66 341 TRP A O 1
ATOM 5236 N N . TYR A 1 342 ? -19.106 -8.199 21.333 1.00 22.69 342 TYR A N 1
ATOM 5237 C CA . TYR A 1 342 ? -19.297 -9.581 21.766 1.00 23.41 342 TYR A CA 1
ATOM 5238 C C . TYR A 1 342 ? -20.227 -9.645 22.971 1.00 24.50 342 TYR A C 1
ATOM 5239 O O . TYR A 1 342 ? -21.049 -10.565 23.088 1.00 26.18 342 TYR A O 1
ATOM 5257 N N . ALA A 1 343 ? -20.119 -8.669 23.875 1.00 22.95 343 ALA A N 1
ATOM 5258 C CA . ALA A 1 343 ? -20.948 -8.666 25.076 1.00 23.79 343 ALA A CA 1
ATOM 5259 C C . ALA A 1 343 ? -22.410 -8.429 24.725 1.00 23.42 343 ALA A C 1
ATOM 5260 O O . ALA A 1 343 ? -23.299 -9.129 25.223 1.00 23.03 343 ALA A O 1
ATOM 5267 N N . VAL A 1 344 ? -22.682 -7.438 23.872 1.00 23.52 344 VAL A N 1
ATOM 5268 C CA . VAL A 1 344 ? -24.065 -7.149 23.501 1.00 24.15 344 VAL A CA 1
ATOM 5269 C C . VAL A 1 344 ? -24.649 -8.285 22.668 1.00 25.04 344 VAL A C 1
ATOM 5270 O O . VAL A 1 344 ? -25.830 -8.619 22.804 1.00 25.13 344 VAL A O 1
ATOM 5283 N N . ARG A 1 345 ? -23.837 -8.910 21.807 1.00 23.97 345 ARG A N 1
ATOM 5284 C CA . ARG A 1 345 ? -24.328 -10.050 21.034 1.00 23.76 345 ARG A CA 1
ATOM 5285 C C . ARG A 1 345 ? -24.906 -11.115 21.958 1.00 24.44 345 ARG A C 1
ATOM 5286 O O . ARG A 1 345 ? -26.022 -11.608 21.748 1.00 25.28 345 ARG A O 1
ATOM 5307 N N . THR A 1 346 ? -24.145 -11.491 22.983 1.00 25.24 346 THR A N 1
ATOM 5308 C CA . THR A 1 346 ? -24.580 -12.531 23.907 1.00 24.96 346 THR A CA 1
ATOM 5309 C C . THR A 1 346 ? -25.827 -12.100 24.666 1.00 25.05 346 THR A C 1
ATOM 5310 O O . THR A 1 346 ? -26.757 -12.896 24.854 1.00 26.56 346 THR A O 1
ATOM 5321 N N . ALA A 1 347 ? -25.865 -10.842 25.105 1.00 24.28 347 ALA A N 1
ATOM 5322 C CA . ALA A 1 347 ? -27.015 -10.344 25.852 1.00 24.59 347 ALA A CA 1
ATOM 5323 C C . ALA A 1 347 ? -28.293 -10.464 25.038 1.00 25.73 347 ALA A C 1
ATOM 5324 O O . ALA A 1 347 ? -29.310 -10.971 25.525 1.00 26.52 347 ALA A O 1
ATOM 5331 N N . VAL A 1 348 ? -28.270 -9.978 23.797 1.00 26.40 348 VAL A N 1
ATOM 5332 C CA . VAL A 1 348 ? -29.481 -9.992 22.977 1.00 26.88 348 VAL A CA 1
ATOM 5333 C C . VAL A 1 348 ? -29.929 -11.424 22.713 1.00 27.84 348 VAL A C 1
ATOM 5334 O O . VAL A 1 348 ? -31.112 -11.755 22.846 1.00 28.49 348 VAL A O 1
ATOM 5347 N N . ILE A 1 349 ? -28.993 -12.296 22.334 1.00 28.37 349 ILE A N 1
ATOM 5348 C CA . ILE A 1 349 ? -29.346 -13.688 22.070 1.00 29.52 349 ILE A CA 1
ATOM 5349 C C . ILE A 1 349 ? -29.919 -14.337 23.323 1.00 30.45 349 ILE A C 1
ATOM 5350 O O . ILE A 1 349 ? -30.917 -15.065 23.262 1.00 31.48 349 ILE A O 1
ATOM 5366 N N . ASN A 1 350 ? -29.305 -14.074 24.479 1.00 30.50 350 ASN A N 1
ATOM 5367 C CA . ASN A 1 350 ? -29.761 -14.702 25.715 1.00 31.74 350 ASN A CA 1
ATOM 5368 C C . ASN A 1 350 ? -31.118 -14.159 26.152 1.00 32.66 350 ASN A C 1
ATOM 5369 O O . ASN A 1 350 ? -32.000 -14.929 26.549 1.00 34.27 350 ASN A O 1
ATOM 5380 N N . ALA A 1 351 ? -31.309 -12.838 26.098 1.00 31.76 351 ALA A N 1
ATOM 5381 C CA . ALA A 1 351 ? -32.616 -12.287 26.443 1.00 32.37 351 ALA A CA 1
ATOM 5382 C C . ALA A 1 351 ? -33.681 -12.743 25.453 1.00 33.44 351 ALA A C 1
ATOM 5383 O O . ALA A 1 351 ? -34.808 -13.072 25.844 1.00 33.31 351 ALA A O 1
ATOM 5390 N N . ALA A 1 352 ? -33.340 -12.785 24.163 1.00 34.49 352 ALA A N 1
ATOM 5391 C CA . ALA A 1 352 ? -34.333 -13.128 23.149 1.00 35.25 352 ALA A CA 1
ATOM 5392 C C . ALA A 1 352 ? -34.753 -14.590 23.230 1.00 36.93 352 ALA A C 1
ATOM 5393 O O . ALA A 1 352 ? -35.898 -14.922 22.900 1.00 36.88 352 ALA A O 1
ATOM 5400 N N . SER A 1 353 ? -33.852 -15.475 23.653 1.00 38.15 353 SER A N 1
ATOM 5401 C CA . SER A 1 353 ? -34.196 -16.886 23.773 1.00 40.37 353 SER A CA 1
ATOM 5402 C C . SER A 1 353 ? -34.876 -17.211 25.094 1.00 43.10 353 SER A C 1
ATOM 5403 O O . SER A 1 353 ? -35.453 -18.297 25.226 1.00 44.01 353 SER A O 1
ATOM 5411 N N . GLY A 1 354 ? -34.839 -16.297 26.059 1.00 44.53 354 GLY A N 1
ATOM 5412 C CA . GLY A 1 354 ? -35.345 -16.558 27.386 1.00 45.20 354 GLY A CA 1
ATOM 5413 C C . GLY A 1 354 ? -34.330 -17.141 28.342 1.00 45.44 354 GLY A C 1
ATOM 5414 O O . GLY A 1 354 ? -34.669 -17.380 29.508 1.00 45.77 354 GLY A O 1
ATOM 5418 N N . ARG A 1 355 ? -33.096 -17.383 27.889 1.00 45.28 355 ARG A N 1
ATOM 5419 C CA . ARG A 1 355 ? -32.084 -17.957 28.770 1.00 45.32 355 ARG A CA 1
ATOM 5420 C C . ARG A 1 355 ? -31.798 -17.045 29.955 1.00 45.54 355 ARG A C 1
ATOM 5421 O O . ARG A 1 355 ? -31.460 -17.527 31.042 1.00 45.73 355 ARG A O 1
ATOM 5433 N N . GLN A 1 356 ? -31.931 -15.732 29.769 1.00 44.75 356 GLN A N 1
ATOM 5434 C CA . GLN A 1 356 ? -31.730 -14.768 30.839 1.00 43.94 356 GLN A CA 1
ATOM 5435 C C . GLN A 1 356 ? -32.771 -13.667 30.724 1.00 41.82 356 GLN A C 1
ATOM 5436 O O . GLN A 1 356 ? -33.296 -13.395 29.643 1.00 42.06 356 GLN A O 1
ATOM 5450 N N A THR A 1 357 ? -33.050 -13.032 31.856 0.03 41.83 357 THR A N 1
ATOM 5451 N N B THR A 1 357 ? -33.077 -13.039 31.856 0.97 39.84 357 THR A N 1
ATOM 5452 C CA A THR A 1 357 ? -33.876 -11.838 31.876 0.03 41.60 357 THR A CA 1
ATOM 5453 C CA B THR A 1 357 ? -33.908 -11.848 31.816 0.97 37.77 357 THR A CA 1
ATOM 5454 C C A THR A 1 357 ? -33.118 -10.678 31.228 0.03 40.06 357 THR A C 1
ATOM 5455 C C B THR A 1 357 ? -33.133 -10.712 31.163 0.97 37.83 357 THR A C 1
ATOM 5456 O O A THR A 1 357 ? -31.886 -10.672 31.162 0.03 40.20 357 THR A O 1
ATOM 5457 O O B THR A 1 357 ? -31.907 -10.752 31.040 0.97 37.20 357 THR A O 1
ATOM 5478 N N . VAL A 1 358 ? -33.869 -9.686 30.735 1.00 38.45 358 VAL A N 1
ATOM 5479 C CA . VAL A 1 358 ? -33.225 -8.514 30.143 1.00 36.65 358 VAL A CA 1
ATOM 5480 C C . VAL A 1 358 ? -32.264 -7.879 31.138 1.00 34.73 358 VAL A C 1
ATOM 5481 O O . VAL A 1 358 ? -31.143 -7.490 30.782 1.00 34.26 358 VAL A O 1
ATOM 5494 N N . ASP A 1 359 ? -32.689 -7.748 32.394 1.00 35.12 359 ASP A N 1
ATOM 5495 C CA . ASP A 1 359 ? -31.843 -7.111 33.398 1.00 35.24 359 ASP A CA 1
ATOM 5496 C C . ASP A 1 359 ? -30.557 -7.898 33.607 1.00 34.03 359 ASP A C 1
ATOM 5497 O O . ASP A 1 359 ? -29.462 -7.327 33.611 1.00 33.14 359 ASP A O 1
ATOM 5506 N N . ALA A 1 360 ? -30.666 -9.221 33.760 1.00 33.36 360 ALA A N 1
ATOM 5507 C CA . ALA A 1 360 ? -29.474 -10.032 33.990 1.00 32.43 360 ALA A CA 1
ATOM 5508 C C . ALA A 1 360 ? -28.583 -10.076 32.753 1.00 31.45 360 ALA A C 1
ATOM 5509 O O . ALA A 1 360 ? -27.356 -10.001 32.868 1.00 32.21 360 ALA A O 1
ATOM 5516 N N . ALA A 1 361 ? -29.178 -10.202 31.565 1.00 29.63 361 ALA A N 1
ATOM 5517 C CA . ALA A 1 361 ? -28.383 -10.239 30.340 1.00 28.36 361 ALA A CA 1
ATOM 5518 C C . ALA A 1 361 ? -27.578 -8.957 30.166 1.00 27.32 361 ALA A C 1
ATOM 5519 O O . ALA A 1 361 ? -26.383 -8.999 29.838 1.00 26.63 361 ALA A O 1
ATOM 5526 N N . LEU A 1 362 ? -28.207 -7.803 30.390 1.00 26.04 362 LEU A N 1
ATOM 5527 C CA . LEU A 1 362 ? -27.510 -6.538 30.192 1.00 26.47 362 LEU A CA 1
ATOM 5528 C C . LEU A 1 362 ? -26.570 -6.203 31.338 1.00 26.12 362 LEU A C 1
ATOM 5529 O O . LEU A 1 362 ? -25.540 -5.558 31.115 1.00 25.59 362 LEU A O 1
ATOM 5545 N N . ALA A 1 363 ? -26.897 -6.611 32.564 1.00 26.24 363 ALA A N 1
ATOM 5546 C CA . ALA A 1 363 ? -25.936 -6.459 33.652 1.00 25.45 363 ALA A CA 1
ATOM 5547 C C . ALA A 1 363 ? -24.646 -7.203 33.335 1.00 24.59 363 ALA A C 1
ATOM 5548 O O . ALA A 1 363 ? -23.548 -6.670 33.534 1.00 24.00 363 ALA A O 1
ATOM 5555 N N . ALA A 1 364 ? -24.758 -8.431 32.823 1.00 25.37 364 ALA A N 1
ATOM 5556 C CA . ALA A 1 364 ? -23.572 -9.180 32.427 1.00 26.67 364 ALA A CA 1
ATOM 5557 C C . ALA A 1 364 ? -22.839 -8.492 31.282 1.00 26.86 364 ALA A C 1
ATOM 5558 O O . ALA A 1 364 ? -21.604 -8.439 31.274 1.00 26.28 364 ALA A O 1
ATOM 5565 N N . ALA A 1 365 ? -23.576 -7.952 30.308 1.00 25.36 365 ALA A N 1
ATOM 5566 C CA . ALA A 1 365 ? -22.925 -7.311 29.166 1.00 25.20 365 ALA A CA 1
ATOM 5567 C C . ALA A 1 365 ? -22.207 -6.034 29.584 1.00 25.89 365 ALA A C 1
ATOM 5568 O O . ALA A 1 365 ? -21.126 -5.721 29.071 1.00 25.54 365 ALA A O 1
ATOM 5575 N N . GLN A 1 366 ? -22.811 -5.274 30.494 1.00 25.48 366 GLN A N 1
ATOM 5576 C CA . GLN A 1 366 ? -22.162 -4.092 31.047 1.00 27.06 366 GLN A CA 1
ATOM 5577 C C . GLN A 1 366 ? -20.809 -4.450 31.653 1.00 26.48 366 GLN A C 1
ATOM 5578 O O . GLN A 1 366 ? -19.802 -3.769 31.406 1.00 27.40 366 GLN A O 1
ATOM 5592 N N . THR A 1 367 ? -20.756 -5.535 32.427 1.00 26.33 367 THR A N 1
ATOM 5593 C CA . THR A 1 367 ? -19.491 -5.963 33.013 1.00 27.02 367 THR A CA 1
ATOM 5594 C C . THR A 1 367 ? -18.522 -6.440 31.935 1.00 25.81 367 THR A C 1
ATOM 5595 O O . THR A 1 367 ? -17.341 -6.073 31.943 1.00 25.89 367 THR A O 1
ATOM 5606 N N . ASN A 1 368 ? -19.002 -7.262 30.997 1.00 25.34 368 ASN A N 1
ATOM 5607 C CA . ASN A 1 368 ? -18.114 -7.841 29.992 1.00 25.35 368 ASN A CA 1
ATOM 5608 C C . ASN A 1 368 ? -17.553 -6.770 29.061 1.00 23.82 368 ASN A C 1
ATOM 5609 O O . ASN A 1 368 ? -16.403 -6.861 28.616 1.00 24.53 368 ASN A O 1
ATOM 5620 N N . ALA A 1 369 ? -18.352 -5.750 28.751 1.00 22.06 369 ALA A N 1
ATOM 5621 C CA . ALA A 1 369 ? -17.904 -4.706 27.838 1.00 22.80 369 ALA A CA 1
ATOM 5622 C C . ALA A 1 369 ? -16.763 -3.891 28.432 1.00 23.70 369 ALA A C 1
ATOM 5623 O O . ALA A 1 369 ? -15.917 -3.377 27.690 1.00 24.19 369 ALA A O 1
ATOM 5630 N N . ALA A 1 370 ? -16.730 -3.747 29.754 1.00 25.70 370 ALA A N 1
ATOM 5631 C CA . ALA A 1 370 ? -15.707 -2.962 30.430 1.00 26.92 370 ALA A CA 1
ATOM 5632 C C . ALA A 1 370 ? -14.557 -3.813 30.928 1.00 26.33 370 ALA A C 1
ATOM 5633 O O . ALA A 1 370 ? -13.574 -3.263 31.430 1.00 28.29 370 ALA A O 1
ATOM 5640 N N . ALA A 1 371 ? -14.652 -5.131 30.798 1.00 26.21 371 ALA A N 1
ATOM 5641 C CA . ALA A 1 371 ? -13.636 -6.004 31.351 1.00 25.72 371 ALA A CA 1
ATOM 5642 C C . ALA A 1 371 ? -12.372 -5.945 30.503 1.00 26.20 371 ALA A C 1
ATOM 5643 O O . ALA A 1 371 ? -12.367 -5.456 29.370 1.00 27.79 371 ALA A O 1
ATOM 5650 N N . ALA A 1 372 ? -11.289 -6.465 31.072 1.00 25.84 372 ALA A N 1
ATOM 5651 C CA . ALA A 1 372 ? -10.005 -6.452 30.390 1.00 26.75 372 ALA A CA 1
ATOM 5652 C C . ALA A 1 372 ? -10.162 -7.028 28.992 1.00 27.09 372 ALA A C 1
ATOM 5653 O O . ALA A 1 372 ? -10.779 -8.080 28.809 1.00 27.71 372 ALA A O 1
ATOM 5660 N N . SER A 1 373 ? -9.616 -6.325 28.005 1.00 28.07 373 SER A N 1
ATOM 5661 C CA . SER A 1 373 ? -9.703 -6.791 26.634 1.00 27.26 373 SER A CA 1
ATOM 5662 C C . SER A 1 373 ? -8.876 -8.058 26.458 1.00 27.94 373 SER A C 1
ATOM 5663 O O . SER A 1 373 ? -8.039 -8.407 27.294 1.00 27.20 373 SER A O 1
ATOM 5671 N N . GLU A 1 374 ? -9.127 -8.759 25.351 1.00 26.79 374 GLU A N 1
ATOM 5672 C CA . GLU A 1 374 ? -8.307 -9.921 25.033 1.00 29.17 374 GLU A CA 1
ATOM 5673 C C . GLU A 1 374 ? -6.856 -9.511 24.826 1.00 28.94 374 GLU A C 1
ATOM 5674 O O . GLU A 1 374 ? -5.935 -10.253 25.188 1.00 28.53 374 GLU A O 1
ATOM 5686 N N . PHE A 1 375 ? -6.632 -8.325 24.255 1.00 28.40 375 PHE A N 1
ATOM 5687 C CA . PHE A 1 375 ? -5.270 -7.836 24.074 1.00 26.98 375 PHE A CA 1
ATOM 5688 C C . PHE A 1 375 ? -4.580 -7.623 25.413 1.00 26.19 375 PHE A C 1
ATOM 5689 O O . PHE A 1 375 ? -3.411 -7.997 25.590 1.00 26.11 375 PHE A O 1
ATOM 5706 N N . GLU A 1 376 ? -5.275 -7.007 26.368 1.00 25.42 376 GLU A N 1
ATOM 5707 C CA . GLU A 1 376 ? -4.665 -6.756 27.669 1.00 25.13 376 GLU A CA 1
ATOM 5708 C C . GLU A 1 376 ? -4.347 -8.064 28.380 1.00 25.30 376 GLU A C 1
ATOM 5709 O O . GLU A 1 376 ? -3.259 -8.229 28.937 1.00 24.33 376 GLU A O 1
ATOM 5721 N N . LYS A 1 377 ? -5.285 -9.014 28.366 1.00 25.77 377 LYS A N 1
ATOM 5722 C CA . LYS A 1 377 ? -5.054 -10.282 29.052 1.00 25.82 377 LYS A CA 1
ATOM 5723 C C . LYS A 1 377 ? -3.898 -11.048 28.423 1.00 24.14 377 LYS A C 1
ATOM 5724 O O . LYS A 1 377 ? -3.052 -11.607 29.132 1.00 23.87 377 LYS A O 1
ATOM 5743 N N . ALA A 1 378 ? -3.842 -11.085 27.090 1.00 23.81 378 ALA A N 1
ATOM 5744 C CA . ALA A 1 378 ? -2.745 -11.772 26.419 1.00 23.69 378 ALA A CA 1
ATOM 5745 C C . ALA A 1 378 ? -1.418 -11.084 26.702 1.00 24.13 378 ALA A C 1
ATOM 5746 O O . ALA A 1 378 ? -0.403 -11.751 26.940 1.00 24.68 378 ALA A O 1
ATOM 5753 N N . LYS A 1 379 ? -1.409 -9.749 26.689 1.00 23.29 379 LYS A N 1
ATOM 5754 C CA . LYS A 1 379 ? -0.190 -9.013 27.001 1.00 21.87 379 LYS A CA 1
ATOM 5755 C C . LYS A 1 379 ? 0.281 -9.316 28.416 1.00 21.71 379 LYS A C 1
ATOM 5756 O O . LYS A 1 379 ? 1.467 -9.572 28.644 1.00 21.61 379 LYS A O 1
ATOM 5775 N N . ILE A 1 380 ? -0.632 -9.275 29.389 1.00 20.51 380 ILE A N 1
ATOM 5776 C CA . ILE A 1 380 ? -0.251 -9.562 30.771 1.00 22.15 380 ILE A CA 1
ATOM 5777 C C . ILE A 1 380 ? 0.376 -10.945 30.872 1.00 22.63 380 ILE A C 1
ATOM 5778 O O . ILE A 1 380 ? 1.409 -11.128 31.520 1.00 22.62 380 ILE A O 1
ATOM 5794 N N . ASN A 1 381 ? -0.241 -11.944 30.237 1.00 22.55 381 ASN A N 1
ATOM 5795 C CA . ASN A 1 381 ? 0.302 -13.297 30.309 1.00 23.16 381 ASN A CA 1
ATOM 5796 C C . ASN A 1 381 ? 1.687 -13.365 29.679 1.00 22.73 381 ASN A C 1
ATOM 5797 O O . ASN A 1 381 ? 2.590 -14.015 30.217 1.00 22.26 381 ASN A O 1
ATOM 5808 N N . ALA A 1 382 ? 1.870 -12.705 28.533 1.00 22.29 382 ALA A N 1
ATOM 5809 C CA . ALA A 1 382 ? 3.146 -12.772 27.832 1.00 22.91 382 ALA A CA 1
ATOM 5810 C C . ALA A 1 382 ? 4.233 -12.028 28.594 1.00 22.06 382 ALA A C 1
ATOM 5811 O O . ALA A 1 382 ? 5.384 -12.482 28.650 1.00 21.95 382 ALA A O 1
ATOM 5818 N N . VAL A 1 383 ? 3.899 -10.874 29.172 1.00 21.37 383 VAL A N 1
ATOM 5819 C CA . VAL A 1 383 ? 4.875 -10.173 29.998 1.00 21.55 383 VAL A CA 1
ATOM 5820 C C . VAL A 1 383 ? 5.188 -10.979 31.248 1.00 21.59 383 VAL A C 1
ATOM 5821 O O . VAL A 1 383 ? 6.339 -11.041 31.686 1.00 21.33 383 VAL A O 1
ATOM 5834 N N . ARG A 1 384 ? 4.176 -11.599 31.855 1.00 20.75 384 ARG A N 1
ATOM 5835 C CA . ARG A 1 384 ? 4.450 -12.404 33.038 1.00 21.55 384 ARG A CA 1
ATOM 5836 C C . ARG A 1 384 ? 5.368 -13.571 32.701 1.00 21.16 384 ARG A C 1
ATOM 5837 O O . ARG A 1 384 ? 6.219 -13.947 33.510 1.00 20.51 384 ARG A O 1
ATOM 5858 N N . ALA A 1 385 ? 5.216 -14.155 31.510 1.00 20.89 385 ALA A N 1
ATOM 5859 C CA . ALA A 1 385 ? 6.108 -15.237 31.103 1.00 21.89 385 ALA A CA 1
ATOM 5860 C C . ALA A 1 385 ? 7.557 -14.770 31.072 1.00 21.43 385 ALA A C 1
ATOM 5861 O O . ALA A 1 385 ? 8.462 -15.496 31.505 1.00 21.26 385 ALA A O 1
ATOM 5868 N N . ALA A 1 386 ? 7.796 -13.559 30.563 1.00 21.56 386 ALA A N 1
ATOM 5869 C CA . ALA A 1 386 ? 9.149 -13.012 30.561 1.00 20.60 386 ALA A CA 1
ATOM 5870 C C . ALA A 1 386 ? 9.643 -12.760 31.979 1.00 20.00 386 ALA A C 1
ATOM 5871 O O . ALA A 1 386 ? 10.819 -13.006 32.288 1.00 19.51 386 ALA A O 1
ATOM 5878 N N . LEU A 1 387 ? 8.767 -12.267 32.859 1.00 19.07 387 LEU A N 1
ATOM 5879 C CA . LEU A 1 387 ? 9.148 -12.112 34.260 1.00 19.53 387 LEU A CA 1
ATOM 5880 C C . LEU A 1 387 ? 9.553 -13.447 34.869 1.00 19.61 387 LEU A C 1
ATOM 5881 O O . LEU A 1 387 ? 10.543 -13.523 35.606 1.00 20.46 387 LEU A O 1
ATOM 5897 N N . LEU A 1 388 ? 8.806 -14.512 34.571 1.00 19.82 388 LEU A N 1
ATOM 5898 C CA . LEU A 1 388 ? 9.148 -15.834 35.086 1.00 19.46 388 LEU A CA 1
ATOM 5899 C C . LEU A 1 388 ? 10.512 -16.286 34.591 1.00 21.14 388 LEU A C 1
ATOM 5900 O O . LEU A 1 388 ? 11.280 -16.899 35.342 1.00 21.25 388 LEU A O 1
ATOM 5916 N N . GLU A 1 389 ? 10.836 -16.003 33.329 1.00 22.38 389 GLU A N 1
ATOM 5917 C CA . GLU A 1 389 ? 12.150 -16.383 32.821 1.00 22.07 389 GLU A CA 1
ATOM 5918 C C . GLU A 1 389 ? 13.259 -15.641 33.561 1.00 20.88 389 GLU A C 1
ATOM 5919 O O . GLU A 1 389 ? 14.300 -16.226 33.888 1.00 21.29 389 GLU A O 1
ATOM 5931 N N . ASN A 1 390 ? 13.047 -14.355 33.844 1.00 19.09 390 ASN A N 1
ATOM 5932 C CA . ASN A 1 390 ? 14.020 -13.592 34.621 1.00 19.06 390 ASN A CA 1
ATOM 5933 C C . ASN A 1 390 ? 14.098 -14.085 36.058 1.00 18.61 390 ASN A C 1
ATOM 5934 O O . ASN A 1 390 ? 15.179 -14.098 36.652 1.00 19.44 390 ASN A O 1
ATOM 5945 N N . ALA A 1 391 ? 12.966 -14.486 36.640 1.00 18.79 391 ALA A N 1
ATOM 5946 C CA . ALA A 1 391 ? 12.986 -15.017 38.000 1.00 19.67 391 ALA A CA 1
ATOM 5947 C C . ALA A 1 391 ? 13.803 -16.299 38.069 1.00 19.89 391 ALA A C 1
ATOM 5948 O O . ALA A 1 391 ? 14.514 -16.536 39.054 1.00 20.66 391 ALA A O 1
ATOM 5955 N N . HIS A 1 392 ? 13.705 -17.138 37.034 1.00 20.30 392 HIS A N 1
ATOM 5956 C CA . HIS A 1 392 ? 14.519 -18.346 36.965 1.00 20.87 392 HIS A CA 1
ATOM 5957 C C . HIS A 1 392 ? 15.996 -17.988 37.012 1.00 20.82 392 HIS A C 1
ATOM 5958 O O . HIS A 1 392 ? 16.779 -18.617 37.731 1.00 20.64 392 HIS A O 1
ATOM 5972 N N . PHE A 1 393 ? 16.393 -16.973 36.240 1.00 20.38 393 PHE A N 1
ATOM 5973 C CA . PHE A 1 393 ? 17.763 -16.479 36.306 1.00 21.05 393 PHE A CA 1
ATOM 5974 C C . PHE A 1 393 ? 18.118 -16.014 37.715 1.00 19.37 393 PHE A C 1
ATOM 5975 O O . PHE A 1 393 ? 19.201 -16.324 38.223 1.00 19.00 393 PHE A O 1
ATOM 5992 N N . MET A 1 394 ? 17.231 -15.242 38.353 1.00 18.95 394 MET A N 1
ATOM 5993 C CA . MET A 1 394 ? 17.529 -14.741 39.695 1.00 19.26 394 MET A CA 1
ATOM 5994 C C . MET A 1 394 ? 17.835 -15.880 40.657 1.00 18.39 394 MET A C 1
ATOM 5995 O O . MET A 1 394 ? 18.733 -15.763 41.497 1.00 18.51 394 MET A O 1
ATOM 6009 N N . GLU A 1 395 ? 17.091 -16.986 40.563 1.00 18.77 395 GLU A N 1
ATOM 6010 C CA . GLU A 1 395 ? 17.331 -18.114 41.459 1.00 19.05 395 GLU A CA 1
ATOM 6011 C C . GLU A 1 395 ? 18.611 -18.856 41.085 1.00 19.13 395 GLU A C 1
ATOM 6012 O O . GLU A 1 395 ? 19.308 -19.375 41.966 1.00 19.42 395 GLU A O 1
ATOM 6024 N N . LYS A 1 396 ? 18.944 -18.898 39.793 1.00 19.18 396 LYS A N 1
ATOM 6025 C CA . LYS A 1 396 ? 20.236 -19.429 39.371 1.00 20.14 396 LYS A CA 1
ATOM 6026 C C . LYS A 1 396 ? 21.367 -18.572 39.926 1.00 19.56 396 LYS A C 1
ATOM 6027 O O . LYS A 1 396 ? 22.360 -19.088 40.458 1.00 20.70 396 LYS A O 1
ATOM 6046 N N . PHE A 1 397 ? 21.228 -17.250 39.804 1.00 18.36 397 PHE A N 1
ATOM 6047 C CA . PHE A 1 397 ? 22.212 -16.328 40.354 1.00 20.28 397 PHE A CA 1
ATOM 6048 C C . PHE A 1 397 ? 22.329 -16.487 41.861 1.00 20.27 397 PHE A C 1
ATOM 6049 O O . PHE A 1 397 ? 23.433 -16.431 42.414 1.00 19.88 397 PHE A O 1
ATOM 6066 N N . TYR A 1 398 ? 21.203 -16.677 42.549 1.00 19.71 398 TYR A N 1
ATOM 6067 C CA . TYR A 1 398 ? 21.252 -16.822 43.999 1.00 20.47 398 TYR A CA 1
ATOM 6068 C C . TYR A 1 398 ? 22.059 -18.050 44.395 1.00 19.46 398 TYR A C 1
ATOM 6069 O O . TYR A 1 398 ? 22.888 -17.997 45.312 1.00 20.61 398 TYR A O 1
ATOM 6087 N N . LEU A 1 399 ? 21.813 -19.179 43.733 1.00 20.59 399 LEU A N 1
ATOM 6088 C CA . LEU A 1 399 ? 22.582 -20.373 44.058 1.00 21.10 399 LEU A CA 1
ATOM 6089 C C . LEU A 1 399 ? 24.069 -20.146 43.820 1.00 21.74 399 LEU A C 1
ATOM 6090 O O . LEU A 1 399 ? 24.910 -20.650 44.574 1.00 22.94 399 LEU A O 1
ATOM 6106 N N . GLN A 1 400 ? 24.414 -19.373 42.788 1.00 21.20 400 GLN A N 1
ATOM 6107 C CA . GLN A 1 400 ? 25.822 -19.141 42.471 1.00 22.55 400 GLN A CA 1
ATOM 6108 C C . GLN A 1 400 ? 26.486 -18.192 43.457 1.00 22.57 400 GLN A C 1
ATOM 6109 O O . GLN A 1 400 ? 27.705 -18.270 43.655 1.00 24.19 400 GLN A O 1
ATOM 6123 N N . ASN A 1 401 ? 25.721 -17.293 44.074 1.00 22.89 401 ASN A N 1
ATOM 6124 C CA . ASN A 1 401 ? 26.288 -16.168 44.805 1.00 23.72 401 ASN A CA 1
ATOM 6125 C C . ASN A 1 401 ? 25.829 -16.038 46.248 1.00 24.99 401 ASN A C 1
ATOM 6126 O O . ASN A 1 401 ? 26.464 -15.295 47.006 1.00 25.98 401 ASN A O 1
ATOM 6137 N N . GLY A 1 402 ? 24.768 -16.725 46.656 1.00 24.27 402 GLY A N 1
ATOM 6138 C CA . GLY A 1 402 ? 24.261 -16.616 48.007 1.00 24.12 402 GLY A CA 1
ATOM 6139 C C . GLY A 1 402 ? 23.423 -15.389 48.277 1.00 24.40 402 GLY A C 1
ATOM 6140 O O . GLY A 1 402 ? 23.070 -15.144 49.437 1.00 26.80 402 GLY A O 1
ATOM 6144 N N . ARG A 1 403 ? 23.094 -14.616 47.245 1.00 22.23 403 ARG A N 1
ATOM 6145 C CA . ARG A 1 403 ? 22.258 -13.431 47.364 1.00 23.55 403 ARG A CA 1
ATOM 6146 C C . ARG A 1 403 ? 21.731 -13.090 45.978 1.00 21.78 403 ARG A C 1
ATOM 6147 O O . ARG A 1 403 ? 22.168 -13.653 44.971 1.00 21.53 403 ARG A O 1
ATOM 6165 N N . PHE A 1 404 ? 20.791 -12.146 45.936 1.00 20.99 404 PHE A N 1
ATOM 6166 C CA . PHE A 1 404 ? 20.211 -11.714 44.674 1.00 20.67 404 PHE A CA 1
ATOM 6167 C C . PHE A 1 404 ? 20.915 -10.507 44.068 1.00 22.78 404 PHE A C 1
ATOM 6168 O O . PHE A 1 404 ? 20.728 -10.240 42.879 1.00 24.76 404 PHE A O 1
ATOM 6185 N N . LYS A 1 405 ? 21.729 -9.788 44.839 1.00 22.58 405 LYS A N 1
ATOM 6186 C CA . LYS A 1 405 ? 22.412 -8.599 44.351 1.00 23.24 405 LYS A CA 1
ATOM 6187 C C . LYS A 1 405 ? 23.800 -8.955 43.837 1.00 23.05 405 LYS A C 1
ATOM 6188 O O . LYS A 1 405 ? 24.434 -9.905 44.305 1.00 23.22 405 LYS A O 1
ATOM 6207 N N . GLN A 1 406 ? 24.264 -8.181 42.855 1.00 23.41 406 GLN A N 1
ATOM 6208 C CA . GLN A 1 406 ? 25.626 -8.335 42.358 1.00 23.94 406 GLN A CA 1
ATOM 6209 C C . GLN A 1 406 ? 26.622 -7.711 43.323 1.00 24.25 406 GLN A C 1
ATOM 6210 O O . GLN A 1 406 ? 27.617 -8.340 43.698 1.00 24.84 406 GLN A O 1
ATOM 6224 N N . THR A 1 407 ? 26.372 -6.467 43.716 1.00 23.23 407 THR A N 1
ATOM 6225 C CA . THR A 1 407 ? 27.118 -5.792 44.764 1.00 25.42 407 THR A CA 1
ATOM 6226 C C . THR A 1 407 ? 26.120 -5.051 45.633 1.00 25.99 407 THR A C 1
ATOM 6227 O O . THR A 1 407 ? 24.920 -5.046 45.357 1.00 25.84 407 THR A O 1
ATOM 6238 N N . SER A 1 408 ? 26.624 -4.383 46.676 1.00 27.56 408 SER A N 1
ATOM 6239 C CA . SER A 1 408 ? 25.727 -3.722 47.613 1.00 30.45 408 SER A CA 1
ATOM 6240 C C . SER A 1 408 ? 24.883 -2.654 46.936 1.00 30.16 408 SER A C 1
ATOM 6241 O O . SER A 1 408 ? 23.802 -2.325 47.443 1.00 32.89 408 SER A O 1
ATOM 6249 N N . THR A 1 409 ? 25.336 -2.115 45.801 1.00 28.73 409 THR A N 1
ATOM 6250 C CA . THR A 1 409 ? 24.611 -1.054 45.112 1.00 29.29 409 THR A CA 1
ATOM 6251 C C . THR A 1 409 ? 24.237 -1.418 43.677 1.00 30.51 409 THR A C 1
ATOM 6252 O O . THR A 1 409 ? 23.828 -0.531 42.918 1.00 31.97 409 THR A O 1
ATOM 6263 N N . LYS A 1 410 ? 24.324 -2.696 43.291 1.00 30.75 410 LYS A N 1
ATOM 6264 C CA . LYS A 1 410 ? 24.126 -3.094 41.899 1.00 30.56 410 LYS A CA 1
ATOM 6265 C C . LYS A 1 410 ? 23.407 -4.435 41.806 1.00 27.31 410 LYS A C 1
ATOM 6266 O O . LYS A 1 410 ? 23.826 -5.410 42.435 1.00 27.47 410 LYS A O 1
ATOM 6278 N N . TRP A 1 411 ? 22.321 -4.485 40.995 1.00 24.77 411 TRP A N 1
ATOM 6279 C CA . TRP A 1 411 ? 21.640 -5.735 40.684 1.00 24.88 411 TRP A CA 1
ATOM 6280 C C . TRP A 1 411 ? 22.338 -6.447 39.524 1.00 25.52 411 TRP A C 1
ATOM 6281 O O . TRP A 1 411 ? 22.983 -5.803 38.693 1.00 27.42 411 TRP A O 1
ATOM 6302 N N . PRO A 1 412 ? 22.201 -7.769 39.426 1.00 25.87 412 PRO A N 1
ATOM 6303 C CA . PRO A 1 412 ? 22.767 -8.479 38.274 1.00 25.97 412 PRO A CA 1
ATOM 6304 C C . PRO A 1 412 ? 22.012 -8.157 36.994 1.00 25.40 412 PRO A C 1
ATOM 6305 O O . PRO A 1 412 ? 20.831 -7.807 37.015 1.00 25.71 412 PRO A O 1
ATOM 6316 N N . SER A 1 413 ? 22.714 -8.298 35.870 1.00 27.85 413 SER A N 1
ATOM 6317 C CA . SER A 1 413 ? 22.147 -8.034 34.555 1.00 28.25 413 SER A CA 1
ATOM 6318 C C . SER A 1 413 ? 21.212 -9.174 34.158 1.00 27.21 413 SER A C 1
ATOM 6319 O O . SER A 1 413 ? 21.591 -10.348 34.217 1.00 27.58 413 SER A O 1
ATOM 6327 N N . LEU A 1 414 ? 19.921 -8.809 33.733 1.00 25.26 414 LEU A N 1
ATOM 6328 C CA . LEU A 1 414 ? 18.893 -9.807 33.477 1.00 24.59 414 LEU A CA 1
ATOM 6329 C C . LEU A 1 414 ? 18.992 -10.338 32.049 1.00 24.80 414 LEU A C 1
ATOM 6330 O O . LEU A 1 414 ? 19.447 -9.629 31.145 1.00 26.73 414 LEU A O 1
ATOM 6346 N N . PRO A 1 415 ? 18.568 -11.591 31.809 1.00 25.13 415 PRO A N 1
ATOM 6347 C CA . PRO A 1 415 ? 18.637 -12.137 30.444 1.00 26.07 415 PRO A CA 1
ATOM 6348 C C . PRO A 1 415 ? 17.565 -11.603 29.506 1.00 26.45 415 PRO A C 1
ATOM 6349 O O . PRO A 1 415 ? 17.788 -11.545 28.294 1.00 27.32 415 PRO A O 1
ATOM 6360 N N . ILE A 1 416 ? 16.407 -11.222 30.040 1.00 25.22 416 ILE A N 1
ATOM 6361 C CA . ILE A 1 416 ? 15.288 -10.723 29.235 1.00 25.58 416 ILE A CA 1
ATOM 6362 C C . ILE A 1 416 ? 15.009 -9.301 29.710 1.00 25.46 416 ILE A C 1
ATOM 6363 O O . ILE A 1 416 ? 14.227 -9.079 30.639 1.00 26.15 416 ILE A O 1
ATOM 6379 N N . LYS A 1 417 ? 15.646 -8.320 29.067 1.00 24.53 417 LYS A N 1
ATOM 6380 C CA . LYS A 1 417 ? 15.502 -6.924 29.460 1.00 24.75 417 LYS A CA 1
ATOM 6381 C C . LYS A 1 417 ? 14.373 -6.212 28.729 1.00 25.04 417 LYS A C 1
ATOM 6382 O O . LYS A 1 417 ? 13.923 -5.160 29.196 1.00 24.41 417 LYS A O 1
ATOM 6401 N N . GLU A 1 418 ? 13.924 -6.750 27.593 1.00 25.38 418 GLU A N 1
ATOM 6402 C CA . GLU A 1 418 ? 12.767 -6.244 26.867 1.00 26.92 418 GLU A CA 1
ATOM 6403 C C . GLU A 1 418 ? 11.998 -7.431 26.320 1.00 27.45 418 GLU A C 1
ATOM 6404 O O . GLU A 1 418 ? 12.595 -8.380 25.803 1.00 29.09 418 GLU A O 1
ATOM 6416 N N . ALA A 1 419 ? 10.675 -7.363 26.420 1.00 26.50 419 ALA A N 1
ATOM 6417 C CA . ALA A 1 419 ? 9.813 -8.391 25.861 1.00 25.67 419 ALA A CA 1
ATOM 6418 C C . ALA A 1 419 ? 8.423 -7.802 25.714 1.00 25.33 419 ALA A C 1
ATOM 6419 O O . ALA A 1 419 ? 7.960 -7.079 26.599 1.00 25.07 419 ALA A O 1
ATOM 6426 N N . GLU A 1 420 ? 7.777 -8.103 24.587 1.00 26.20 420 GLU A N 1
ATOM 6427 C CA . GLU A 1 420 ? 6.370 -7.764 24.377 1.00 27.79 420 GLU A CA 1
ATOM 6428 C C . GLU A 1 420 ? 6.117 -6.260 24.467 1.00 26.48 420 GLU A C 1
ATOM 6429 O O . GLU A 1 420 ? 5.007 -5.828 24.779 1.00 27.10 420 GLU A O 1
ATOM 6441 N N . GLY A 1 421 ? 7.131 -5.447 24.189 1.00 26.55 421 GLY A N 1
ATOM 6442 C CA . GLY A 1 421 ? 6.976 -4.010 24.273 1.00 27.27 421 GLY A CA 1
ATOM 6443 C C . GLY A 1 421 ? 7.117 -3.434 25.662 1.00 25.51 421 GLY A C 1
ATOM 6444 O O . GLY A 1 421 ? 6.740 -2.275 25.877 1.00 25.71 421 GLY A O 1
ATOM 6448 N N . PHE A 1 422 ? 7.636 -4.207 26.611 1.00 24.45 422 PHE A N 1
ATOM 6449 C CA . PHE A 1 422 ? 7.916 -3.744 27.961 1.00 23.27 422 PHE A CA 1
ATOM 6450 C C . PHE A 1 422 ? 9.404 -3.878 28.240 1.00 24.41 422 PHE A C 1
ATOM 6451 O O . PHE A 1 422 ? 10.038 -4.849 27.816 1.00 25.59 422 PHE A O 1
ATOM 6468 N N . CYS A 1 423 ? 9.949 -2.921 28.980 1.00 23.46 423 CYS A N 1
ATOM 6469 C CA . CYS A 1 423 ? 11.261 -3.093 29.579 1.00 23.85 423 CYS A CA 1
ATOM 6470 C C . CYS A 1 423 ? 11.089 -3.695 30.968 1.00 22.38 423 CYS A C 1
ATOM 6471 O O . CYS A 1 423 ? 10.074 -3.481 31.639 1.00 23.53 423 CYS A O 1
ATOM 6478 N N . ILE A 1 424 ? 12.079 -4.479 31.386 1.00 21.39 424 ILE A N 1
ATOM 6479 C CA . ILE A 1 424 ? 12.014 -5.224 32.637 1.00 20.98 424 ILE A CA 1
ATOM 6480 C C . ILE A 1 424 ? 13.266 -4.915 33.441 1.00 20.66 424 ILE A C 1
ATOM 6481 O O . ILE A 1 424 ? 14.381 -4.995 32.913 1.00 21.51 424 ILE A O 1
ATOM 6497 N N . ARG A 1 425 ? 13.080 -4.568 34.712 1.00 21.15 425 ARG A N 1
ATOM 6498 C CA . ARG A 1 425 ? 14.182 -4.275 35.611 1.00 21.78 425 ARG A CA 1
ATOM 6499 C C . ARG A 1 425 ? 13.858 -4.806 36.993 1.00 21.18 425 ARG A C 1
ATOM 6500 O O . ARG A 1 425 ? 12.706 -5.086 37.322 1.00 21.43 425 ARG A O 1
ATOM 6521 N N . LEU A 1 426 ? 14.892 -4.913 37.814 1.00 21.18 426 LEU A N 1
ATOM 6522 C CA . LEU A 1 426 ? 14.674 -5.116 39.232 1.00 22.03 426 LEU A CA 1
ATOM 6523 C C . LEU A 1 426 ? 14.104 -3.844 39.842 1.00 22.26 426 LEU A C 1
ATOM 6524 O O . LEU A 1 426 ? 14.410 -2.730 39.411 1.00 22.03 426 LEU A O 1
ATOM 6540 N N . ASN A 1 427 ? 13.226 -4.023 40.822 1.00 22.98 427 ASN A N 1
ATOM 6541 C CA . ASN A 1 427 ? 12.458 -2.935 41.409 1.00 23.22 427 ASN A CA 1
ATOM 6542 C C . ASN A 1 427 ? 12.990 -2.654 42.803 1.00 23.76 427 ASN A C 1
ATOM 6543 O O . ASN A 1 427 ? 13.105 -3.571 43.624 1.00 24.55 427 ASN A O 1
ATOM 6554 N N . GLY A 1 428 ? 13.334 -1.391 43.054 1.00 24.15 428 GLY A N 1
ATOM 6555 C CA . GLY A 1 428 ? 13.952 -0.992 44.298 1.00 25.88 428 GLY A CA 1
ATOM 6556 C C . GLY A 1 428 ? 15.440 -0.779 44.134 1.00 27.91 428 GLY A C 1
ATOM 6557 O O . GLY A 1 428 ? 16.106 -1.522 43.403 1.00 28.25 428 GLY A O 1
ATOM 6561 N N . ILE A 1 429 ? 15.978 0.243 44.797 1.00 29.36 429 ILE A N 1
ATOM 6562 C CA . ILE A 1 429 ? 17.415 0.464 44.758 1.00 32.35 429 ILE A CA 1
ATOM 6563 C C . ILE A 1 429 ? 18.115 -0.696 45.452 1.00 32.26 429 ILE A C 1
ATOM 6564 O O . ILE A 1 429 ? 17.605 -1.274 46.419 1.00 32.24 429 ILE A O 1
ATOM 6576 N N . ALA A 1 430 ? 19.305 -1.040 44.963 1.00 31.76 430 ALA A N 1
ATOM 6577 C CA . ALA A 1 430 ? 20.014 -2.183 45.523 1.00 32.07 430 ALA A CA 1
ATOM 6578 C C . ALA A 1 430 ? 20.546 -1.896 46.926 1.00 32.08 430 ALA A C 1
ATOM 6579 O O . ALA A 1 430 ? 20.589 -2.803 47.766 1.00 32.83 430 ALA A O 1
ATOM 6586 N N . ARG A 1 431 ? 20.939 -0.656 47.214 1.00 30.79 431 ARG A N 1
ATOM 6587 C CA . ARG A 1 431 ? 21.455 -0.344 48.542 1.00 31.10 431 ARG A CA 1
ATOM 6588 C C . ARG A 1 431 ? 20.408 -0.663 49.600 1.00 31.75 431 ARG A C 1
ATOM 6589 O O . ARG A 1 431 ? 19.246 -0.254 49.492 1.00 32.27 431 ARG A O 1
ATOM 6610 N N . GLY A 1 432 ? 20.826 -1.400 50.628 1.00 33.26 432 GLY A N 1
ATOM 6611 C CA . GLY A 1 432 ? 19.942 -1.780 51.710 1.00 34.14 432 GLY A CA 1
ATOM 6612 C C . GLY A 1 432 ? 18.925 -2.843 51.368 1.00 35.93 432 GLY A C 1
ATOM 6613 O O . GLY A 1 432 ? 18.218 -3.313 52.272 1.00 36.50 432 GLY A O 1
ATOM 6617 N N . ALA A 1 433 ? 18.818 -3.239 50.101 1.00 37.19 433 ALA A N 1
ATOM 6618 C CA . ALA A 1 433 ? 17.875 -4.281 49.726 1.00 37.86 433 ALA A CA 1
ATOM 6619 C C . ALA A 1 433 ? 18.254 -5.589 50.406 1.00 39.28 433 ALA A C 1
ATOM 6620 O O . ALA A 1 433 ? 19.434 -5.939 50.507 1.00 40.24 433 ALA A O 1
ATOM 6627 N N . LEU A 1 434 ? 17.246 -6.308 50.890 1.00 39.77 434 LEU A N 1
ATOM 6628 C CA . LEU A 1 434 ? 17.496 -7.556 51.588 1.00 41.26 434 LEU A CA 1
ATOM 6629 C C . LEU A 1 434 ? 18.021 -8.609 50.619 1.00 42.61 434 LEU A C 1
ATOM 6630 O O . LEU A 1 434 ? 17.797 -8.548 49.406 1.00 42.25 434 LEU A O 1
ATOM 6646 N N . ASP A 1 435 ? 18.735 -9.591 51.173 1.00 43.07 435 ASP A N 1
ATOM 6647 C CA . ASP A 1 435 ? 19.502 -10.498 50.328 1.00 41.99 435 ASP A CA 1
ATOM 6648 C C . ASP A 1 435 ? 18.674 -11.650 49.769 1.00 36.93 435 ASP A C 1
ATOM 6649 O O . ASP A 1 435 ? 19.013 -12.175 48.702 1.00 36.49 435 ASP A O 1
ATOM 6658 N N . SER A 1 436 ? 17.604 -12.065 50.453 1.00 29.46 436 SER A N 1
ATOM 6659 C CA . SER A 1 436 ? 16.819 -13.214 50.017 1.00 27.76 436 SER A CA 1
ATOM 6660 C C . SER A 1 436 ? 15.466 -12.815 49.453 1.00 24.86 436 SER A C 1
ATOM 6661 O O . SER A 1 436 ? 14.547 -13.637 49.438 1.00 25.32 436 SER A O 1
ATOM 6669 N N . LYS A 1 437 ? 15.329 -11.577 48.976 1.00 24.50 437 LYS A N 1
ATOM 6670 C CA . LYS A 1 437 ? 14.111 -11.115 48.328 1.00 24.18 437 LYS A CA 1
ATOM 6671 C C . LYS A 1 437 ? 14.460 -10.329 47.073 1.00 21.80 437 LYS A C 1
ATOM 6672 O O . LYS A 1 437 ? 15.542 -9.748 46.959 1.00 22.19 437 LYS A O 1
ATOM 6691 N N . PHE A 1 438 ? 13.534 -10.326 46.120 1.00 21.08 438 PHE A N 1
ATOM 6692 C CA . PHE A 1 438 ? 13.654 -9.444 44.972 1.00 19.80 438 PHE A CA 1
ATOM 6693 C C . PHE A 1 438 ? 12.278 -9.161 44.400 1.00 19.91 438 PHE A C 1
ATOM 6694 O O . PHE A 1 438 ? 11.305 -9.880 44.657 1.00 19.74 438 PHE A O 1
ATOM 6711 N N A MET A 1 439 ? 12.226 -8.105 43.594 0.56 19.43 439 MET A N 1
ATOM 6712 N N B MET A 1 439 ? 12.200 -8.072 43.645 0.44 20.02 439 MET A N 1
ATOM 6713 C CA A MET A 1 439 ? 11.027 -7.701 42.881 0.56 20.24 439 MET A CA 1
ATOM 6714 C CA B MET A 1 439 ? 11.018 -7.739 42.870 0.44 21.17 439 MET A CA 1
ATOM 6715 C C A MET A 1 439 ? 11.413 -7.344 41.457 0.56 20.18 439 MET A C 1
ATOM 6716 C C B MET A 1 439 ? 11.445 -7.394 41.456 0.44 20.56 439 MET A C 1
ATOM 6717 O O A MET A 1 439 ? 12.338 -6.555 41.246 0.56 22.22 439 MET A O 1
ATOM 6718 O O B MET A 1 439 ? 12.430 -6.678 41.252 0.44 21.87 439 MET A O 1
ATOM 6745 N N . LEU A 1 440 ? 10.710 -7.923 40.488 1.00 19.59 440 LEU A N 1
ATOM 6746 C CA . LEU A 1 440 ? 10.871 -7.573 39.087 1.00 19.03 440 LEU A CA 1
ATOM 6747 C C . LEU A 1 440 ? 9.695 -6.692 38.699 1.00 19.22 440 LEU A C 1
ATOM 6748 O O . LEU A 1 440 ? 8.582 -6.885 39.196 1.00 20.73 440 LEU A O 1
ATOM 6764 N N . LYS A 1 441 ? 9.944 -5.717 37.831 1.00 17.86 441 LYS A N 1
ATOM 6765 C CA . LYS A 1 441 ? 8.898 -4.808 37.388 1.00 19.04 441 LYS A CA 1
ATOM 6766 C C . LYS A 1 441 ? 9.044 -4.579 35.898 1.00 18.94 441 LYS A C 1
ATOM 6767 O O . LYS A 1 441 ? 10.152 -4.344 35.405 1.00 19.39 441 LYS A O 1
ATOM 6786 N N . ALA A 1 442 ? 7.922 -4.676 35.194 1.00 20.08 442 ALA A N 1
ATOM 6787 C CA . ALA A 1 442 ? 7.856 -4.475 33.756 1.00 19.64 442 ALA A CA 1
ATOM 6788 C C . ALA A 1 442 ? 7.037 -3.225 33.476 1.00 19.80 442 ALA A C 1
ATOM 6789 O O . ALA A 1 442 ? 5.930 -3.075 34.000 1.00 20.83 442 ALA A O 1
ATOM 6796 N N . VAL A 1 443 ? 7.594 -2.330 32.664 1.00 21.09 443 VAL A N 1
ATOM 6797 C CA . VAL A 1 443 ? 6.971 -1.062 32.306 1.00 22.44 443 VAL A CA 1
ATOM 6798 C C . VAL A 1 443 ? 6.895 -0.985 30.787 1.00 23.35 443 VAL A C 1
ATOM 6799 O O . VAL A 1 443 ? 7.799 -1.454 30.088 1.00 22.49 443 VAL A O 1
ATOM 6812 N N . ALA A 1 444 ? 5.815 -0.401 30.276 1.00 24.26 444 ALA A N 1
ATOM 6813 C CA . ALA A 1 444 ? 5.602 -0.353 28.837 1.00 26.26 444 ALA A CA 1
ATOM 6814 C C . ALA A 1 444 ? 6.498 0.695 28.187 1.00 26.87 444 ALA A C 1
ATOM 6815 O O . ALA A 1 444 ? 6.664 1.804 28.704 1.00 26.23 444 ALA A O 1
ATOM 6822 N N . ILE A 1 445 ? 7.062 0.343 27.031 1.00 28.43 445 ILE A N 1
ATOM 6823 C CA . ILE A 1 445 ? 7.771 1.335 26.231 1.00 30.30 445 ILE A CA 1
ATOM 6824 C C . ILE A 1 445 ? 6.788 2.337 25.637 1.00 31.57 445 ILE A C 1
ATOM 6825 O O . ILE A 1 445 ? 7.093 3.529 25.520 1.00 32.90 445 ILE A O 1
ATOM 6841 N N . ASP A 1 446 ? 5.597 1.875 25.257 1.00 32.41 446 ASP A N 1
ATOM 6842 C CA . ASP A 1 446 ? 4.525 2.736 24.756 1.00 35.09 446 ASP A CA 1
ATOM 6843 C C . ASP A 1 446 ? 3.380 2.638 25.759 1.00 36.27 446 ASP A C 1
ATOM 6844 O O . ASP A 1 446 ? 2.595 1.684 25.731 1.00 36.63 446 ASP A O 1
ATOM 6853 N N . LYS A 1 447 ? 3.294 3.628 26.644 1.00 39.23 447 LYS A N 1
ATOM 6854 C CA . LYS A 1 447 ? 2.365 3.593 27.763 1.00 43.92 447 LYS A CA 1
ATOM 6855 C C . LYS A 1 447 ? 0.943 3.973 27.374 1.00 47.00 447 LYS A C 1
ATOM 6856 O O . LYS A 1 447 ? 0.021 3.743 28.165 1.00 47.94 447 LYS A O 1
ATOM 6875 N N . ASP A 1 448 ? 0.740 4.541 26.185 1.00 49.22 448 ASP A N 1
ATOM 6876 C CA . ASP A 1 448 ? -0.613 4.731 25.679 1.00 52.43 448 ASP A CA 1
ATOM 6877 C C . ASP A 1 448 ? -1.183 3.429 25.135 1.00 51.54 448 ASP A C 1
ATOM 6878 O O . ASP A 1 448 ? -2.388 3.181 25.251 1.00 55.33 448 ASP A O 1
ATOM 6887 N N . LYS A 1 449 ? -0.327 2.589 24.553 1.00 46.82 449 LYS A N 1
ATOM 6888 C CA . LYS A 1 449 ? -0.745 1.303 24.010 1.00 42.73 449 LYS A CA 1
ATOM 6889 C C . LYS A 1 449 ? -0.904 0.248 25.101 1.00 38.20 449 LYS A C 1
ATOM 6890 O O . LYS A 1 449 ? -1.767 -0.632 24.989 1.00 38.93 449 LYS A O 1
ATOM 6909 N N . ASN A 1 450 ? -0.107 0.337 26.165 1.00 35.33 450 ASN A N 1
ATOM 6910 C CA . ASN A 1 450 ? -0.093 -0.658 27.239 1.00 32.65 450 ASN A CA 1
ATOM 6911 C C . ASN A 1 450 ? -0.085 0.081 28.568 1.00 31.53 450 ASN A C 1
ATOM 6912 O O . ASN A 1 450 ? 0.962 0.231 29.209 1.00 31.07 450 ASN A O 1
ATOM 6923 N N . PRO A 1 451 ? -1.229 0.550 29.018 1.00 30.97 451 PRO A N 1
ATOM 6924 C CA . PRO A 1 451 ? -1.269 1.474 30.169 1.00 30.60 451 PRO A CA 1
ATOM 6925 C C . PRO A 1 451 ? -1.310 0.765 31.523 1.00 29.67 451 PRO A C 1
ATOM 6926 O O . PRO A 1 451 ? -2.247 0.920 32.310 1.00 30.87 451 PRO A O 1
ATOM 6937 N N . PHE A 1 452 ? -0.271 -0.013 31.811 1.00 26.79 452 PHE A N 1
ATOM 6938 C CA . PHE A 1 452 ? -0.178 -0.690 33.096 1.00 25.75 452 PHE A CA 1
ATOM 6939 C C . PHE A 1 452 ? 1.244 -1.194 33.277 1.00 24.69 452 PHE A C 1
ATOM 6940 O O . PHE A 1 452 ? 2.007 -1.326 32.315 1.00 25.81 452 PHE A O 1
ATOM 6957 N N . ILE A 1 453 ? 1.592 -1.466 34.530 1.00 24.49 453 ILE A N 1
ATOM 6958 C CA . ILE A 1 453 ? 2.862 -2.095 34.860 1.00 22.17 453 ILE A CA 1
ATOM 6959 C C . ILE A 1 453 ? 2.562 -3.413 35.561 1.00 20.95 453 ILE A C 1
ATOM 6960 O O . ILE A 1 453 ? 1.461 -3.644 36.063 1.00 21.25 453 ILE A O 1
ATOM 6976 N N . ILE A 1 454 ? 3.563 -4.282 35.595 1.00 20.86 454 ILE A N 1
ATOM 6977 C CA . ILE A 1 454 ? 3.438 -5.602 36.198 1.00 19.94 454 ILE A CA 1
ATOM 6978 C C . ILE A 1 454 ? 4.647 -5.835 37.090 1.00 20.13 454 ILE A C 1
ATOM 6979 O O . ILE A 1 454 ? 5.788 -5.623 36.665 1.00 21.13 454 ILE A O 1
ATOM 6995 N N . LYS A 1 455 ? 4.405 -6.274 38.319 1.00 20.35 455 LYS A N 1
ATOM 6996 C CA . LYS A 1 455 ? 5.492 -6.556 39.244 1.00 21.79 455 LYS A CA 1
ATOM 6997 C C . LYS A 1 455 ? 5.301 -7.927 39.873 1.00 20.22 455 LYS A C 1
ATOM 6998 O O . LYS A 1 455 ? 4.179 -8.422 40.001 1.00 20.02 455 LYS A O 1
ATOM 7017 N N . MET A 1 456 ? 6.418 -8.535 40.261 1.00 19.35 456 MET A N 1
ATOM 7018 C CA . MET A 1 456 ? 6.438 -9.912 40.728 1.00 20.05 456 MET A CA 1
ATOM 7019 C C . MET A 1 456 ? 7.573 -10.070 41.728 1.00 19.09 456 MET A C 1
ATOM 7020 O O . MET A 1 456 ? 8.669 -9.543 41.515 1.00 19.70 456 MET A O 1
ATOM 7034 N N . ASN A 1 457 ? 7.320 -10.818 42.796 1.00 19.74 457 ASN A N 1
ATOM 7035 C CA . ASN A 1 457 ? 8.328 -11.038 43.821 1.00 20.09 457 ASN A CA 1
ATOM 7036 C C . ASN A 1 457 ? 8.969 -12.412 43.650 1.00 19.14 457 ASN A C 1
ATOM 7037 O O . ASN A 1 457 ? 8.695 -13.141 42.693 1.00 19.43 457 ASN A O 1
ATOM 7048 N N . GLU A 1 458 ? 9.849 -12.759 44.594 1.00 19.05 458 GLU A N 1
ATOM 7049 C CA . GLU A 1 458 ? 10.668 -13.959 44.464 1.00 19.14 458 GLU A CA 1
ATOM 7050 C C . GLU A 1 458 ? 9.853 -15.242 44.533 1.00 22.18 458 GLU A C 1
ATOM 7051 O O . GLU A 1 458 ? 10.332 -16.292 44.090 1.00 22.99 458 GLU A O 1
ATOM 7063 N N . ASN A 1 459 ? 8.639 -15.194 45.069 1.00 23.20 459 ASN A N 1
ATOM 7064 C CA . ASN A 1 459 ? 7.771 -16.363 45.043 1.00 24.66 459 ASN A CA 1
ATOM 7065 C C . ASN A 1 459 ? 6.640 -16.213 44.044 1.00 21.77 459 ASN A C 1
ATOM 7066 O O . ASN A 1 459 ? 5.645 -16.940 44.122 1.00 20.96 459 ASN A O 1
ATOM 7077 N N . LEU A 1 460 ? 6.808 -15.306 43.084 1.00 20.90 460 LEU A N 1
ATOM 7078 C CA . LEU A 1 460 ? 6.054 -15.219 41.845 1.00 19.75 460 LEU A CA 1
ATOM 7079 C C . LEU A 1 460 ? 4.691 -14.578 42.046 1.00 19.72 460 LEU A C 1
ATOM 7080 O O . LEU A 1 460 ? 3.873 -14.572 41.112 1.00 19.44 460 LEU A O 1
ATOM 7096 N N . VAL A 1 461 ? 4.419 -14.032 43.229 1.00 19.70 461 VAL A N 1
ATOM 7097 C CA . VAL A 1 461 ? 3.184 -13.287 43.437 1.00 18.60 461 VAL A CA 1
ATOM 7098 C C . VAL A 1 461 ? 3.230 -12.023 42.591 1.00 18.08 461 VAL A C 1
ATOM 7099 O O . VAL A 1 461 ? 4.193 -11.248 42.653 1.00 19.74 461 VAL A O 1
ATOM 7112 N N . THR A 1 462 ? 2.189 -11.810 41.796 1.00 18.04 462 THR A N 1
ATOM 7113 C CA . THR A 1 462 ? 2.200 -10.829 40.723 1.00 17.94 462 THR A CA 1
ATOM 7114 C C . THR A 1 462 ? 1.060 -9.839 40.901 1.00 17.70 462 THR A C 1
ATOM 7115 O O . THR A 1 462 ? -0.073 -10.233 41.197 1.00 17.36 462 THR A O 1
ATOM 7126 N N . PHE A 1 463 ? 1.364 -8.557 40.709 1.00 16.93 463 PHE A N 1
ATOM 7127 C CA . PHE A 1 463 ? 0.376 -7.486 40.732 1.00 18.96 463 PHE A CA 1
ATOM 7128 C C . PHE A 1 463 ? 0.440 -6.685 39.440 1.00 18.67 463 PHE A C 1
ATOM 7129 O O . PHE A 1 463 ? 1.524 -6.456 38.889 1.00 19.14 463 PHE A O 1
ATOM 7146 N N . ILE A 1 464 ? -0.734 -6.273 38.963 1.00 18.70 464 ILE A N 1
ATOM 7147 C CA . ILE A 1 464 ? -0.884 -5.388 37.815 1.00 19.59 464 ILE A CA 1
ATOM 7148 C C . ILE A 1 464 ? -1.349 -4.036 38.340 1.00 20.74 464 ILE A C 1
ATOM 7149 O O . ILE A 1 464 ? -2.339 -3.962 39.074 1.00 20.91 464 ILE A O 1
ATOM 7161 N N . CYS A 1 465 ? -0.631 -2.969 37.988 1.00 21.32 465 CYS A N 1
ATOM 7162 C CA . CYS A 1 465 ? -0.953 -1.627 38.462 1.00 23.16 465 CYS A CA 1
ATOM 7163 C C . CYS A 1 465 ? -1.198 -0.717 37.270 1.00 23.61 465 CYS A C 1
ATOM 7164 O O . CYS A 1 465 ? -0.431 -0.732 36.302 1.00 24.55 465 CYS A O 1
ATOM 7171 N N . LYS A 1 466 ? -2.264 0.077 37.341 1.00 25.67 466 LYS A N 1
ATOM 7172 C CA . LYS A 1 466 ? -2.650 0.930 36.228 1.00 27.33 466 LYS A CA 1
ATOM 7173 C C . LYS A 1 466 ? -2.018 2.316 36.277 1.00 29.71 466 LYS A C 1
ATOM 7174 O O . LYS A 1 466 ? -2.089 3.038 35.278 1.00 31.62 466 LYS A O 1
ATOM 7189 N N . LYS A 1 467 ? -1.407 2.704 37.396 1.00 29.38 467 LYS A N 1
ATOM 7190 C CA . LYS A 1 467 ? -0.863 4.050 37.569 1.00 31.45 467 LYS A CA 1
ATOM 7191 C C . LYS A 1 467 ? 0.583 3.947 38.032 1.00 30.92 467 LYS A C 1
ATOM 7192 O O . LYS A 1 467 ? 0.850 3.490 39.148 1.00 30.55 467 LYS A O 1
ATOM 7204 N N . SER A 1 468 ? 1.510 4.385 37.184 1.00 30.75 468 SER A N 1
ATOM 7205 C CA . SER A 1 468 ? 2.923 4.404 37.528 1.00 30.25 468 SER A CA 1
ATOM 7206 C C . SER A 1 468 ? 3.613 5.484 36.710 1.00 31.80 468 SER A C 1
ATOM 7207 O O . SER A 1 468 ? 3.325 5.657 35.523 1.00 33.11 468 SER A O 1
ATOM 7215 N N . ALA A 1 469 ? 4.520 6.209 37.357 1.00 31.61 469 ALA A N 1
ATOM 7216 C CA . ALA A 1 469 ? 5.318 7.229 36.692 1.00 33.45 469 ALA A CA 1
ATOM 7217 C C . ALA A 1 469 ? 6.614 6.677 36.109 1.00 32.23 469 ALA A C 1
ATOM 7218 O O . ALA A 1 469 ? 7.376 7.439 35.502 1.00 32.69 469 ALA A O 1
ATOM 7225 N N . SER A 1 470 ? 6.881 5.383 36.274 1.00 30.32 470 SER A N 1
ATOM 7226 C CA . SER A 1 470 ? 8.123 4.810 35.777 1.00 29.82 470 SER A CA 1
ATOM 7227 C C . SER A 1 470 ? 8.191 4.933 34.260 1.00 29.03 470 SER A C 1
ATOM 7228 O O . SER A 1 470 ? 7.167 4.945 33.568 1.00 29.62 470 SER A O 1
ATOM 7236 N N . SER A 1 471 ? 9.415 5.021 33.742 1.00 29.45 471 SER A N 1
ATOM 7237 C CA . SER A 1 471 ? 9.645 5.192 32.315 1.00 29.78 471 SER A CA 1
ATOM 7238 C C . SER A 1 471 ? 10.853 4.372 31.894 1.00 29.17 471 SER A C 1
ATOM 7239 O O . SER A 1 471 ? 11.892 4.411 32.558 1.00 29.32 471 SER A O 1
ATOM 7247 N N . CYS A 1 472 ? 10.713 3.640 30.787 1.00 29.98 472 CYS A N 1
ATOM 7248 C CA . CYS A 1 472 ? 11.808 2.850 30.239 1.00 30.29 472 CYS A CA 1
ATOM 7249 C C . CYS A 1 472 ? 12.948 3.708 29.707 1.00 31.97 472 CYS A C 1
ATOM 7250 O O . CYS A 1 472 ? 14.030 3.175 29.440 1.00 32.33 472 CYS A O 1
ATOM 7257 N N . SER A 1 473 ? 12.734 5.010 29.541 1.00 32.83 473 SER A N 1
ATOM 7258 C CA . SER A 1 473 ? 13.729 5.891 28.947 1.00 33.62 473 SER A CA 1
ATOM 7259 C C . SER A 1 473 ? 14.446 6.755 29.978 1.00 34.41 473 SER A C 1
ATOM 7260 O O . SER A 1 473 ? 15.147 7.699 29.598 1.00 34.36 473 SER A O 1
ATOM 7268 N N . ASP A 1 474 ? 14.306 6.447 31.268 1.00 34.45 474 ASP A N 1
ATOM 7269 C CA . ASP A 1 474 ? 14.869 7.287 32.320 1.00 34.91 474 ASP A CA 1
ATOM 7270 C C . ASP A 1 474 ? 16.371 7.097 32.511 1.00 35.59 474 ASP A C 1
ATOM 7271 O O . ASP A 1 474 ? 16.964 7.808 33.330 1.00 36.03 474 ASP A O 1
ATOM 7280 N N . GLY A 1 475 ? 16.994 6.164 31.796 1.00 35.77 475 GLY A N 1
ATOM 7281 C CA . GLY A 1 475 ? 18.437 6.017 31.827 1.00 36.31 475 GLY A CA 1
ATOM 7282 C C . GLY A 1 475 ? 19.003 5.267 33.012 1.00 36.28 475 GLY A C 1
ATOM 7283 O O . GLY A 1 475 ? 20.226 5.265 33.190 1.00 36.46 475 GLY A O 1
ATOM 7287 N N . LEU A 1 476 ? 18.169 4.629 33.825 1.00 34.89 476 LEU A N 1
ATOM 7288 C CA . LEU A 1 476 ? 18.626 3.911 35.006 1.00 34.04 476 LEU A CA 1
ATOM 7289 C C . LEU A 1 476 ? 18.533 2.406 34.781 1.00 32.00 476 LEU A C 1
ATOM 7290 O O . LEU A 1 476 ? 17.914 1.930 33.827 1.00 33.64 476 LEU A O 1
ATOM 7306 N N . ASP A 1 477 ? 19.182 1.652 35.670 1.00 30.94 477 ASP A N 1
ATOM 7307 C CA . ASP A 1 477 ? 19.247 0.200 35.567 1.00 29.96 477 ASP A CA 1
ATOM 7308 C C . ASP A 1 477 ? 18.240 -0.502 36.464 1.00 28.08 477 ASP A C 1
ATOM 7309 O O . ASP A 1 477 ? 18.172 -1.733 36.451 1.00 29.89 477 ASP A O 1
ATOM 7318 N N . TYR A 1 478 ? 17.474 0.253 37.244 1.00 26.41 478 TYR A N 1
ATOM 7319 C CA . TYR A 1 478 ? 16.477 -0.282 38.156 1.00 25.66 478 TYR A CA 1
ATOM 7320 C C . TYR A 1 478 ? 15.267 0.638 38.099 1.00 24.87 478 TYR A C 1
ATOM 7321 O O . TYR A 1 478 ? 15.323 1.734 37.536 1.00 24.99 478 TYR A O 1
ATOM 7339 N N . PHE A 1 479 ? 14.159 0.191 38.677 1.00 24.08 479 PHE A N 1
ATOM 7340 C CA . PHE A 1 479 ? 13.017 1.061 38.914 1.00 23.92 479 PHE A CA 1
ATOM 7341 C C . PHE A 1 479 ? 12.917 1.376 40.398 1.00 24.77 479 PHE A C 1
ATOM 7342 O O . PHE A 1 479 ? 13.370 0.601 41.244 1.00 25.83 479 PHE A O 1
ATOM 7359 N N . LYS A 1 480 ? 12.339 2.536 40.709 1.00 25.65 480 LYS A N 1
ATOM 7360 C CA . LYS A 1 480 ? 11.982 2.864 42.084 1.00 27.10 480 LYS A CA 1
ATOM 7361 C C . LYS A 1 480 ? 10.767 3.780 42.084 1.00 26.30 480 LYS A C 1
ATOM 7362 O O . LYS A 1 480 ? 10.488 4.477 41.105 1.00 26.81 480 LYS A O 1
ATOM 7381 N N . GLY A 1 481 ? 10.046 3.759 43.196 1.00 25.75 481 GLY A N 1
ATOM 7382 C CA . GLY A 1 481 ? 8.830 4.524 43.367 1.00 25.52 481 GLY A CA 1
ATOM 7383 C C . GLY A 1 481 ? 7.613 3.621 43.472 1.00 25.10 481 GLY A C 1
ATOM 7384 O O . GLY A 1 481 ? 7.635 2.444 43.100 1.00 26.13 481 GLY A O 1
ATOM 7388 N N . ASN A 1 482 ? 6.532 4.193 43.994 1.00 24.82 482 ASN A N 1
ATOM 7389 C CA . ASN A 1 482 ? 5.322 3.437 44.278 1.00 24.70 482 ASN A CA 1
ATOM 7390 C C . ASN A 1 482 ? 4.359 3.490 43.098 1.00 27.30 482 ASN A C 1
ATOM 7391 O O . ASN A 1 482 ? 4.301 4.473 42.355 1.00 28.27 482 ASN A O 1
ATOM 7402 N N . ASP A 1 483 ? 3.604 2.410 42.933 1.00 26.41 483 ASP A N 1
ATOM 7403 C CA . ASP A 1 483 ? 2.604 2.294 41.888 1.00 28.23 483 ASP A CA 1
ATOM 7404 C C . ASP A 1 483 ? 1.222 2.403 42.513 1.00 27.94 483 ASP A C 1
ATOM 7405 O O . ASP A 1 483 ? 1.039 2.171 43.712 1.00 29.16 483 ASP A O 1
ATOM 7414 N N . LYS A 1 484 ? 0.244 2.759 41.687 1.00 27.45 484 LYS A N 1
ATOM 7415 C CA . LYS A 1 484 ? -1.118 2.933 42.162 1.00 27.20 484 LYS A CA 1
ATOM 7416 C C . LYS A 1 484 ? -2.095 2.142 41.303 1.00 26.45 484 LYS A C 1
ATOM 7417 O O . LYS A 1 484 ? -1.795 1.738 40.177 1.00 26.87 484 LYS A O 1
ATOM 7432 N N . ASP A 1 485 ? -3.278 1.919 41.871 1.00 26.75 485 ASP A N 1
ATOM 7433 C CA . ASP A 1 485 ? -4.337 1.147 41.226 1.00 28.36 485 ASP A CA 1
ATOM 7434 C C . ASP A 1 485 ? -3.835 -0.256 40.876 1.00 26.63 485 ASP A C 1
ATOM 7435 O O . ASP A 1 485 ? -3.894 -0.709 39.729 1.00 25.84 485 ASP A O 1
ATOM 7444 N N . CYS A 1 486 ? -3.338 -0.938 41.905 1.00 25.79 486 CYS A N 1
ATOM 7445 C CA . CYS A 1 486 ? -2.755 -2.265 41.780 1.00 23.91 486 CYS A CA 1
ATOM 7446 C C . CYS A 1 486 ? -3.768 -3.338 42.146 1.00 22.96 486 CYS A C 1
ATOM 7447 O O . CYS A 1 486 ? -4.592 -3.163 43.049 1.00 24.28 486 CYS A O 1
ATOM 7454 N N . LYS A 1 487 ? -3.664 -4.474 41.459 1.00 22.33 487 LYS A N 1
ATOM 7455 C CA . LYS A 1 487 ? -4.566 -5.589 41.677 1.00 22.23 487 LYS A CA 1
ATOM 7456 C C . LYS A 1 487 ? -3.806 -6.890 41.478 1.00 20.15 487 LYS A C 1
ATOM 7457 O O . LYS A 1 487 ? -2.972 -7.002 40.574 1.00 20.38 487 LYS A O 1
ATOM 7476 N N . LEU A 1 488 ? -4.092 -7.857 42.342 1.00 19.45 488 LEU A N 1
ATOM 7477 C CA . LEU A 1 488 ? -3.498 -9.183 42.238 1.00 19.89 488 LEU A CA 1
ATOM 7478 C C . LEU A 1 488 ? -3.803 -9.820 40.888 1.00 20.72 488 LEU A C 1
ATOM 7479 O O . LEU A 1 488 ? -4.931 -9.769 40.395 1.00 20.97 488 LEU A O 1
ATOM 7495 N N . PHE A 1 489 ? -2.782 -10.440 40.303 1.00 20.31 489 PHE A N 1
ATOM 7496 C CA . PHE A 1 489 ? -2.947 -11.286 39.130 1.00 22.91 489 PHE A CA 1
ATOM 7497 C C . PHE A 1 489 ? -3.377 -12.677 39.577 1.00 29.89 489 PHE A C 1
ATOM 7498 O O . PHE A 1 489 ? -2.738 -13.281 40.446 1.00 31.30 489 PHE A O 1
ATOM 7515 N N . LYS A 1 490 ? -4.450 -13.187 38.981 1.00 34.54 490 LYS A N 1
ATOM 7516 C CA . LYS A 1 490 ? -4.915 -14.543 39.264 1.00 38.58 490 LYS A CA 1
ATOM 7517 C C . LYS A 1 490 ? -4.935 -15.392 37.992 1.00 41.53 490 LYS A C 1
ATOM 7518 O O . LYS A 1 490 ? -5.025 -14.870 36.877 1.00 42.61 490 LYS A O 1
#

InterPro domains:
  IPR006059 Bacterial-type extracellular solute-binding protein [PF01547] (46-314)
  IPR006060 Maltose/Cyclodextrin ABC transporter, substrate-binding protein [PR00181] (36-54)
  IPR006060 Maltose/Cyclodextrin ABC transporter, substrate-binding protein [PR00181] (70-88)
  IPR006060 Maltose/Cyclodextrin ABC transporter, substrate-binding protein [PR00181] (130-149)
  IPR006060 Maltose/Cyclodextrin ABC transporter, substrate-binding protein [PR00181] (151-170)
  IPR006060 Maltose/Cyclodextrin ABC transporter, substrate-binding protein [PR00181] (171-190)
  IPR006060 Maltose/Cyclodextrin ABC transporter, substrate-binding protein [PR00181] (233-252)
  IPR006060 Maltose/Cyclodextrin ABC transporter, substrate-binding protein [PR00181] (299-320)
  IPR006060 Maltose/Cyclodextrin ABC transporter, substrate-binding protein [PR00181] (357-376)
  IPR006061 Solute-binding family 1, conserved site [PS01037] (133-150)

Secondary structure (P-SEA, 3-state):
ccccccbbbbbbccccaaaaaaaaaaaaaaaccbbbbbbbccaaaaaaaaccccccccccccccccccaaaaaaccccbbbbcccccccccaaaaaaacccccccccccbbbbbbbbbcccccccccccccaaaaaaaaaaaacccccccccccccccccccccccccccccccccccccccccccaaaaaaaaaaaaaaaaccccccccaaaaaaaaaaccccbbbbcccaaaaaaacccbbbbbbcccccccccccbbbbbbbbbbcccccaaaaaaaaccccccaaaaaaaaaaccccccccaaaaaaacccaaaaaaaaaaaaccccccccaaaaaaaaaaaaaaaaaaccccaaaaaaaaaaaaacccaaaaaaaaaaaaaaaaaaaaaaaaaaacccccccccccccccccccccbbbbbcccccccccccbbbbbbbcccccccbbbbbccccbbbbbccccccccccccccccccccccccc

Radius of gyration: 26.44 Å; Cα contacts (8 Å, |Δi|>4): 1026; chains: 1; bounding box: 82×38×68 Å

Organism: Escherichia coli (strain K12) (NCBI:txid83333)

Solvent-accessible surface area: 21454 Å² total; per-residue (Å²): 121,137,15,108,135,38,58,0,28,0,26,2,36,35,44,25,1,57,92,3,1,41,111,8,1,84,107,1,76,159,81,61,62,29,54,20,46,28,71,80,33,114,135,0,30,54,77,0,37,121,48,7,76,112,25,49,13,0,0,0,0,2,54,19,0,13,42,0,0,22,4,18,25,48,43,8,21,11,80,2,93,17,70,76,76,18,50,100,108,1,59,98,95,0,4,86,7,0,88,38,108,67,96,16,10,0,1,0,2,0,3,11,0,1,2,1,0,27,8,87,115,53,15,91,129,25,11,138,44,5,78,75,3,38,64,26,1,155,116,9,94,94,111,70,63,15,0,2,39,2,10,4,39,77,6,41,16,1,6,5,3,0,3,7,38,36,3,74,3,10,59,127,46,108,58,122,53,36,77,113,50,9,0,0,46,48,84,6,0,48,29,0,0,48,33,0,32,78,2,22,72,90,145,33,15,70,29,104,6,48,63,70,75,4,38,38,6,0,23,148,12,91,0,0,1,5,3,10,1,1,15,5,2,24,64,4,90,124,29,109,19,83,32,7,19,30,27,4,1,37,9,102,68,65,52,2,67,0,11,6,0,0,5,0,0,0,0,1,39,44,3,68,6,61,114,39,0,41,84,0,0,35,91,39,1,3,45,69,64,5,0,72,19,5,27,121,40,46,17,8,0,4,1,0,5,70,61,8,16,115,106,18,50,171,40,106,64,6,57,9,0,52,75,0,12,143,75,15,89,50,7,5,16,27,29,13,1,32,22,0,37,109,6,0,86,70,2,2,50,26,4,8,75,59,116,59,95,12,81,50,2,0,48,40,2,43,92,74,0,44,47,48,18,131,49,36,91,62,34,18,87,35,0,45,57,10,0,64,97,0,4,136,48,0,80,122,15,67,159,123,71,50,70,6,11,83,64,71,100,87,31,8,82,10,70,46,121,98,14,81,30,0,16,5,24,3,26,27,66,6,190,65,29,122,75,69,110,6,60,0,1,0,0,2,106,63,78,121,71,5,71,9,4,0,40,0,38,27,118,71,70,2,74,15,0,84,90,26,104,15,39,32,104,67,72,78,131,53,3,118,55,147,18,124,98,55,157,104,58,125